Protein AF-A0A7C2T8S8-F1 (afdb_monomer_lite)

Foldseek 3Di:
DFKAPLQLFDQQQLLVQLLVVLVVVQWDWDWDDDPFKIKIWIDDPDPDTFIWIWGDDPNMIDIDGDQDPVSQVSSLVSVCVRGPDNVSRDRPVRRVVVVVVVVVVVVVVVVVVVPPPQPQAPDQADPPPRHGFDQPDPFGFQWGQDQPFRDIDGSGPVDDDFAEWEFDFADDPLLVLQLVVQCPADPRHSVNSVVWDKDWDAFAFFKKKWWKKWKWDKWKFWDWDWDDDPPDIDTDTDIDMDTGTDMFGAIAGQDPPDPDGFPRVQDDDPCVRIDHDDDDPRYDGGRHDPVRRNVVRQVVVLVVVVVVDDGTPDDDMGMDIDDGMYIYTFGKIKMWTDDPNDIWIWIAGSNPRDTRDIDYDRDDDPCVVVVPPPPD

Radius of gyration: 30.34 Å; chains: 1; bounding box: 67×81×68 Å

Sequence (376 aa):
MVRYQGVGIDHAHVGKILADKLAQNGYKTELETSKITSIVHWKKGLFKKGSVVLSSENDDLIVQGYVEDEIIPFLDEALYETFSDKSKFIPYKEKLNLENIKKKEEEKAKAEQQTQAPQRIKLEKCKNCGAPLNIGGETLPWLIICEYCGFVNNADASKPIPQIGILNASDIDAFKIAEDFIAKGIFVTRGAAKSANMRVVQDNYVPIWHIVVSLNGYVETLRYVTETIGKQVITRQIRQRFQIAETYEVPIIARANSEFQPDFEKYKLPLSSKQPLKYVPNMLSVELDEKEASSIAISKALEHVKKRYSNIVTFNVNGNIVGSPELIYVPIVVVKYNWDKKEYFVAIDKSSGNVIAGTRPLVKFNISSIFKKSEE

pLDDT: mean 85.34, std 12.42, range [38.28, 98.0]

Structure (mmCIF, N/CA/C/O backbone):
data_AF-A0A7C2T8S8-F1
#
_entry.id   AF-A0A7C2T8S8-F1
#
loop_
_atom_site.group_PDB
_atom_site.id
_atom_site.type_symbol
_atom_site.label_atom_id
_atom_site.label_alt_id
_atom_site.label_comp_id
_atom_site.label_asym_id
_atom_site.label_entity_id
_atom_site.label_seq_id
_atom_site.pdbx_PDB_ins_code
_atom_site.Cartn_x
_atom_site.Cartn_y
_atom_site.Cartn_z
_atom_site.occupancy
_atom_site.B_iso_or_equiv
_atom_site.auth_seq_id
_atom_site.auth_comp_id
_atom_site.auth_asym_id
_atom_site.auth_atom_id
_atom_site.pdbx_PDB_model_num
ATOM 1 N N . MET A 1 1 ? -10.726 18.538 21.917 1.00 80.62 1 MET A N 1
ATOM 2 C CA . MET A 1 1 ? -9.716 18.907 22.929 1.00 80.62 1 MET A CA 1
ATOM 3 C C . MET A 1 1 ? -9.667 20.413 22.923 1.00 80.62 1 MET A C 1
ATOM 5 O O . MET A 1 1 ? -9.771 20.950 21.834 1.00 80.62 1 MET A O 1
ATOM 9 N N . VAL A 1 2 ? -9.608 21.038 24.092 1.00 84.88 2 VAL A N 1
ATOM 10 C CA . VAL A 1 2 ? -9.445 22.486 24.257 1.00 84.88 2 VAL A CA 1
ATOM 11 C C . VAL A 1 2 ? -8.306 22.709 25.240 1.00 84.88 2 VAL A C 1
ATOM 13 O O . VAL A 1 2 ? -8.276 22.048 26.278 1.00 84.88 2 VAL A O 1
ATOM 16 N N . ARG A 1 3 ? -7.370 23.602 24.923 1.00 87.69 3 ARG A N 1
ATOM 17 C CA . ARG A 1 3 ? -6.200 23.927 25.743 1.00 87.69 3 ARG A CA 1
ATOM 18 C C . ARG A 1 3 ? -6.242 25.388 26.188 1.00 87.69 3 ARG A C 1
ATOM 20 O O . ARG A 1 3 ? -6.245 26.323 25.382 1.00 87.69 3 ARG A O 1
ATOM 27 N N . TYR A 1 4 ? -6.225 25.586 27.497 1.00 85.00 4 TYR A N 1
ATOM 28 C CA . TYR A 1 4 ? -6.098 26.885 28.143 1.00 85.00 4 TYR A CA 1
ATOM 29 C C . TYR A 1 4 ? -4.646 27.089 28.559 1.00 85.00 4 TYR A C 1
ATOM 31 O O . TYR A 1 4 ? -4.149 26.351 29.402 1.00 85.00 4 TYR A O 1
ATOM 39 N N . GLN A 1 5 ? -3.965 28.046 27.924 1.00 81.75 5 GLN A N 1
ATOM 40 C CA . GLN A 1 5 ? -2.518 28.217 28.052 1.00 81.75 5 GLN A CA 1
ATOM 41 C C . GLN A 1 5 ? -2.124 29.183 29.168 1.00 81.75 5 GLN A C 1
ATOM 43 O O . GLN A 1 5 ? -2.711 30.263 29.261 1.00 81.75 5 GLN A O 1
ATOM 48 N N . GLY A 1 6 ? -1.100 28.825 29.947 1.00 68.25 6 GLY A N 1
ATOM 49 C CA . GLY A 1 6 ? -0.489 29.678 30.969 1.00 68.25 6 GLY A CA 1
ATOM 50 C C . GLY A 1 6 ? -1.479 30.127 32.038 1.00 68.25 6 GLY A C 1
ATOM 51 O O . GLY A 1 6 ? -1.417 31.264 32.506 1.00 68.25 6 GLY A O 1
ATOM 52 N N . VAL A 1 7 ? -2.446 29.267 32.356 1.00 71.69 7 VAL A N 1
ATOM 53 C CA . VAL A 1 7 ? -3.527 29.588 33.290 1.00 71.69 7 VAL A CA 1
ATOM 54 C C . VAL A 1 7 ? -3.203 29.156 34.717 1.00 71.69 7 VAL A C 1
ATOM 56 O O . VAL A 1 7 ? -3.804 29.691 35.642 1.00 71.69 7 VAL A O 1
ATOM 59 N N . GLY A 1 8 ? -2.258 28.224 34.910 1.00 68.25 8 GLY A N 1
ATOM 60 C CA . GLY A 1 8 ? -1.838 27.757 36.237 1.00 68.25 8 GLY A CA 1
ATOM 61 C C . GLY A 1 8 ? -2.968 27.091 37.030 1.00 68.25 8 GLY A C 1
ATOM 62 O O . GLY A 1 8 ? -2.958 27.096 38.258 1.00 68.25 8 GLY A O 1
ATOM 63 N N . ILE A 1 9 ? -3.980 26.570 36.329 1.00 77.62 9 ILE A N 1
ATOM 64 C CA . ILE A 1 9 ? -5.201 26.042 36.935 1.00 77.62 9 ILE A CA 1
ATOM 65 C C . ILE A 1 9 ? -5.013 24.570 37.298 1.00 77.62 9 ILE A C 1
ATOM 67 O O . ILE A 1 9 ? -4.640 23.738 36.465 1.00 77.62 9 ILE A O 1
ATOM 71 N N . ASP A 1 10 ? -5.344 24.248 38.545 1.00 85.31 10 ASP A N 1
ATOM 72 C CA . ASP A 1 10 ? -5.379 22.882 39.050 1.00 85.31 10 ASP A CA 1
ATOM 73 C C . ASP A 1 10 ? -6.602 22.122 38.505 1.00 85.31 10 ASP A C 1
ATOM 75 O O . ASP A 1 10 ? -7.758 22.449 38.803 1.00 85.31 10 ASP A O 1
ATOM 79 N N . HIS A 1 11 ? -6.346 21.069 37.725 1.00 88.50 11 HIS A N 1
ATOM 80 C CA . HIS A 1 11 ? -7.375 20.185 37.181 1.00 88.50 11 HIS A CA 1
ATOM 81 C C . HIS A 1 11 ? -8.257 19.546 38.270 1.00 88.50 11 HIS A C 1
ATOM 83 O O . HIS A 1 11 ? -9.431 19.253 38.020 1.00 88.50 11 HIS A O 1
ATOM 89 N N . ALA A 1 12 ? -7.731 19.310 39.478 1.00 88.94 12 ALA A N 1
ATOM 90 C CA . ALA A 1 12 ? -8.493 18.769 40.604 1.00 88.94 12 ALA A CA 1
ATOM 91 C C . ALA A 1 12 ? -9.519 19.778 41.122 1.00 88.94 12 ALA A C 1
ATOM 93 O O . ALA A 1 12 ? -10.680 19.421 41.344 1.00 88.94 12 ALA A O 1
ATOM 94 N N . HIS A 1 13 ? -9.120 21.045 41.233 1.00 91.06 13 HIS A N 1
ATOM 95 C CA . HIS A 1 13 ? -9.996 22.131 41.655 1.00 91.06 13 HIS A CA 1
ATOM 96 C C . HIS A 1 13 ? -11.156 22.333 40.669 1.00 91.06 13 HIS A C 1
ATOM 98 O O . HIS A 1 13 ? -12.320 22.319 41.073 1.00 91.06 13 HIS A O 1
ATOM 104 N N . VAL A 1 14 ? -10.860 22.432 39.369 1.00 91.31 14 VAL A N 1
ATOM 105 C CA . VAL A 1 14 ? -11.890 22.584 38.323 1.00 91.31 14 VAL A CA 1
ATOM 106 C C . VAL A 1 14 ? -12.851 21.400 38.326 1.00 91.31 14 VAL A C 1
ATOM 108 O O . VAL A 1 14 ? -14.067 21.584 38.274 1.00 91.31 14 VAL A O 1
ATOM 111 N N . GLY A 1 15 ? -12.314 20.179 38.423 1.00 91.38 15 GLY A N 1
ATOM 112 C CA . GLY A 1 15 ? -13.117 18.959 38.448 1.00 91.38 15 GLY A CA 1
ATOM 113 C C . GLY A 1 15 ? -14.091 18.927 39.621 1.00 91.38 15 GLY A C 1
ATOM 114 O O . GLY A 1 15 ? -15.249 18.549 39.446 1.00 91.38 15 GLY A O 1
ATOM 115 N N . LYS A 1 16 ? -13.652 19.388 40.796 1.00 94.00 16 LYS A N 1
ATOM 116 C CA . LYS A 1 16 ? -14.496 19.486 41.987 1.00 94.00 16 LYS A CA 1
ATOM 117 C C . LYS A 1 16 ? -15.642 20.482 41.802 1.00 94.00 16 LYS A C 1
ATOM 119 O O . LYS A 1 16 ? -16.793 20.101 41.990 1.00 94.00 16 LYS A O 1
ATOM 124 N N . ILE A 1 17 ? -15.350 21.712 41.370 1.00 94.06 17 ILE A N 1
ATOM 125 C CA . ILE A 1 17 ? -16.385 22.742 41.162 1.00 94.06 17 ILE A CA 1
ATOM 126 C C . ILE A 1 17 ? -17.408 22.281 40.119 1.00 94.06 17 ILE A C 1
ATOM 128 O O . ILE A 1 17 ? -18.614 22.422 40.321 1.00 94.06 17 ILE A O 1
ATOM 132 N N . LEU A 1 18 ? -16.942 21.677 39.023 1.00 93.62 18 LEU A N 1
ATOM 133 C CA . LEU A 1 18 ? -17.821 21.143 37.988 1.00 93.62 18 LEU A CA 1
ATOM 134 C C . LEU A 1 18 ? -18.737 20.035 38.531 1.00 93.62 18 LEU A C 1
ATOM 136 O O . LEU A 1 18 ? -19.942 20.051 38.274 1.00 93.62 18 LEU A O 1
ATOM 140 N N . ALA A 1 19 ? -18.186 19.083 39.290 1.00 93.25 19 ALA A N 1
ATOM 141 C CA . ALA A 1 19 ? -18.962 18.004 39.897 1.00 93.25 19 ALA A CA 1
ATOM 142 C C . ALA A 1 19 ? -20.016 18.535 40.885 1.00 93.25 19 ALA A C 1
ATOM 144 O O . ALA A 1 19 ? -21.154 18.056 40.867 1.00 93.25 19 ALA A O 1
ATOM 145 N N . ASP A 1 20 ? -19.664 19.542 41.689 1.00 94.56 20 ASP A N 1
ATOM 146 C CA . ASP A 1 20 ? -20.554 20.165 42.673 1.00 94.56 20 ASP A CA 1
ATOM 147 C C . ASP A 1 20 ? -21.707 20.922 41.994 1.00 94.56 20 ASP A C 1
ATOM 149 O O . ASP A 1 20 ? -22.874 20.724 42.342 1.00 94.56 20 ASP A O 1
ATOM 153 N N . LYS A 1 21 ? -21.414 21.736 40.970 1.00 92.94 21 LYS A N 1
ATOM 154 C CA . LYS A 1 21 ? -22.442 22.476 40.214 1.00 92.94 21 LYS A CA 1
ATOM 155 C C . LYS A 1 21 ? -23.403 21.538 39.488 1.00 92.94 21 LYS A C 1
ATOM 157 O O . LYS A 1 21 ? -24.616 21.758 39.500 1.00 92.94 21 LYS A O 1
ATOM 162 N N . LEU A 1 22 ? -22.890 20.464 38.892 1.00 91.94 22 LEU A N 1
ATOM 163 C CA . LEU A 1 22 ? -23.727 19.443 38.265 1.00 91.94 22 LEU A CA 1
ATOM 164 C C . LEU A 1 22 ? -24.615 18.736 39.303 1.00 91.94 22 LEU A C 1
ATOM 166 O O . LEU A 1 22 ? -25.815 18.581 39.072 1.00 91.94 22 LEU A O 1
ATOM 170 N N . ALA A 1 23 ? -24.077 18.373 40.470 1.00 92.25 23 ALA A N 1
ATOM 171 C CA . ALA A 1 23 ? -24.862 17.760 41.543 1.00 92.25 23 ALA A CA 1
ATOM 172 C C . ALA A 1 23 ? -26.011 18.666 42.022 1.00 92.25 23 ALA A C 1
ATOM 174 O O . ALA A 1 23 ? -27.153 18.212 42.130 1.00 92.25 23 ALA A O 1
ATOM 175 N N . GLN A 1 24 ? -25.745 19.964 42.216 1.00 92.19 24 GLN A N 1
ATOM 176 C CA . GLN A 1 24 ? -26.756 20.962 42.602 1.00 92.19 24 GLN A CA 1
ATOM 177 C C . GLN A 1 24 ? -27.889 21.104 41.573 1.00 92.19 24 GLN A C 1
ATOM 179 O O . GLN A 1 24 ? -29.013 21.446 41.931 1.00 92.19 24 GLN A O 1
ATOM 184 N N . ASN A 1 25 ? -27.617 20.790 40.305 1.00 91.19 25 ASN A N 1
ATOM 185 C CA . ASN A 1 25 ? -28.567 20.890 39.196 1.00 91.19 25 ASN A CA 1
ATOM 186 C C . ASN A 1 25 ? -29.197 19.534 38.809 1.00 91.19 25 ASN A C 1
ATOM 188 O O . ASN A 1 25 ? -29.691 19.354 37.691 1.00 91.19 25 ASN A O 1
ATOM 192 N N . GLY A 1 26 ? -29.197 18.569 39.737 1.00 88.69 26 GLY A N 1
ATOM 193 C CA . GLY A 1 26 ? -29.927 17.303 39.612 1.00 88.69 26 GLY A CA 1
ATOM 194 C C . GLY A 1 26 ? -29.213 16.214 38.808 1.00 88.69 26 GLY A C 1
ATOM 195 O O . GLY A 1 26 ? -29.857 15.260 38.361 1.00 88.69 26 GLY A O 1
ATOM 196 N N . TYR A 1 27 ? -27.899 16.334 38.608 1.00 92.12 27 TYR A N 1
ATOM 197 C CA . TYR A 1 27 ? -27.078 15.275 38.024 1.00 92.12 27 TYR A CA 1
ATOM 198 C C . TYR A 1 27 ? -26.510 14.371 39.118 1.00 92.12 27 TYR A C 1
ATOM 200 O O . TYR A 1 27 ? -26.093 14.832 40.175 1.00 92.12 27 TYR A O 1
ATOM 208 N N . LYS A 1 28 ? -26.420 13.069 38.845 1.00 91.44 28 LYS A N 1
ATOM 209 C CA . LYS A 1 28 ? -25.568 12.176 39.631 1.00 91.44 28 LYS A CA 1
ATOM 210 C C . LYS A 1 28 ? -24.143 12.300 39.102 1.00 91.44 28 LYS A C 1
ATOM 212 O O . LYS A 1 28 ? -23.932 12.019 37.921 1.00 91.44 28 LYS A O 1
ATOM 217 N N . THR A 1 29 ? -23.201 12.699 39.948 1.00 91.62 29 THR A N 1
ATOM 218 C CA . THR A 1 29 ? -21.794 12.904 39.580 1.00 91.62 29 THR A CA 1
ATOM 219 C C . THR A 1 29 ? -20.864 11.940 40.309 1.00 91.62 29 THR A C 1
ATOM 221 O O . THR A 1 29 ? -21.167 11.469 41.404 1.00 91.62 29 THR A O 1
ATOM 224 N N . GLU A 1 30 ? -19.743 11.622 39.672 1.00 91.56 30 GLU A N 1
ATOM 225 C CA . GLU A 1 30 ? -18.643 10.839 40.233 1.00 91.56 30 GLU A CA 1
ATOM 226 C C . GLU A 1 30 ? -17.331 11.462 39.743 1.00 91.56 30 GLU A C 1
ATOM 228 O O . GLU A 1 30 ? -17.155 11.681 38.543 1.00 91.56 30 GLU A O 1
ATOM 233 N N . LEU A 1 31 ? -16.454 11.827 40.679 1.00 92.75 31 LEU A N 1
ATOM 234 C CA . LEU A 1 31 ? -15.180 12.486 40.400 1.00 92.75 31 LEU A CA 1
ATOM 235 C C . LEU A 1 31 ? -14.038 11.507 40.669 1.00 92.75 31 LEU A C 1
ATOM 237 O O . LEU A 1 31 ? -13.843 11.078 41.805 1.00 92.75 31 LEU A O 1
ATOM 241 N N . GLU A 1 32 ? -13.260 11.211 39.635 1.00 90.00 32 GLU A N 1
ATOM 242 C CA . GLU A 1 32 ? -12.021 10.444 39.739 1.00 90.00 32 GLU A CA 1
ATOM 243 C C . GLU A 1 32 ? -10.828 11.385 39.554 1.00 90.00 32 GLU A C 1
ATOM 245 O O . GLU A 1 32 ? -10.664 11.979 38.489 1.00 90.00 32 GLU A O 1
ATOM 250 N N . THR A 1 33 ? -9.977 11.519 40.571 1.00 88.69 33 THR A N 1
ATOM 251 C CA . THR A 1 33 ? -8.807 12.409 40.519 1.00 88.69 33 THR A CA 1
ATOM 252 C C . THR A 1 33 ? -7.515 11.608 40.630 1.00 88.69 33 THR A C 1
ATOM 254 O O . THR A 1 33 ? -7.340 10.798 41.539 1.00 88.69 33 THR A O 1
ATOM 257 N N . SER A 1 34 ? -6.587 11.860 39.710 1.00 86.38 34 SER A N 1
ATOM 258 C CA . SER A 1 34 ? -5.213 11.359 39.703 1.00 86.38 34 SER A CA 1
ATOM 259 C C . SER A 1 34 ? -4.213 12.510 39.908 1.00 86.38 34 SER A C 1
ATOM 261 O O . SER A 1 34 ? -4.606 13.646 40.147 1.00 86.38 34 SER A O 1
ATOM 263 N N . LYS A 1 35 ? -2.904 12.237 39.810 1.00 81.62 35 LYS A N 1
ATOM 264 C CA . LYS A 1 35 ? -1.854 13.270 39.930 1.00 81.62 35 LYS A CA 1
ATOM 265 C C . LYS A 1 35 ? -1.839 14.300 38.795 1.00 81.62 35 LYS A C 1
ATOM 267 O O . LYS A 1 35 ? -1.237 15.349 38.968 1.00 81.62 35 LYS A O 1
ATOM 272 N N . ILE A 1 36 ? -2.382 13.950 37.632 1.00 82.12 36 ILE A N 1
ATOM 273 C CA . ILE A 1 36 ? -2.270 14.756 36.402 1.00 82.12 36 ILE A CA 1
ATOM 274 C C . ILE A 1 36 ? -3.608 14.932 35.682 1.00 82.12 36 ILE A C 1
ATOM 276 O O . ILE A 1 36 ? -3.703 15.709 34.733 1.00 82.12 36 ILE A O 1
ATOM 280 N N . THR A 1 37 ? -4.636 14.189 36.097 1.00 89.38 37 THR A N 1
ATOM 281 C CA . THR A 1 37 ? -5.958 14.207 35.474 1.00 89.38 37 THR A CA 1
ATOM 282 C C . THR A 1 37 ? -7.078 14.178 36.507 1.00 89.38 37 THR A C 1
ATOM 284 O O . THR A 1 37 ? -6.948 13.550 37.553 1.00 89.38 37 THR A O 1
ATOM 287 N N . SER A 1 38 ? -8.200 14.813 36.185 1.00 91.38 38 SER A N 1
ATOM 288 C CA . SER A 1 38 ? -9.483 14.669 36.871 1.00 91.38 38 SER A CA 1
ATOM 289 C C . SER A 1 38 ? -10.547 14.298 35.854 1.00 91.38 38 SER A C 1
ATOM 291 O O . SER A 1 38 ? -10.636 14.922 34.797 1.00 91.38 38 SER A O 1
ATOM 293 N N . ILE A 1 39 ? -11.378 13.315 36.167 1.00 91.56 39 ILE A N 1
ATOM 294 C CA . ILE A 1 39 ? -12.480 12.884 35.315 1.00 91.56 39 ILE A CA 1
ATOM 295 C C . ILE A 1 39 ? -13.781 13.102 36.074 1.00 91.56 39 ILE A C 1
ATOM 297 O O . ILE A 1 39 ? -13.999 12.520 37.133 1.00 91.56 39 ILE A O 1
ATOM 301 N N . VAL A 1 40 ? -14.651 13.945 35.522 1.00 92.00 40 VAL A N 1
ATOM 302 C CA . VAL A 1 40 ? -15.993 14.184 36.059 1.00 92.00 40 VAL A CA 1
ATOM 303 C C . VAL A 1 40 ? -16.982 13.369 35.247 1.00 92.00 40 VAL A C 1
ATOM 305 O O . VAL A 1 40 ? -17.338 13.748 34.129 1.00 92.00 40 VAL A O 1
ATOM 308 N N . HIS A 1 41 ? -17.427 12.251 35.805 1.00 90.56 41 HIS A N 1
ATOM 309 C CA . HIS A 1 41 ? -18.531 11.464 35.278 1.00 90.56 41 HIS A CA 1
ATOM 310 C C . HIS A 1 41 ? -19.856 12.059 35.739 1.00 90.56 41 HIS A C 1
ATOM 312 O O . HIS A 1 41 ? -20.010 12.456 36.894 1.00 90.56 41 HIS A O 1
ATOM 318 N N . TRP A 1 42 ? -20.842 12.098 34.848 1.00 90.88 42 TRP A N 1
ATOM 319 C CA . TRP A 1 42 ? -22.168 12.607 35.178 1.00 90.88 42 TRP A CA 1
ATOM 320 C C . TRP A 1 42 ? -23.272 11.793 34.506 1.00 90.88 42 TRP A C 1
ATOM 322 O O . TRP A 1 42 ? -23.085 11.190 33.444 1.00 90.88 42 TRP A O 1
ATOM 332 N N . LYS A 1 43 ? -24.447 11.770 35.139 1.00 89.25 43 LYS A N 1
ATOM 333 C CA . LYS A 1 43 ? -25.654 11.107 34.640 1.00 89.25 43 LYS A CA 1
ATOM 334 C C . LYS A 1 43 ? -26.914 11.874 35.040 1.00 89.25 43 LYS A C 1
ATOM 336 O O . LYS A 1 43 ? -27.078 12.225 36.205 1.00 89.25 43 LYS A O 1
ATOM 341 N N . LYS A 1 44 ? -27.842 12.058 34.096 1.00 88.69 44 LYS A N 1
ATOM 342 C CA . LYS A 1 44 ? -29.172 12.651 34.315 1.00 88.69 44 LYS A CA 1
ATOM 343 C C . LYS A 1 44 ? -30.250 11.770 33.680 1.00 88.69 44 LYS A C 1
ATOM 345 O O . LYS A 1 44 ? -30.322 11.614 32.462 1.00 88.69 44 LYS A O 1
ATOM 350 N N . GLY A 1 45 ? -31.084 11.149 34.512 1.00 83.38 45 GLY A N 1
ATOM 351 C CA . GLY A 1 45 ? -32.079 10.169 34.056 1.00 83.38 45 GLY A CA 1
ATOM 352 C C . GLY A 1 45 ? -31.461 8.881 33.481 1.00 83.38 45 GLY A C 1
ATOM 353 O O . GLY A 1 45 ? -30.349 8.497 33.846 1.00 83.38 45 GLY A O 1
ATOM 354 N N . LEU A 1 46 ? -32.191 8.175 32.605 1.00 74.50 46 LEU A N 1
ATOM 355 C CA . LEU A 1 46 ? -31.750 6.882 32.047 1.00 74.50 46 LEU A CA 1
ATOM 356 C C . LEU A 1 46 ? -30.792 7.000 30.851 1.00 74.50 46 LEU A C 1
ATOM 358 O O . LEU A 1 46 ? -29.955 6.115 30.672 1.00 74.50 46 LEU A O 1
ATOM 362 N N . PHE A 1 47 ? -30.905 8.064 30.052 1.00 70.62 47 PHE A N 1
ATOM 363 C CA . PHE A 1 47 ? -30.256 8.145 28.736 1.00 70.62 47 PHE A CA 1
ATOM 364 C C . PHE A 1 47 ? -29.101 9.146 28.653 1.00 70.62 47 PHE A C 1
ATOM 366 O O . PHE A 1 47 ? -28.237 8.974 27.799 1.00 70.62 47 PHE A O 1
ATOM 373 N N . LYS A 1 48 ? -29.041 10.156 29.532 1.00 79.56 48 LYS A N 1
ATOM 374 C CA . LYS A 1 48 ? -27.984 11.174 29.486 1.00 79.56 48 LYS A CA 1
ATOM 375 C C . LYS A 1 48 ? -26.865 10.812 30.453 1.00 79.56 48 LYS A C 1
ATOM 377 O O . LYS A 1 48 ? -27.085 10.775 31.666 1.00 79.56 48 LYS A O 1
ATOM 382 N N . LYS A 1 49 ? -25.684 10.512 29.920 1.00 87.06 49 LYS A N 1
ATOM 383 C CA . LYS A 1 49 ? -24.465 10.260 30.691 1.00 87.06 49 LYS A CA 1
ATOM 384 C C . LYS A 1 49 ? -23.247 10.671 29.877 1.00 87.06 49 LYS A C 1
ATOM 386 O O . LYS A 1 49 ? -23.223 10.443 28.671 1.00 87.06 49 LYS A O 1
ATOM 391 N N . GLY A 1 50 ? -22.222 11.171 30.544 1.00 86.56 50 GLY A N 1
ATOM 392 C CA . GLY A 1 50 ? -20.988 11.581 29.890 1.00 86.56 50 GLY A CA 1
ATOM 393 C C . GLY A 1 50 ? -19.844 11.716 30.877 1.00 86.56 50 GLY A C 1
ATOM 394 O O . GLY A 1 50 ? -19.994 11.448 32.072 1.00 86.56 50 GLY A O 1
ATOM 395 N N . SER A 1 51 ? -18.691 12.116 30.357 1.00 89.81 51 SER A N 1
ATOM 396 C CA . SER A 1 51 ? -17.535 12.457 31.172 1.00 89.81 51 SER A CA 1
ATOM 397 C C . SER A 1 51 ? -16.767 13.623 30.571 1.00 89.81 51 SER A C 1
ATOM 399 O O . SER A 1 51 ? -16.629 13.729 29.351 1.00 89.81 51 SER A O 1
ATOM 401 N N . VAL A 1 52 ? -16.255 14.485 31.443 1.00 90.25 52 VAL A N 1
ATOM 402 C CA . VAL A 1 52 ? -15.304 15.541 31.089 1.00 90.25 52 VAL A CA 1
ATOM 403 C C . VAL A 1 52 ? -13.961 15.173 31.696 1.00 90.25 52 VAL A C 1
ATOM 405 O O . VAL A 1 52 ? -13.885 14.889 32.890 1.00 90.25 52 VAL A O 1
ATOM 408 N N . VAL A 1 53 ? -12.916 15.148 30.873 1.00 91.81 53 VAL A N 1
ATOM 409 C CA . VAL A 1 53 ? -11.545 14.882 31.313 1.00 91.81 53 VAL A CA 1
ATOM 410 C C . VAL A 1 53 ? -10.799 16.206 31.374 1.00 91.81 53 VAL A C 1
ATOM 412 O O . VAL A 1 53 ? -10.772 16.954 30.400 1.00 91.81 53 VAL A O 1
ATOM 415 N N . LEU A 1 54 ? -10.194 16.480 32.517 1.00 91.50 54 LEU A N 1
ATOM 416 C CA . LEU A 1 54 ? -9.385 17.656 32.793 1.00 91.50 54 LEU A CA 1
ATOM 417 C C . LEU A 1 54 ? -7.968 17.178 33.079 1.00 91.50 54 LEU A C 1
ATOM 419 O O . LEU A 1 54 ? -7.793 16.236 33.846 1.00 91.50 54 LEU A O 1
ATOM 423 N N . SER A 1 55 ? -6.958 17.800 32.491 1.00 89.75 55 SER A N 1
ATOM 424 C CA . SER A 1 55 ? -5.561 17.467 32.772 1.00 89.75 55 SER A CA 1
ATOM 425 C C . SER A 1 55 ? -4.699 18.713 32.800 1.00 89.75 55 SER A C 1
ATOM 427 O O . SER A 1 55 ? -4.900 19.596 31.967 1.00 89.75 55 SER A O 1
ATOM 429 N N . SER A 1 56 ? -3.731 18.770 33.713 1.00 86.06 56 SER A N 1
ATOM 430 C CA . SER A 1 56 ? -2.773 19.878 33.769 1.00 86.06 56 SER A CA 1
ATOM 431 C C . SER A 1 56 ? -1.433 19.462 33.163 1.00 86.06 56 SER A C 1
ATOM 433 O O . SER A 1 56 ? -0.880 18.422 33.520 1.00 86.06 56 SER A O 1
ATOM 435 N N . GLU A 1 57 ? -0.905 20.273 32.249 1.00 83.75 57 GLU A N 1
ATOM 436 C CA . GLU A 1 57 ? 0.379 20.047 31.579 1.00 83.75 57 GLU A CA 1
ATOM 437 C C . GLU A 1 57 ? 1.110 21.385 31.395 1.00 83.75 57 GLU A C 1
ATOM 439 O O . GLU A 1 57 ? 0.617 22.247 30.679 1.00 83.75 57 GLU A O 1
ATOM 444 N N . ASN A 1 58 ? 2.295 21.556 31.995 1.00 77.62 58 ASN A N 1
ATOM 445 C CA . ASN A 1 58 ? 3.137 22.758 31.840 1.00 77.62 58 ASN A CA 1
ATOM 446 C C . ASN A 1 58 ? 2.368 24.089 32.029 1.00 77.62 58 ASN A C 1
ATOM 448 O O . ASN A 1 58 ? 2.374 24.926 31.133 1.00 77.62 58 ASN A O 1
ATOM 452 N N . ASP A 1 59 ? 1.681 24.257 33.165 1.00 80.25 59 ASP A N 1
ATOM 453 C CA . ASP A 1 59 ? 0.791 25.396 33.493 1.00 80.25 59 ASP A CA 1
ATOM 454 C C . ASP A 1 59 ? -0.460 25.565 32.611 1.00 80.25 59 ASP A C 1
ATOM 456 O O . ASP A 1 59 ? -1.250 26.498 32.808 1.00 80.25 59 ASP A O 1
ATOM 460 N N . ASP A 1 60 ? -0.703 24.634 31.691 1.00 84.56 60 ASP A N 1
ATOM 461 C CA . ASP A 1 60 ? -1.897 24.618 30.860 1.00 84.56 60 ASP A CA 1
ATOM 462 C C . ASP A 1 60 ? -2.951 23.674 31.431 1.00 84.56 60 ASP A C 1
ATOM 464 O O . ASP A 1 60 ? -2.640 22.594 31.936 1.00 84.56 60 ASP A O 1
ATOM 468 N N . LEU A 1 61 ? -4.218 24.050 31.276 1.00 87.62 61 LEU A N 1
ATOM 469 C CA . LEU A 1 61 ? -5.349 23.166 31.528 1.00 87.62 61 LEU A CA 1
ATOM 470 C C . LEU A 1 61 ? -5.892 22.655 30.196 1.00 87.62 61 LEU A C 1
ATOM 472 O O . LEU A 1 61 ? -6.276 23.431 29.318 1.00 87.62 61 LEU A O 1
ATOM 476 N N . ILE A 1 62 ? -5.968 21.340 30.056 1.00 89.25 62 ILE A N 1
ATOM 477 C CA . ILE A 1 62 ? -6.498 20.677 28.872 1.00 89.25 62 ILE A CA 1
ATOM 478 C C . ILE A 1 62 ? -7.834 20.037 29.234 1.00 89.25 62 ILE A C 1
ATOM 480 O O . ILE A 1 62 ? -7.938 19.258 30.179 1.00 89.25 62 ILE A O 1
ATOM 484 N N . VAL A 1 63 ? -8.854 20.347 28.440 1.00 89.75 63 VAL A N 1
ATOM 485 C CA . VAL A 1 63 ? -10.194 19.776 28.548 1.00 89.75 63 VAL A CA 1
ATOM 486 C C . VAL A 1 63 ? -10.431 18.832 27.368 1.00 89.75 63 VAL A C 1
ATOM 488 O O . VAL A 1 63 ? -10.360 19.215 26.193 1.00 89.75 63 VAL A O 1
ATOM 491 N N . GLN A 1 64 ? -10.704 17.568 27.673 1.00 84.81 64 GLN A N 1
ATOM 492 C CA . GLN A 1 64 ? -10.865 16.478 26.715 1.00 84.81 64 GLN A CA 1
ATOM 493 C C . GLN A 1 64 ? -12.177 15.721 26.938 1.00 84.81 64 GLN A C 1
ATOM 495 O O . GLN A 1 64 ? -12.769 15.739 28.015 1.00 84.81 64 GLN A O 1
ATOM 500 N N . GLY A 1 65 ? -12.618 15.027 25.888 1.00 75.31 65 GLY A N 1
ATOM 501 C CA . GLY A 1 65 ? -13.882 14.294 25.869 1.00 75.31 65 GLY A CA 1
ATOM 502 C C . GLY A 1 65 ? -14.985 15.016 25.099 1.00 75.31 65 GLY A C 1
ATOM 503 O O . GLY A 1 65 ? -14.779 16.085 24.522 1.00 75.31 65 GLY A O 1
ATOM 504 N N . TYR A 1 66 ? -16.148 14.374 25.049 1.00 70.12 66 TYR A N 1
ATOM 505 C CA . TYR A 1 66 ? -17.357 14.935 24.461 1.00 70.12 66 TYR A CA 1
ATOM 506 C C . TYR A 1 66 ? -18.102 15.722 25.542 1.00 70.12 66 TYR A C 1
ATOM 508 O O . TYR A 1 66 ? -18.659 15.132 26.468 1.00 70.12 66 TYR A O 1
ATOM 516 N N . VAL A 1 67 ? -18.073 17.052 25.439 1.00 79.44 67 VAL A N 1
ATOM 517 C CA . VAL A 1 67 ? -18.804 17.955 26.335 1.00 79.44 67 VAL A CA 1
ATOM 518 C C . VAL A 1 67 ? -20.126 18.312 25.663 1.00 79.44 67 VAL A C 1
ATOM 520 O O . VAL A 1 67 ? -20.137 18.998 24.644 1.00 79.44 67 VAL A O 1
ATOM 523 N N . GLU A 1 68 ? -21.237 17.811 26.199 1.00 80.81 68 GLU A N 1
ATOM 524 C CA . GLU A 1 68 ? -22.574 18.145 25.696 1.00 80.81 68 GLU A CA 1
ATOM 525 C C . GLU A 1 68 ? -22.902 19.626 25.924 1.00 80.81 68 GLU A C 1
ATOM 527 O O . GLU A 1 68 ? -22.522 20.182 26.955 1.00 80.81 68 GLU A O 1
ATOM 532 N N . ASP A 1 69 ? -23.661 20.248 25.009 1.00 83.81 69 ASP A N 1
ATOM 533 C CA . ASP A 1 69 ? -24.060 21.666 25.104 1.00 83.81 69 ASP A CA 1
ATOM 534 C C . ASP A 1 69 ? -24.751 21.999 26.446 1.00 83.81 69 ASP A C 1
ATOM 536 O O . ASP A 1 69 ? -24.596 23.104 26.953 1.00 83.81 69 ASP A O 1
ATOM 540 N N . GLU A 1 70 ? -25.469 21.044 27.056 1.00 85.06 70 GLU A N 1
ATOM 541 C CA . GLU A 1 70 ? -26.120 21.212 28.371 1.00 85.06 70 GLU A CA 1
ATOM 542 C C . GLU A 1 70 ? -25.107 21.325 29.528 1.00 85.06 70 GLU A C 1
ATOM 544 O O . GLU A 1 70 ? -25.423 21.896 30.568 1.00 85.06 70 GLU A O 1
ATOM 549 N N . ILE A 1 71 ? -23.893 20.793 29.359 1.00 88.25 71 ILE A N 1
ATOM 550 C CA . ILE A 1 71 ? -22.833 20.786 30.378 1.00 88.25 71 ILE A CA 1
ATOM 551 C C . ILE A 1 71 ? -21.917 22.009 30.254 1.00 88.25 71 ILE A C 1
ATOM 553 O O . ILE A 1 71 ? -21.321 22.429 31.245 1.00 88.25 71 ILE A O 1
ATOM 557 N N . ILE A 1 72 ? -21.829 22.598 29.055 1.00 88.56 72 ILE A N 1
ATOM 558 C CA . ILE A 1 72 ? -20.945 23.734 28.756 1.00 88.56 72 ILE A CA 1
ATOM 559 C C . ILE A 1 72 ? -21.116 24.899 29.746 1.00 88.56 72 ILE A C 1
ATOM 561 O O . ILE A 1 72 ? -20.091 25.353 30.239 1.00 88.56 72 ILE A O 1
ATOM 565 N N . PRO A 1 73 ? -22.330 25.350 30.126 1.00 91.31 73 PRO A N 1
ATOM 566 C CA . PRO A 1 73 ? -22.472 26.457 31.075 1.00 91.31 73 PRO A CA 1
ATOM 567 C C . PRO A 1 73 ? -21.831 26.174 32.440 1.00 91.31 73 PRO A C 1
ATOM 569 O O . PRO A 1 73 ? -21.157 27.037 32.990 1.00 91.31 73 PRO A O 1
ATOM 572 N N . PHE A 1 74 ? -21.983 24.950 32.961 1.00 91.81 74 PHE A N 1
ATOM 573 C CA . PHE A 1 74 ? -21.388 24.552 34.243 1.00 91.81 74 PHE A CA 1
ATOM 574 C C . PHE A 1 74 ? -19.866 24.434 34.149 1.00 91.81 74 PHE A C 1
ATOM 576 O O . PHE A 1 74 ? -19.155 24.772 35.094 1.00 91.81 74 PHE A O 1
ATOM 583 N N . LEU A 1 75 ? -19.367 23.955 33.006 1.00 90.62 75 LEU A N 1
ATOM 584 C CA . LEU A 1 75 ? -17.939 23.891 32.720 1.00 90.62 75 LEU A CA 1
ATOM 585 C C . LEU A 1 75 ? -17.335 25.292 32.603 1.00 90.62 75 LEU A C 1
ATOM 587 O O . LEU A 1 75 ? -16.307 25.551 33.218 1.00 90.62 75 LEU A O 1
ATOM 591 N N . ASP A 1 76 ? -17.974 26.193 31.860 1.00 91.38 76 ASP A N 1
ATOM 592 C CA . ASP A 1 76 ? -17.520 27.572 31.690 1.00 91.38 76 ASP A CA 1
ATOM 593 C C . ASP A 1 76 ? -17.504 28.319 33.019 1.00 91.38 76 ASP A C 1
ATOM 595 O O . ASP A 1 76 ? -16.557 29.044 33.300 1.00 91.38 76 ASP A O 1
ATOM 599 N N . GLU A 1 77 ? -18.503 28.099 33.871 1.00 89.75 77 GLU A N 1
ATOM 600 C CA . GLU A 1 77 ? -18.543 28.688 35.205 1.00 89.75 77 GLU A CA 1
ATOM 601 C C . GLU A 1 77 ? -17.433 28.130 36.111 1.00 89.75 77 GLU A C 1
ATOM 603 O O . GLU A 1 77 ? -16.726 28.899 36.759 1.00 89.75 77 GLU A O 1
ATOM 608 N N . ALA A 1 78 ? -17.215 26.808 36.111 1.00 90.31 78 ALA A N 1
ATOM 609 C CA . ALA A 1 78 ? -16.137 26.177 36.877 1.00 90.31 78 ALA A CA 1
ATOM 610 C C . ALA A 1 78 ? -14.743 26.639 36.419 1.00 90.31 78 ALA A C 1
ATOM 612 O O . ALA A 1 78 ? -13.844 26.866 37.233 1.00 90.31 78 ALA A O 1
ATOM 613 N N . LEU A 1 79 ? -14.559 26.809 35.111 1.00 89.56 79 LEU A N 1
ATOM 614 C CA . LEU A 1 79 ? -13.349 27.392 34.551 1.00 89.56 79 LEU A CA 1
ATOM 615 C C . LEU A 1 79 ? -13.230 28.860 34.974 1.00 89.56 79 LEU A C 1
ATOM 617 O O . LEU A 1 79 ? -12.246 29.236 35.593 1.00 89.56 79 LEU A O 1
ATOM 621 N N . TYR A 1 80 ? -14.244 29.688 34.748 1.00 88.94 80 TYR A N 1
ATOM 622 C CA . TYR A 1 80 ? -14.203 31.110 35.091 1.00 88.94 80 TYR A CA 1
ATOM 623 C C . TYR A 1 80 ? -13.897 31.382 36.575 1.00 88.94 80 TYR A C 1
ATOM 625 O O . TYR A 1 80 ? -13.180 32.333 36.896 1.00 88.94 80 TYR A O 1
ATOM 633 N N . GLU A 1 81 ? -14.400 30.544 37.486 1.00 86.19 81 GLU A N 1
ATOM 634 C CA . GLU A 1 81 ? -14.117 30.637 38.924 1.00 86.19 81 GLU A CA 1
ATOM 635 C C . GLU A 1 81 ? -12.662 30.306 39.281 1.00 86.19 81 GLU A C 1
ATOM 637 O O . GLU A 1 81 ? -12.136 30.838 40.258 1.00 86.19 81 GLU A O 1
ATOM 642 N N . THR A 1 82 ? -12.002 29.463 38.487 1.00 85.69 82 THR A N 1
ATOM 643 C CA . THR A 1 82 ? -10.631 28.994 38.742 1.00 85.69 82 THR A CA 1
ATOM 644 C C . THR A 1 82 ? -9.562 29.785 37.993 1.00 85.69 82 THR A C 1
ATOM 646 O O . THR A 1 82 ? -8.390 29.726 38.364 1.00 85.69 82 THR A O 1
ATOM 649 N N . PHE A 1 83 ? -9.938 30.564 36.975 1.00 83.00 83 PHE A N 1
ATOM 650 C CA . PHE A 1 83 ? -9.018 31.444 36.259 1.00 83.00 83 PHE A CA 1
ATOM 651 C C . PHE A 1 83 ? -8.427 32.510 37.188 1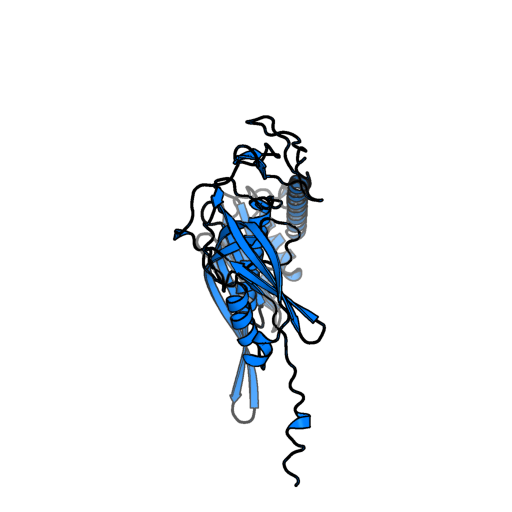.00 83.00 83 PHE A C 1
ATOM 653 O O . PHE A 1 83 ? -9.142 33.362 37.717 1.00 83.00 83 PHE A O 1
ATOM 660 N N . SER A 1 84 ? -7.095 32.520 37.315 1.00 78.19 84 SER A N 1
ATOM 661 C CA . SER A 1 84 ? -6.385 33.562 38.071 1.00 78.19 84 SER A CA 1
ATOM 662 C C . SER A 1 84 ? -6.550 34.950 37.443 1.00 78.19 84 SER A C 1
ATOM 664 O O . SER A 1 84 ? -6.586 35.952 38.152 1.00 78.19 84 SER A O 1
ATOM 666 N N . ASP A 1 85 ? -6.690 35.011 36.116 1.00 81.25 85 ASP A N 1
ATOM 667 C CA . ASP A 1 85 ? -6.934 36.236 35.356 1.00 81.25 85 ASP A CA 1
ATOM 668 C C . ASP A 1 85 ? -8.205 36.088 34.512 1.00 81.25 85 ASP A C 1
ATOM 670 O O . ASP A 1 85 ? -8.194 35.551 33.401 1.00 81.25 85 ASP A O 1
ATOM 674 N N . LYS A 1 86 ? -9.319 36.583 35.057 1.00 83.06 86 LYS A N 1
ATOM 675 C CA . LYS A 1 86 ? -10.647 36.508 34.429 1.00 83.06 86 LYS A CA 1
ATOM 676 C C . LYS A 1 86 ? -10.715 37.218 33.077 1.00 83.06 86 LYS A C 1
ATOM 678 O O . LYS A 1 86 ? -11.545 36.850 32.254 1.00 83.06 86 LYS A O 1
ATOM 683 N N . SER A 1 87 ? -9.837 38.193 32.818 1.00 79.88 87 SER A N 1
ATOM 684 C CA . SER A 1 87 ? -9.802 38.910 31.535 1.00 79.88 87 SER A CA 1
ATOM 685 C C . SER A 1 87 ? -9.313 38.039 30.371 1.00 79.88 87 SER A C 1
ATOM 687 O O . SER A 1 87 ? -9.580 38.351 29.213 1.00 79.88 87 SER A O 1
ATOM 689 N N . LYS A 1 88 ? -8.635 36.924 30.673 1.00 78.50 88 LYS A N 1
ATOM 690 C CA . LYS A 1 88 ? -8.123 35.953 29.694 1.00 78.50 88 LYS A CA 1
ATOM 691 C C . LYS A 1 88 ? -9.046 34.753 29.494 1.00 78.50 88 LYS A C 1
ATOM 693 O O . LYS A 1 88 ? -8.716 33.856 28.713 1.00 78.50 88 LYS A O 1
ATOM 698 N N . PHE A 1 89 ? -10.172 34.702 30.205 1.00 86.75 89 PHE A N 1
ATOM 699 C CA . PHE A 1 89 ? -11.121 33.612 30.059 1.00 86.75 89 PHE A CA 1
ATOM 700 C C . PHE A 1 89 ? -11.854 33.717 28.720 1.00 86.75 89 PHE A C 1
ATOM 702 O O . PHE A 1 89 ? -12.432 34.749 28.388 1.00 86.75 89 PHE A O 1
ATOM 709 N N . ILE A 1 90 ? -11.840 32.620 27.967 1.00 87.19 90 ILE A N 1
ATOM 710 C CA . ILE A 1 90 ? -12.611 32.456 26.736 1.00 87.19 90 ILE A CA 1
ATOM 711 C C . ILE A 1 90 ? -13.544 31.259 26.958 1.00 87.19 90 ILE A C 1
ATOM 713 O O . ILE A 1 90 ? -13.037 30.177 27.286 1.00 87.19 90 ILE A O 1
ATOM 717 N N . PRO A 1 91 ? -14.867 31.410 26.760 1.00 91.00 91 PRO A N 1
ATOM 718 C CA . PRO A 1 91 ? -15.817 30.310 26.881 1.00 91.00 91 PRO A CA 1
ATOM 719 C C . PRO A 1 91 ? -15.409 29.096 26.043 1.00 91.00 91 PRO A C 1
ATOM 721 O O . PRO A 1 91 ? -14.882 29.226 24.933 1.00 91.00 91 PRO A O 1
ATOM 724 N N . TYR A 1 92 ? -15.681 27.897 26.548 1.00 87.25 92 TYR A N 1
ATOM 725 C CA . TYR A 1 92 ? -15.245 26.629 25.969 1.00 87.25 92 TYR A CA 1
ATOM 726 C C . TYR A 1 92 ? -15.638 26.491 24.499 1.00 87.25 92 TYR A C 1
ATOM 728 O O . TYR A 1 92 ? -14.820 26.095 23.670 1.00 87.25 92 TYR A O 1
ATOM 736 N N . LYS A 1 93 ? -16.872 26.868 24.144 1.00 85.69 93 LYS A N 1
ATOM 737 C CA . LYS A 1 93 ? -17.382 26.774 22.767 1.00 85.69 93 LYS A CA 1
ATOM 738 C C . LYS A 1 93 ? -16.646 27.707 21.804 1.00 85.69 93 LYS A C 1
ATOM 740 O O . LYS A 1 93 ? -16.341 27.318 20.677 1.00 85.69 93 LYS A O 1
ATOM 745 N N . GLU A 1 94 ? -16.332 28.916 22.256 1.00 86.88 94 GLU A N 1
ATOM 746 C CA . GLU A 1 94 ? -15.568 29.893 21.483 1.00 86.88 94 GLU A CA 1
ATOM 747 C C . GLU A 1 94 ? -14.112 29.443 21.330 1.00 86.88 94 GLU A C 1
ATOM 749 O O . GLU A 1 94 ? -13.577 29.425 20.220 1.00 86.88 94 GLU A O 1
ATOM 754 N N . LYS A 1 95 ? -13.497 28.956 22.411 1.00 87.25 95 LYS A N 1
ATOM 755 C CA . LYS A 1 95 ? -12.136 28.415 22.389 1.00 87.25 95 LYS A CA 1
ATOM 756 C C . LYS A 1 95 ? -12.015 27.187 21.482 1.00 87.25 95 LYS A C 1
ATOM 758 O O . LYS A 1 95 ? -11.077 27.103 20.692 1.00 87.25 95 LYS A O 1
ATOM 763 N N . LEU A 1 96 ? -12.989 26.277 21.534 1.00 85.44 96 LEU A N 1
ATOM 764 C CA . LEU A 1 96 ? -13.075 25.115 20.650 1.00 85.44 96 LEU A CA 1
ATOM 765 C C . LEU A 1 96 ? -13.179 25.540 19.181 1.00 85.44 96 LEU A C 1
ATOM 767 O O . LEU A 1 96 ? -12.539 24.941 18.320 1.00 85.44 96 LEU A O 1
ATOM 771 N N . ASN A 1 97 ? -13.956 26.585 18.881 1.00 86.50 97 ASN A N 1
ATOM 772 C CA . ASN A 1 97 ? -14.044 27.121 17.527 1.00 86.50 97 ASN A CA 1
ATOM 773 C C . ASN A 1 97 ? -12.700 27.702 17.062 1.00 86.50 97 ASN A C 1
ATOM 775 O O . ASN A 1 97 ? -12.248 27.382 15.966 1.00 86.50 97 ASN A O 1
ATOM 779 N N . LEU A 1 98 ? -12.021 28.482 17.908 1.00 86.62 98 LEU A N 1
ATOM 780 C CA . LEU A 1 98 ? -10.696 29.034 17.608 1.00 86.62 98 LEU A CA 1
ATOM 781 C C . LEU A 1 98 ? -9.653 27.937 17.356 1.00 86.62 98 LEU A C 1
ATOM 783 O O . LEU A 1 98 ? -8.858 28.054 16.427 1.00 86.62 98 LEU A O 1
ATOM 787 N N . GLU A 1 99 ? -9.663 26.852 18.131 1.00 83.88 99 GLU A N 1
ATOM 788 C CA . GLU A 1 99 ? -8.774 25.709 17.892 1.00 83.88 99 GLU A CA 1
ATOM 789 C C . GLU A 1 99 ? -9.123 24.952 16.612 1.00 83.88 99 GLU A C 1
ATOM 791 O O . GLU A 1 99 ? -8.226 24.558 15.872 1.00 83.88 99 GLU A O 1
ATOM 796 N N . ASN A 1 100 ? -10.411 24.801 16.298 1.00 83.88 100 ASN A N 1
ATOM 797 C CA . ASN A 1 100 ? -10.842 24.206 15.036 1.00 83.88 100 ASN A CA 1
ATOM 798 C C . ASN A 1 100 ? -10.443 25.070 13.829 1.00 83.88 100 ASN A C 1
ATOM 800 O O . ASN A 1 100 ? -10.072 24.519 12.795 1.00 83.88 100 ASN A O 1
ATOM 804 N N . ILE A 1 101 ? -10.501 26.402 13.946 1.00 86.94 101 ILE A N 1
ATOM 805 C CA . ILE A 1 101 ? -10.039 27.338 12.910 1.00 86.94 101 ILE A CA 1
ATOM 806 C C . ILE A 1 101 ? -8.525 27.219 12.742 1.00 86.94 101 ILE A C 1
ATOM 808 O O . ILE A 1 101 ? -8.079 26.952 11.632 1.00 86.94 101 ILE A O 1
ATOM 812 N N . LYS A 1 102 ? -7.749 27.299 13.831 1.00 86.06 102 LYS A N 1
ATOM 813 C CA . LYS A 1 102 ? -6.289 27.119 13.788 1.00 86.06 102 LYS A CA 1
ATOM 814 C C . LYS A 1 102 ? -5.897 25.781 13.175 1.00 86.06 102 LYS A C 1
ATOM 816 O O . LYS A 1 102 ? -5.034 25.732 12.312 1.00 86.06 102 LYS A O 1
ATOM 821 N N . LYS A 1 103 ? -6.576 24.698 13.558 1.00 83.00 103 LYS A N 1
ATOM 822 C CA . LYS A 1 103 ? -6.331 23.370 12.994 1.00 83.00 103 LYS A CA 1
ATOM 823 C C . LYS A 1 103 ? -6.632 23.328 11.496 1.00 83.00 103 LYS A C 1
ATOM 825 O O . LYS A 1 103 ? -5.836 22.780 10.745 1.00 83.00 103 LYS A O 1
ATOM 830 N N . LYS A 1 104 ? -7.729 23.946 11.046 1.00 83.12 104 LYS A N 1
ATOM 831 C CA . LYS A 1 104 ? -8.047 24.080 9.614 1.00 83.12 104 LYS A CA 1
ATOM 832 C C . LYS A 1 104 ? -7.022 24.932 8.870 1.00 83.12 104 LYS A C 1
ATOM 834 O O . LYS A 1 104 ? -6.706 24.617 7.731 1.00 83.12 104 LYS A O 1
ATOM 839 N N . GLU A 1 105 ? -6.508 25.993 9.482 1.00 83.38 105 GLU A N 1
ATOM 840 C CA . GLU A 1 105 ? -5.464 26.845 8.904 1.00 83.38 105 GLU A CA 1
ATOM 841 C C . GLU A 1 105 ? -4.117 26.122 8.830 1.00 83.38 105 GLU A C 1
ATOM 843 O O . GLU A 1 105 ? -3.448 26.206 7.809 1.00 83.38 105 GLU A O 1
ATOM 848 N N . GLU A 1 106 ? -3.744 25.347 9.848 1.00 77.25 106 GLU A N 1
ATOM 849 C CA . GLU A 1 106 ? -2.557 24.485 9.834 1.00 77.25 106 GLU A CA 1
ATOM 850 C C . GLU A 1 106 ? -2.690 23.345 8.819 1.00 77.25 106 GLU A C 1
ATOM 852 O O . GLU A 1 106 ? -1.730 23.021 8.126 1.00 77.25 106 GLU A O 1
ATOM 857 N N . GLU A 1 107 ? -3.874 22.740 8.705 1.00 75.88 107 GLU A N 1
ATOM 858 C CA . GLU A 1 107 ? -4.193 21.745 7.677 1.00 75.88 107 GLU A CA 1
ATOM 859 C C . GLU A 1 107 ? -4.139 22.371 6.282 1.00 75.88 107 GLU A C 1
ATOM 861 O O . GLU A 1 107 ? -3.567 21.771 5.377 1.00 75.88 107 GLU A O 1
ATOM 866 N N . LYS A 1 108 ? -4.650 23.595 6.113 1.00 73.81 108 LYS A N 1
ATOM 867 C CA . LYS A 1 108 ? -4.582 24.350 4.859 1.00 73.81 108 LYS A CA 1
ATOM 868 C C . LYS A 1 108 ? -3.148 24.758 4.520 1.00 73.81 108 LYS A C 1
ATOM 870 O O . LYS A 1 108 ? -2.741 24.568 3.386 1.00 73.81 108 LYS A O 1
ATOM 875 N N . ALA A 1 109 ? -2.354 25.215 5.485 1.00 68.75 109 ALA A N 1
ATOM 876 C CA . ALA A 1 109 ? -0.947 25.556 5.290 1.00 68.75 109 ALA A CA 1
ATOM 877 C C . ALA A 1 109 ? -0.095 24.313 4.980 1.00 68.75 109 ALA A C 1
ATOM 879 O O . ALA A 1 109 ? 0.772 24.359 4.110 1.00 68.75 109 ALA A O 1
ATOM 880 N N . LYS A 1 110 ? -0.368 23.172 5.630 1.00 63.94 110 LYS A N 1
ATOM 881 C CA . LYS A 1 110 ? 0.252 21.877 5.299 1.00 63.94 110 LYS A CA 1
ATOM 882 C C . LYS A 1 110 ? -0.185 21.377 3.925 1.00 63.94 110 LYS A C 1
ATOM 884 O O . LYS A 1 110 ? 0.649 20.861 3.187 1.00 63.94 110 LYS A O 1
ATOM 889 N N . ALA A 1 111 ? -1.454 21.555 3.566 1.00 56.00 111 ALA A N 1
ATOM 890 C CA . ALA A 1 111 ? -1.962 21.228 2.241 1.00 56.00 111 ALA A CA 1
ATOM 891 C C . ALA A 1 111 ? -1.320 22.126 1.175 1.00 56.00 111 ALA A C 1
ATOM 893 O O . ALA A 1 111 ? -0.849 21.617 0.169 1.00 56.00 111 ALA A O 1
ATOM 894 N N . GLU A 1 112 ? -1.192 23.432 1.406 1.00 54.66 112 GLU A N 1
ATOM 895 C CA . GLU A 1 112 ? -0.543 24.383 0.493 1.00 54.66 112 GLU A CA 1
ATOM 896 C C . GLU A 1 112 ? 0.961 24.101 0.340 1.00 54.66 112 GLU A C 1
ATOM 898 O O . GLU A 1 112 ? 1.478 24.131 -0.777 1.00 54.66 112 GLU A O 1
ATOM 903 N N . GLN A 1 113 ? 1.651 23.707 1.417 1.00 52.09 113 GLN A N 1
ATOM 904 C CA . GLN A 1 113 ? 3.036 23.214 1.361 1.00 52.09 113 GLN A CA 1
ATOM 905 C C . GLN A 1 113 ? 3.168 21.862 0.635 1.00 52.09 113 GLN A C 1
ATOM 907 O O . GLN A 1 113 ? 4.227 21.566 0.089 1.00 52.09 113 GLN A O 1
ATOM 912 N N . GLN A 1 114 ? 2.103 21.057 0.578 1.00 52.19 114 GLN A N 1
ATOM 913 C CA . GLN A 1 114 ? 2.020 19.839 -0.240 1.00 52.19 114 GLN A CA 1
ATOM 914 C C . GLN A 1 114 ? 1.526 20.103 -1.676 1.00 52.19 114 GLN A C 1
ATOM 916 O O . GLN A 1 114 ? 1.684 19.240 -2.535 1.00 52.19 114 GLN A O 1
ATOM 921 N N . THR A 1 115 ? 0.964 21.286 -1.962 1.00 41.72 115 THR A N 1
ATOM 922 C CA . THR A 1 115 ? 0.369 21.642 -3.268 1.00 41.72 115 THR A CA 1
ATOM 923 C C . THR A 1 115 ? 1.325 22.426 -4.171 1.00 41.72 115 THR A C 1
ATOM 925 O O . THR A 1 115 ? 1.035 22.612 -5.353 1.00 41.72 115 THR A O 1
ATOM 928 N N . GLN A 1 116 ? 2.506 22.836 -3.693 1.00 43.47 116 GLN A N 1
ATOM 929 C CA . GLN A 1 116 ? 3.593 23.159 -4.620 1.00 43.47 116 GLN A CA 1
ATOM 930 C C . GLN A 1 116 ? 4.062 21.853 -5.264 1.00 43.47 116 GLN A C 1
ATOM 932 O O . GLN A 1 116 ? 4.944 21.169 -4.748 1.00 43.47 116 GLN A O 1
ATOM 937 N N . ALA A 1 117 ? 3.419 21.485 -6.377 1.00 44.50 117 ALA A N 1
ATOM 938 C CA . ALA A 1 117 ? 3.858 20.386 -7.217 1.00 44.50 117 ALA A CA 1
ATOM 939 C C . ALA A 1 117 ? 5.364 20.572 -7.470 1.00 44.50 117 ALA A C 1
ATOM 941 O O . ALA A 1 117 ? 5.758 21.652 -7.929 1.00 44.50 117 ALA A O 1
ATOM 942 N N . PRO A 1 118 ? 6.216 19.583 -7.142 1.00 51.03 118 PRO A N 1
ATOM 943 C CA . PRO A 1 118 ? 7.641 19.704 -7.394 1.00 51.03 118 PRO A CA 1
ATOM 944 C C . PRO A 1 118 ? 7.823 20.029 -8.874 1.00 51.03 118 PRO A C 1
ATOM 946 O O . PRO A 1 118 ? 7.300 19.315 -9.734 1.00 51.03 118 PRO A O 1
ATOM 949 N N . GLN A 1 119 ? 8.517 21.128 -9.172 1.00 54.22 119 GLN A N 1
ATOM 950 C CA . GLN A 1 119 ? 8.876 21.482 -10.541 1.00 54.22 119 GLN A CA 1
ATOM 951 C C . GLN A 1 119 ? 9.878 20.434 -11.036 1.00 54.22 119 GLN A C 1
ATOM 953 O O . GLN A 1 119 ? 11.089 20.611 -10.920 1.00 54.22 119 GLN A O 1
ATOM 958 N N . ARG A 1 120 ? 9.372 19.294 -11.523 1.00 62.84 120 ARG A N 1
ATOM 959 C CA . ARG A 1 120 ? 10.193 18.216 -12.079 1.00 62.84 120 ARG A CA 1
ATOM 960 C C . ARG A 1 120 ? 10.894 18.791 -13.309 1.00 62.84 120 ARG A C 1
ATOM 962 O O . ARG A 1 120 ? 10.246 19.150 -14.291 1.00 62.84 120 ARG A O 1
ATOM 969 N N . ILE A 1 121 ? 12.214 18.940 -13.236 1.00 65.00 121 ILE A N 1
ATOM 970 C CA . ILE A 1 121 ? 12.996 19.513 -14.331 1.00 65.00 121 ILE A CA 1
ATOM 971 C C . ILE A 1 121 ? 13.089 18.458 -15.429 1.00 65.00 121 ILE A C 1
ATOM 973 O O . ILE A 1 121 ? 13.497 17.323 -15.181 1.00 65.00 121 ILE A O 1
ATOM 977 N N . LYS A 1 122 ? 12.751 18.826 -16.665 1.00 70.12 122 LYS A N 1
ATOM 978 C CA . LYS A 1 122 ? 12.940 17.940 -17.814 1.00 70.12 122 LYS A CA 1
ATOM 979 C C . LYS A 1 122 ? 14.439 17.814 -18.112 1.00 70.12 122 LYS A C 1
ATOM 981 O O . LYS A 1 122 ? 15.043 18.701 -18.707 1.00 70.12 122 LYS A O 1
ATOM 986 N N . LEU A 1 123 ? 15.054 16.724 -17.656 1.00 76.50 123 LEU A N 1
ATOM 987 C CA . LEU A 1 123 ? 16.457 16.414 -17.932 1.00 76.50 123 LEU A CA 1
ATOM 988 C C . LEU A 1 123 ? 16.598 15.726 -19.292 1.00 76.50 123 LEU A C 1
ATOM 990 O O . LEU A 1 123 ? 16.334 14.539 -19.418 1.00 76.50 123 LEU A O 1
ATOM 994 N N . GLU A 1 124 ? 17.057 16.449 -20.309 1.00 83.25 124 GLU A N 1
ATOM 995 C CA . GLU A 1 124 ? 17.216 15.881 -21.660 1.00 83.25 124 GLU A CA 1
ATOM 996 C C . GLU A 1 124 ? 18.544 15.130 -21.856 1.00 83.25 124 GLU A C 1
ATOM 998 O O . GLU A 1 124 ? 18.664 14.302 -22.758 1.00 83.25 124 GLU A O 1
ATOM 1003 N N . LYS A 1 125 ? 19.548 15.395 -21.008 1.00 89.56 125 LYS A N 1
ATOM 1004 C CA . LYS A 1 125 ? 20.890 14.799 -21.090 1.00 89.56 125 LYS A CA 1
ATOM 1005 C C . LYS A 1 125 ? 21.379 14.318 -19.728 1.00 89.56 125 LYS A C 1
ATOM 1007 O O . LYS A 1 125 ? 21.091 14.927 -18.698 1.00 89.56 125 LYS A O 1
ATOM 1012 N N . CYS A 1 126 ? 22.155 13.239 -19.735 1.00 90.31 126 CYS A N 1
ATOM 1013 C CA . CYS A 1 126 ? 22.770 12.666 -18.547 1.00 90.31 126 CYS A CA 1
ATOM 1014 C C . CYS A 1 126 ? 23.812 13.624 -17.953 1.00 90.31 126 CYS A C 1
ATOM 1016 O O . CYS A 1 126 ? 24.723 14.062 -18.657 1.00 90.31 126 CYS A O 1
ATOM 1018 N N . LYS A 1 127 ? 23.732 13.879 -16.642 1.00 90.38 127 LYS A N 1
ATOM 1019 C CA . LYS A 1 127 ? 24.674 14.741 -15.904 1.00 90.38 127 LYS A CA 1
ATOM 1020 C C . LYS A 1 127 ? 26.096 14.168 -15.824 1.00 90.38 127 LYS A C 1
ATOM 1022 O O . LYS A 1 127 ? 27.020 14.920 -15.551 1.00 90.38 127 LYS A O 1
ATOM 1027 N N . ASN A 1 128 ? 26.266 12.863 -16.054 1.00 93.12 128 ASN A N 1
ATOM 1028 C CA . ASN A 1 128 ? 27.565 12.187 -15.991 1.00 93.12 128 ASN A CA 1
ATOM 1029 C C . ASN A 1 128 ? 28.248 12.052 -17.364 1.00 93.12 128 ASN A C 1
ATOM 1031 O O . ASN A 1 128 ? 29.395 12.446 -17.522 1.00 93.12 128 ASN A O 1
ATOM 1035 N N . CYS A 1 129 ? 27.555 11.517 -18.377 1.00 94.00 129 CYS A N 1
ATOM 1036 C CA . CYS A 1 129 ? 28.161 11.230 -19.689 1.00 94.00 129 CYS A CA 1
ATOM 1037 C C . CYS A 1 129 ? 27.630 12.086 -20.851 1.00 94.00 129 CYS A C 1
ATOM 1039 O O . CYS A 1 129 ? 28.065 11.901 -21.982 1.00 94.00 129 CYS A O 1
ATOM 1041 N N . GLY A 1 130 ? 26.654 12.971 -20.618 1.00 91.25 130 GLY A N 1
ATOM 1042 C CA . GLY A 1 130 ? 26.077 13.841 -21.652 1.00 91.25 130 GLY A CA 1
ATOM 1043 C C . GLY A 1 130 ? 25.149 13.157 -22.665 1.00 91.25 130 GLY A C 1
ATOM 1044 O O . GLY A 1 130 ? 24.568 13.844 -23.505 1.00 91.25 130 GLY A O 1
ATOM 1045 N N . ALA A 1 131 ? 24.979 11.834 -22.586 1.00 91.38 131 ALA A N 1
ATOM 1046 C CA . ALA A 1 131 ? 24.098 11.074 -23.470 1.00 91.38 131 ALA A CA 1
ATOM 1047 C C . ALA A 1 131 ? 22.616 11.475 -23.296 1.00 91.38 131 ALA A C 1
ATOM 1049 O O . ALA A 1 131 ? 22.232 11.882 -22.192 1.00 91.38 131 ALA A O 1
ATOM 1050 N N . PRO A 1 132 ? 21.781 11.377 -24.348 1.00 88.81 132 PRO A N 1
ATOM 1051 C CA . PRO A 1 132 ? 20.362 11.708 -24.251 1.00 88.81 132 PRO A CA 1
ATOM 1052 C C . PRO A 1 132 ? 19.647 10.781 -23.259 1.00 88.81 132 PRO A C 1
ATOM 1054 O O . PRO A 1 132 ? 19.930 9.586 -23.201 1.00 88.81 132 PRO A O 1
ATOM 1057 N N . LEU A 1 133 ? 18.729 11.334 -22.465 1.00 83.31 133 LEU A N 1
ATOM 1058 C CA . LEU A 1 133 ? 17.903 10.560 -21.537 1.00 83.31 133 LEU A CA 1
ATOM 1059 C C . LEU A 1 133 ? 16.542 10.264 -22.165 1.00 83.31 133 LEU A C 1
ATOM 1061 O O . LEU A 1 133 ? 15.848 11.173 -22.621 1.00 83.31 133 LEU A O 1
ATOM 1065 N N . ASN A 1 134 ? 16.146 8.993 -22.155 1.00 73.56 134 ASN A N 1
ATOM 1066 C CA . ASN A 1 134 ? 14.847 8.573 -22.660 1.00 73.56 134 ASN A CA 1
ATOM 1067 C C . ASN A 1 134 ? 13.773 8.763 -21.577 1.00 73.56 134 ASN A C 1
ATOM 1069 O O . ASN A 1 134 ? 13.601 7.935 -20.684 1.00 73.56 134 ASN A O 1
ATOM 1073 N N . ILE A 1 135 ? 13.066 9.892 -21.625 1.00 69.69 135 ILE A N 1
ATOM 1074 C CA . ILE A 1 135 ? 11.942 10.183 -20.729 1.00 69.69 135 ILE A CA 1
ATOM 1075 C C . ILE A 1 135 ? 10.661 9.652 -21.387 1.00 69.69 135 ILE A C 1
ATOM 1077 O O . ILE A 1 135 ? 9.895 10.401 -21.989 1.00 69.69 135 ILE A O 1
ATOM 1081 N N . GLY A 1 136 ? 10.453 8.336 -21.330 1.00 53.16 136 GLY A N 1
ATOM 1082 C CA . GLY A 1 136 ? 9.244 7.698 -21.851 1.00 53.16 136 GLY A CA 1
ATOM 1083 C C . GLY A 1 136 ? 8.077 7.810 -20.867 1.00 53.16 136 GLY A C 1
ATOM 1084 O O . GLY A 1 136 ? 8.018 7.045 -19.909 1.00 53.16 136 GLY A O 1
ATOM 1085 N N . GLY A 1 137 ? 7.144 8.741 -21.088 1.00 56.81 137 GLY A N 1
ATOM 1086 C CA . GLY A 1 137 ? 5.883 8.800 -20.338 1.00 56.81 137 GLY A CA 1
ATOM 1087 C C . GLY A 1 137 ? 5.216 10.178 -20.296 1.00 56.81 137 GLY A C 1
ATOM 1088 O O . GLY A 1 137 ? 5.854 11.198 -20.538 1.00 56.81 137 GLY A O 1
ATOM 1089 N N . GLU A 1 138 ? 3.922 10.199 -19.957 1.00 51.75 138 GLU A N 1
ATOM 1090 C CA . GLU A 1 138 ? 3.147 11.432 -19.713 1.00 51.75 138 GLU A CA 1
ATOM 1091 C C . GLU A 1 138 ? 3.517 12.097 -18.374 1.00 51.75 138 GLU A C 1
ATOM 1093 O O . GLU A 1 138 ? 3.413 13.312 -18.225 1.00 51.75 138 GLU A O 1
ATOM 1098 N N . THR A 1 139 ? 3.981 11.308 -17.396 1.00 56.47 139 THR A N 1
ATOM 1099 C CA . THR A 1 139 ? 4.433 11.796 -16.085 1.00 56.47 139 THR A CA 1
ATOM 1100 C C . THR A 1 139 ? 5.953 11.906 -16.068 1.00 56.47 139 THR A C 1
ATOM 1102 O O . THR A 1 139 ? 6.650 10.936 -16.356 1.00 56.47 139 THR A O 1
ATOM 1105 N N . LEU A 1 140 ? 6.479 13.077 -15.697 1.00 60.97 140 LEU A N 1
ATOM 1106 C CA . LEU A 1 140 ? 7.923 13.288 -15.574 1.00 60.97 140 LEU A CA 1
ATOM 1107 C C . LEU A 1 140 ? 8.477 12.415 -14.436 1.00 60.97 140 LEU A C 1
ATOM 1109 O O . LEU A 1 140 ? 8.068 12.622 -13.299 1.00 60.97 140 LEU A O 1
ATOM 1113 N N . PRO A 1 141 ? 9.387 11.463 -14.676 1.00 73.88 141 PRO A N 1
ATOM 1114 C CA . PRO A 1 141 ? 9.989 10.667 -13.614 1.00 73.88 141 PRO A CA 1
ATOM 1115 C C . PRO A 1 141 ? 10.914 11.526 -12.746 1.00 73.88 141 PRO A C 1
ATOM 1117 O O . PRO A 1 141 ? 11.553 12.458 -13.234 1.00 73.88 141 PRO A O 1
ATOM 1120 N N . TRP A 1 142 ? 10.992 11.220 -11.451 1.00 75.44 142 TRP A N 1
ATOM 1121 C CA . TRP A 1 142 ? 11.862 11.962 -10.528 1.00 75.44 142 TRP A CA 1
ATOM 1122 C C . TRP A 1 142 ? 13.292 11.386 -10.492 1.00 75.44 142 TRP A C 1
ATOM 1124 O O . TRP A 1 142 ? 14.252 12.144 -10.343 1.00 75.44 142 TRP A O 1
ATOM 1134 N N . LEU A 1 143 ? 13.441 10.073 -10.728 1.00 85.62 143 LEU A N 1
ATOM 1135 C CA . LEU A 1 143 ? 14.720 9.400 -10.990 1.00 85.62 143 LEU A CA 1
ATOM 1136 C C . LEU A 1 143 ? 14.757 8.826 -12.404 1.00 85.62 143 LEU A C 1
ATOM 1138 O O . LEU A 1 143 ? 13.837 8.122 -12.822 1.00 85.62 143 LEU A O 1
ATOM 1142 N N . ILE A 1 144 ? 15.868 9.066 -13.102 1.00 85.31 144 ILE A N 1
ATOM 1143 C CA . ILE A 1 144 ? 16.130 8.546 -14.446 1.00 85.31 144 ILE A CA 1
ATOM 1144 C C . ILE A 1 144 ? 17.484 7.838 -14.449 1.00 85.31 144 ILE A C 1
ATOM 1146 O O . ILE A 1 144 ? 18.514 8.455 -14.179 1.00 85.31 144 ILE A O 1
ATOM 1150 N N . ILE A 1 145 ? 17.511 6.552 -14.789 1.00 87.25 145 ILE A N 1
ATOM 1151 C CA . ILE A 1 145 ? 18.766 5.808 -14.946 1.00 87.25 145 ILE A CA 1
ATOM 1152 C C . ILE A 1 145 ? 19.256 5.994 -16.383 1.00 87.25 145 ILE A C 1
ATOM 1154 O O . ILE A 1 145 ? 18.527 5.728 -17.333 1.00 87.25 145 ILE A O 1
ATOM 1158 N N . CYS A 1 146 ? 20.488 6.474 -16.549 1.00 87.38 146 CYS A N 1
ATOM 1159 C CA . CYS A 1 146 ? 21.094 6.628 -17.867 1.00 87.38 146 CYS A CA 1
ATOM 1160 C C . CYS A 1 146 ? 21.333 5.259 -18.515 1.00 87.38 146 CYS A C 1
ATOM 1162 O O . CYS A 1 146 ? 22.092 4.455 -17.977 1.00 87.38 146 CYS A O 1
ATOM 1164 N N . GLU A 1 147 ? 20.780 5.042 -19.706 1.00 87.75 147 GLU A N 1
ATOM 1165 C CA . GLU A 1 147 ? 20.939 3.790 -20.458 1.00 87.75 147 GLU A CA 1
ATOM 1166 C C . GLU A 1 147 ? 22.378 3.536 -20.934 1.00 87.75 147 GLU A C 1
ATOM 1168 O O . GLU A 1 147 ? 22.779 2.401 -21.168 1.00 87.75 147 GLU A O 1
ATOM 1173 N N . TYR A 1 148 ? 23.183 4.596 -21.040 1.00 88.56 148 TYR A N 1
ATOM 1174 C CA . TYR A 1 148 ? 24.541 4.522 -21.579 1.00 88.56 148 TYR A CA 1
ATOM 1175 C C . TYR A 1 148 ? 25.599 4.238 -20.511 1.00 88.56 148 TYR A C 1
ATOM 1177 O O . TYR A 1 148 ? 26.544 3.497 -20.759 1.00 88.56 148 TYR A O 1
ATOM 1185 N N . CYS A 1 149 ? 25.478 4.853 -19.332 1.00 89.31 149 CYS A N 1
ATOM 1186 C CA . CYS A 1 149 ? 26.499 4.763 -18.278 1.00 89.31 149 CYS A CA 1
ATOM 1187 C C . CYS A 1 149 ? 25.963 4.292 -16.921 1.00 89.31 149 CYS A C 1
ATOM 1189 O O . CYS A 1 149 ? 26.724 4.226 -15.961 1.00 89.31 149 CYS A O 1
ATOM 1191 N N . GLY A 1 150 ? 24.660 4.019 -16.805 1.00 86.19 150 GLY A N 1
ATOM 1192 C CA . GLY A 1 150 ? 24.011 3.579 -15.567 1.00 86.19 150 GLY A CA 1
ATOM 1193 C C . GLY A 1 150 ? 23.921 4.623 -14.455 1.00 86.19 150 GLY A C 1
ATOM 1194 O O . GLY A 1 150 ? 23.459 4.309 -13.361 1.00 86.19 150 GLY A O 1
ATOM 1195 N N . PHE A 1 151 ? 24.327 5.868 -14.713 1.00 89.25 151 PHE A N 1
ATOM 1196 C CA . PHE A 1 151 ? 24.246 6.942 -13.729 1.00 89.25 151 PHE A CA 1
ATOM 1197 C C . PHE A 1 151 ? 22.792 7.306 -13.406 1.00 89.25 151 PHE A C 1
ATOM 1199 O O . PHE A 1 151 ? 21.973 7.499 -14.310 1.00 89.25 151 PHE A O 1
ATOM 1206 N N . VAL A 1 152 ? 22.491 7.451 -12.116 1.00 89.56 152 VAL A N 1
ATOM 1207 C CA . VAL A 1 152 ? 21.172 7.854 -11.621 1.00 89.56 152 VAL A CA 1
ATOM 1208 C C . VAL A 1 152 ? 21.063 9.376 -11.666 1.00 89.56 152 VAL A C 1
ATOM 1210 O O . VAL A 1 152 ? 21.689 10.096 -10.892 1.00 89.56 152 VAL A O 1
ATOM 1213 N N . ASN A 1 153 ? 20.253 9.879 -12.588 1.00 87.69 153 ASN A N 1
ATOM 1214 C CA . ASN A 1 153 ? 19.960 11.294 -12.732 1.00 87.69 153 ASN A CA 1
ATOM 1215 C C . ASN A 1 153 ? 18.760 11.659 -11.861 1.00 87.69 153 ASN A C 1
ATOM 1217 O O . ASN A 1 153 ? 17.664 11.130 -12.038 1.00 87.69 153 ASN A O 1
ATOM 1221 N N . ASN A 1 154 ? 18.974 12.603 -10.949 1.00 87.12 154 ASN A N 1
ATOM 1222 C CA . ASN A 1 154 ? 17.912 13.195 -10.152 1.00 87.12 154 ASN A CA 1
ATOM 1223 C C . ASN A 1 154 ? 17.355 14.448 -10.851 1.00 87.12 154 ASN A C 1
ATOM 1225 O O . ASN A 1 154 ? 18.101 15.421 -11.059 1.00 87.12 154 ASN A O 1
ATOM 1229 N N . ALA A 1 155 ? 16.072 14.391 -11.221 1.00 81.81 155 ALA A N 1
ATOM 1230 C CA . ALA A 1 155 ? 15.309 15.468 -11.860 1.00 81.81 155 ALA A CA 1
ATOM 1231 C C . ALA A 1 155 ? 14.702 16.464 -10.855 1.00 81.81 155 ALA A C 1
ATOM 1233 O O . ALA A 1 155 ? 14.224 17.525 -11.258 1.00 81.81 155 ALA A O 1
ATOM 1234 N N . ASP A 1 156 ? 14.751 16.147 -9.560 1.00 80.69 156 ASP A N 1
ATOM 1235 C CA . ASP A 1 156 ? 14.240 16.971 -8.469 1.00 80.69 156 ASP A CA 1
ATOM 1236 C C . ASP A 1 156 ? 15.293 17.093 -7.357 1.00 80.69 156 ASP A C 1
ATOM 1238 O O . ASP A 1 156 ? 15.423 16.244 -6.474 1.00 80.69 156 ASP A O 1
ATOM 1242 N N . ALA A 1 157 ? 16.056 18.188 -7.392 1.00 73.25 157 ALA A N 1
ATOM 1243 C CA . ALA A 1 157 ? 17.137 18.435 -6.440 1.00 73.25 157 ALA A CA 1
ATOM 1244 C C . ALA A 1 157 ? 16.663 18.564 -4.978 1.00 73.25 157 ALA A C 1
ATOM 1246 O O . ALA A 1 157 ? 17.492 18.476 -4.075 1.00 73.25 157 ALA A O 1
ATOM 1247 N N . SER A 1 158 ? 15.360 18.752 -4.729 1.00 77.12 158 SER A N 1
ATOM 1248 C CA . SER A 1 158 ? 14.806 18.795 -3.369 1.00 77.12 158 SER A CA 1
ATOM 1249 C C . SER A 1 158 ? 14.709 17.412 -2.714 1.00 77.12 158 SER A C 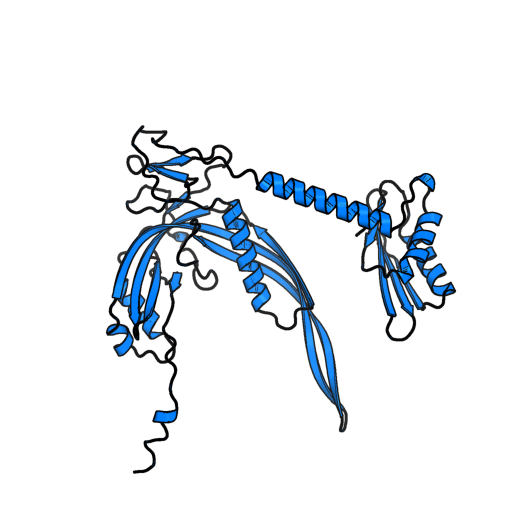1
ATOM 1251 O O . SER A 1 158 ? 14.536 17.316 -1.497 1.00 77.12 158 SER A O 1
ATOM 1253 N N . LYS A 1 159 ? 14.834 16.337 -3.503 1.00 76.31 159 LYS A N 1
ATOM 1254 C CA . LYS A 1 159 ? 14.680 14.954 -3.048 1.00 76.31 159 LYS A CA 1
ATOM 1255 C C . LYS A 1 159 ? 16.031 14.241 -3.028 1.00 76.31 159 LYS A C 1
ATOM 1257 O O . LYS A 1 159 ? 16.723 14.239 -4.048 1.00 76.31 159 LYS A O 1
ATOM 1262 N N . PRO A 1 160 ? 16.429 13.617 -1.908 1.00 82.56 160 PRO A N 1
ATOM 1263 C CA . PRO A 1 160 ? 17.622 12.783 -1.886 1.00 82.56 160 PRO A CA 1
ATOM 1264 C C . PRO A 1 160 ? 17.425 11.537 -2.759 1.00 82.56 160 PRO A C 1
ATOM 1266 O O . PRO A 1 160 ? 16.311 11.039 -2.924 1.00 82.56 160 PRO A O 1
ATOM 1269 N N . ILE A 1 161 ? 18.522 11.021 -3.315 1.00 85.31 161 ILE A N 1
ATOM 1270 C CA . ILE A 1 161 ? 18.509 9.724 -3.998 1.00 85.31 161 ILE A CA 1
ATOM 1271 C C . ILE A 1 161 ? 18.410 8.637 -2.909 1.00 85.31 161 ILE A C 1
ATOM 1273 O O . ILE A 1 161 ? 19.234 8.643 -1.992 1.00 85.31 161 ILE A O 1
ATOM 1277 N N . PRO A 1 162 ? 17.423 7.729 -2.977 1.00 89.62 162 PRO A N 1
ATOM 1278 C CA . PRO A 1 162 ? 17.213 6.687 -1.982 1.00 89.62 162 PRO A CA 1
ATOM 1279 C C . PRO A 1 162 ? 18.255 5.581 -2.150 1.00 89.62 162 PRO A C 1
ATOM 1281 O O . PRO A 1 162 ? 19.037 5.569 -3.104 1.00 89.62 162 PRO A O 1
ATOM 1284 N N . GLN A 1 163 ? 18.233 4.595 -1.257 1.00 90.81 163 GLN A N 1
ATOM 1285 C CA . GLN A 1 163 ? 18.954 3.354 -1.519 1.00 90.81 163 GLN A CA 1
ATOM 1286 C C . GLN A 1 163 ? 18.283 2.616 -2.678 1.00 90.81 163 GLN A C 1
ATOM 1288 O O . GLN A 1 163 ? 17.077 2.369 -2.637 1.00 90.81 163 GLN A O 1
ATOM 1293 N N . ILE A 1 164 ? 19.065 2.284 -3.711 1.00 93.38 164 ILE A N 1
ATOM 1294 C CA . ILE A 1 164 ? 18.567 1.601 -4.907 1.00 93.38 164 ILE A CA 1
ATOM 1295 C C . ILE A 1 164 ? 19.255 0.248 -5.071 1.00 93.38 164 ILE A C 1
ATOM 1297 O O . ILE A 1 164 ? 20.484 0.160 -5.108 1.00 93.38 164 ILE A O 1
ATOM 1301 N N . GLY A 1 165 ? 18.448 -0.799 -5.211 1.00 94.62 165 GLY A N 1
ATOM 1302 C CA . GLY A 1 165 ? 18.889 -2.155 -5.513 1.00 94.62 165 GLY A CA 1
ATOM 1303 C C . GLY A 1 165 ? 18.218 -2.726 -6.758 1.00 94.62 165 GLY A C 1
ATOM 1304 O O . GLY A 1 165 ? 17.268 -2.165 -7.303 1.00 94.62 165 GLY A O 1
ATOM 1305 N N . ILE A 1 166 ? 18.712 -3.875 -7.200 1.00 95.88 166 ILE A N 1
ATOM 1306 C CA . ILE A 1 166 ? 18.152 -4.651 -8.309 1.00 95.88 166 ILE A CA 1
ATOM 1307 C C . ILE A 1 166 ? 18.167 -6.140 -7.958 1.00 95.88 166 ILE A C 1
ATOM 1309 O O . ILE A 1 166 ? 19.087 -6.613 -7.289 1.00 95.88 166 ILE A O 1
ATOM 1313 N N . LEU A 1 167 ? 17.158 -6.886 -8.406 1.00 95.94 167 LEU A N 1
ATOM 1314 C CA . LEU A 1 167 ? 17.115 -8.346 -8.302 1.00 95.94 167 LEU A CA 1
ATOM 1315 C C . LEU A 1 167 ? 17.576 -8.991 -9.613 1.00 95.94 167 LEU A C 1
ATOM 1317 O O . LEU A 1 167 ? 17.263 -8.505 -10.697 1.00 95.94 167 LEU A O 1
ATOM 1321 N N . ASN A 1 168 ? 18.304 -10.104 -9.549 1.00 91.94 168 ASN A N 1
ATOM 1322 C CA . ASN A 1 168 ? 18.664 -10.831 -10.768 1.00 91.94 168 ASN A CA 1
ATOM 1323 C C . ASN A 1 168 ? 17.465 -11.614 -11.304 1.00 91.94 168 ASN A C 1
ATOM 1325 O O . ASN A 1 168 ? 16.772 -12.286 -10.545 1.00 91.94 168 ASN A O 1
ATOM 1329 N N . ALA A 1 169 ? 17.242 -11.556 -12.616 1.00 90.38 169 ALA A N 1
ATOM 1330 C CA . ALA A 1 169 ? 16.267 -12.420 -13.264 1.00 90.38 169 ALA A CA 1
ATOM 1331 C C . ALA A 1 169 ? 16.801 -13.857 -13.302 1.00 90.38 169 ALA A C 1
ATOM 1333 O O . ALA A 1 169 ? 17.959 -14.077 -13.663 1.00 90.38 169 ALA A O 1
ATOM 1334 N N . SER A 1 170 ? 15.949 -14.817 -12.958 1.00 88.50 170 SER A N 1
ATOM 1335 C CA . SER A 1 170 ? 16.192 -16.239 -13.180 1.00 88.50 170 SER A CA 1
ATOM 1336 C C . SER A 1 170 ? 15.539 -16.663 -14.494 1.00 88.50 170 SER A C 1
ATOM 1338 O O . SER A 1 170 ? 14.587 -16.030 -14.964 1.00 88.50 170 SER A O 1
ATOM 1340 N N . ASP A 1 171 ? 16.043 -17.742 -15.089 1.00 89.12 171 ASP A N 1
ATOM 1341 C CA . ASP A 1 171 ? 15.385 -18.369 -16.232 1.00 89.12 171 ASP A CA 1
ATOM 1342 C C . ASP A 1 171 ? 14.157 -19.141 -15.729 1.00 89.12 171 ASP A C 1
ATOM 1344 O O . ASP A 1 171 ? 14.282 -20.165 -15.052 1.00 89.12 171 ASP A O 1
ATOM 1348 N N . ILE A 1 172 ? 12.968 -18.582 -15.965 1.00 92.75 172 ILE A N 1
ATOM 1349 C CA . ILE A 1 172 ? 11.695 -19.138 -15.505 1.00 92.75 172 ILE A CA 1
ATOM 1350 C C . ILE A 1 172 ? 10.762 -19.405 -16.682 1.00 92.75 172 ILE A C 1
ATOM 1352 O O . ILE A 1 172 ? 10.630 -18.596 -17.600 1.00 92.75 172 ILE A O 1
ATOM 1356 N N . ASP A 1 173 ? 10.027 -20.511 -16.603 1.00 94.44 173 ASP A N 1
ATOM 1357 C CA . ASP A 1 173 ? 8.936 -20.800 -17.530 1.00 94.44 173 ASP A CA 1
ATOM 1358 C C . ASP A 1 173 ? 7.674 -20.034 -17.100 1.00 94.44 173 ASP A C 1
ATOM 1360 O O . ASP A 1 173 ? 6.836 -20.516 -16.328 1.00 94.44 173 ASP A O 1
ATOM 1364 N N . ALA A 1 174 ? 7.570 -18.790 -17.572 1.00 93.75 174 ALA A N 1
ATOM 1365 C CA . ALA A 1 174 ? 6.471 -17.890 -17.240 1.00 93.75 174 ALA A CA 1
ATOM 1366 C C . ALA A 1 174 ? 5.101 -18.440 -17.672 1.00 93.75 174 ALA A C 1
ATOM 1368 O O . ALA A 1 174 ? 4.111 -18.223 -16.971 1.00 93.75 174 ALA A O 1
ATOM 1369 N N . PHE A 1 175 ? 5.035 -19.174 -18.789 1.00 93.81 175 PHE A N 1
ATOM 1370 C CA . PHE A 1 175 ? 3.789 -19.781 -19.260 1.00 93.81 175 PHE A CA 1
ATOM 1371 C C . PHE A 1 175 ? 3.344 -20.901 -18.332 1.00 93.81 175 PHE A C 1
ATOM 1373 O O . PHE A 1 175 ? 2.190 -20.919 -17.915 1.00 93.81 175 PHE A O 1
ATOM 1380 N N . LYS A 1 176 ? 4.261 -21.773 -17.907 1.00 93.81 176 LYS A N 1
ATOM 1381 C CA . LYS A 1 176 ? 3.940 -22.823 -16.937 1.00 93.81 176 LYS A CA 1
ATOM 1382 C C . LYS A 1 176 ? 3.484 -22.261 -15.589 1.00 93.81 176 LYS A C 1
ATOM 1384 O O . LYS A 1 176 ? 2.506 -22.742 -15.021 1.00 93.81 176 LYS A O 1
ATOM 1389 N N . ILE A 1 177 ? 4.140 -21.211 -15.088 1.00 94.69 177 ILE A N 1
ATOM 1390 C CA . ILE A 1 177 ? 3.713 -20.533 -13.851 1.00 94.69 177 ILE A CA 1
ATOM 1391 C C . ILE A 1 177 ? 2.318 -19.913 -14.030 1.00 94.69 177 ILE A C 1
ATOM 1393 O O . ILE A 1 177 ? 1.482 -20.000 -13.126 1.00 94.69 177 ILE A O 1
ATOM 1397 N N . ALA A 1 178 ? 2.037 -19.321 -15.195 1.00 92.38 178 ALA A N 1
ATOM 1398 C CA . ALA A 1 178 ? 0.720 -18.789 -15.524 1.00 92.38 178 ALA A CA 1
ATOM 1399 C C . ALA A 1 178 ? -0.353 -19.890 -15.591 1.00 92.38 178 ALA A C 1
ATOM 1401 O O . ALA A 1 178 ? -1.418 -19.734 -14.994 1.00 92.38 178 ALA A O 1
ATOM 1402 N N . GLU A 1 179 ? -0.069 -21.025 -16.234 1.00 91.56 179 GLU A N 1
ATOM 1403 C CA . GLU A 1 179 ? -0.946 -22.202 -16.264 1.00 91.56 179 GLU A CA 1
ATOM 1404 C C . GLU A 1 179 ? -1.276 -22.696 -14.851 1.00 91.56 179 GLU A C 1
ATOM 1406 O O . GLU A 1 179 ? -2.450 -22.870 -14.508 1.00 91.56 179 GLU A O 1
ATOM 1411 N N . ASP A 1 180 ? -0.258 -22.865 -14.003 1.00 92.62 180 ASP A N 1
ATOM 1412 C CA . ASP A 1 180 ? -0.425 -23.293 -12.614 1.00 92.62 180 ASP A CA 1
ATOM 1413 C C . ASP A 1 180 ? -1.210 -22.264 -11.790 1.00 92.62 180 ASP A C 1
ATOM 1415 O O . ASP A 1 180 ? -2.007 -22.622 -10.914 1.00 92.62 180 ASP A O 1
ATOM 1419 N N . PHE A 1 181 ? -1.024 -20.972 -12.069 1.00 92.06 181 PHE A N 1
ATOM 1420 C CA . PHE A 1 181 ? -1.812 -19.913 -11.455 1.00 92.06 181 PHE A CA 1
ATOM 1421 C C . PHE A 1 181 ? -3.286 -20.015 -11.857 1.00 92.06 181 PHE A C 1
ATOM 1423 O O . PHE A 1 181 ? -4.144 -19.952 -10.972 1.00 92.06 181 PHE A O 1
ATOM 1430 N N . ILE A 1 182 ? -3.584 -20.200 -13.145 1.00 89.56 182 ILE A N 1
ATOM 1431 C CA . ILE A 1 182 ? -4.944 -20.312 -13.693 1.00 89.56 182 ILE A CA 1
ATOM 1432 C C . ILE A 1 182 ? -5.646 -21.563 -13.159 1.00 89.56 182 ILE A C 1
ATOM 1434 O O . ILE A 1 182 ? -6.796 -21.480 -12.728 1.00 89.56 182 ILE A O 1
ATOM 1438 N N . ALA A 1 183 ? -4.945 -22.698 -13.101 1.00 88.38 183 ALA A N 1
ATOM 1439 C CA . ALA A 1 183 ? -5.478 -23.975 -12.624 1.00 88.38 183 ALA A CA 1
ATOM 1440 C C . ALA A 1 183 ? -5.906 -23.961 -11.145 1.00 88.38 183 ALA A C 1
ATOM 1442 O O . ALA A 1 183 ? -6.683 -24.811 -10.723 1.00 88.38 183 ALA A O 1
ATOM 1443 N N . LYS A 1 184 ? -5.431 -22.992 -10.351 1.00 88.88 184 LYS A N 1
ATOM 1444 C CA . LYS A 1 184 ? -5.899 -22.749 -8.971 1.00 88.88 184 LYS A CA 1
ATOM 1445 C C . LYS A 1 184 ? -7.220 -21.962 -8.913 1.00 88.88 184 LYS A C 1
ATOM 1447 O O . LYS A 1 184 ? -7.687 -21.636 -7.824 1.00 88.88 184 LYS A O 1
ATOM 1452 N N . GLY A 1 185 ? -7.795 -21.595 -10.059 1.00 82.38 185 GLY A N 1
ATOM 1453 C CA . GLY A 1 185 ? -9.085 -20.919 -10.158 1.00 82.38 185 GLY A CA 1
ATOM 1454 C C . GLY A 1 185 ? -10.256 -21.814 -9.764 1.00 82.38 185 GLY A C 1
ATOM 1455 O O . GLY A 1 185 ? -10.231 -23.031 -9.942 1.00 82.38 185 GLY A O 1
ATOM 1456 N N . ILE A 1 186 ? -11.310 -21.197 -9.232 1.00 77.44 186 ILE A N 1
ATOM 1457 C CA . ILE A 1 186 ? -12.518 -21.913 -8.817 1.00 77.44 186 ILE A CA 1
ATOM 1458 C C . ILE A 1 186 ? -13.177 -22.516 -10.068 1.00 77.44 186 ILE A C 1
ATOM 1460 O O . ILE A 1 186 ? -13.510 -21.789 -11.003 1.00 77.44 186 ILE A O 1
ATOM 1464 N N . PHE A 1 187 ? -13.346 -23.843 -10.076 1.00 75.75 187 PHE A N 1
ATOM 1465 C CA . PHE A 1 187 ? -13.896 -24.631 -11.192 1.00 75.75 187 PHE A CA 1
ATOM 1466 C C . PHE A 1 187 ? -13.107 -24.555 -12.513 1.00 75.75 187 PHE A C 1
ATOM 1468 O O . PHE A 1 187 ? -13.651 -24.839 -13.580 1.00 75.75 187 PHE A O 1
ATOM 1475 N N . VAL A 1 188 ? -11.817 -24.224 -12.456 1.00 78.94 188 VAL A N 1
ATOM 1476 C CA . VAL A 1 188 ? -10.919 -24.287 -13.615 1.00 78.94 188 VAL A CA 1
ATOM 1477 C C . VAL A 1 188 ? -10.177 -25.624 -13.608 1.00 78.94 188 VAL A C 1
ATOM 1479 O O . VAL A 1 188 ? -9.499 -25.958 -12.641 1.00 78.94 188 VAL A O 1
ATOM 1482 N N . THR A 1 189 ? -10.284 -26.412 -14.683 1.00 79.00 189 THR A N 1
ATOM 1483 C CA . THR A 1 189 ? -9.506 -27.656 -14.812 1.00 79.00 189 THR A CA 1
ATOM 1484 C C . THR A 1 189 ? -8.101 -27.368 -15.345 1.00 79.00 189 THR A C 1
ATOM 1486 O O . THR A 1 189 ? -7.896 -26.423 -16.109 1.00 79.00 189 THR A O 1
ATOM 1489 N N . ARG A 1 190 ? -7.121 -28.223 -15.012 1.00 79.31 190 ARG A N 1
ATOM 1490 C CA . ARG A 1 190 ? -5.758 -28.128 -15.577 1.00 79.31 190 ARG A CA 1
ATOM 1491 C C . ARG A 1 190 ? -5.746 -28.178 -17.108 1.00 79.31 190 ARG A C 1
ATOM 1493 O O . ARG A 1 190 ? -4.971 -27.461 -17.726 1.00 79.31 190 ARG A O 1
ATOM 1500 N N . GLY A 1 191 ? -6.597 -29.006 -17.718 1.00 77.94 191 GLY A N 1
ATOM 1501 C CA . GLY A 1 191 ? -6.705 -29.088 -19.178 1.00 77.94 191 GLY A CA 1
ATOM 1502 C C . GLY A 1 191 ? -7.203 -27.781 -19.792 1.00 77.94 191 GLY A C 1
ATOM 1503 O O . GLY A 1 191 ? -6.642 -27.306 -20.774 1.00 77.94 191 GLY A O 1
ATOM 1504 N N . ALA A 1 192 ? -8.199 -27.154 -19.164 1.00 76.88 192 ALA A N 1
ATOM 1505 C CA . ALA A 1 192 ? -8.723 -25.880 -19.627 1.00 76.88 192 ALA A CA 1
ATOM 1506 C C . ALA A 1 192 ? -7.700 -24.740 -19.435 1.00 76.88 192 ALA A C 1
ATOM 1508 O O . ALA A 1 192 ? -7.522 -23.932 -20.343 1.00 76.88 192 ALA A O 1
ATOM 1509 N N . ALA A 1 193 ? -6.945 -24.730 -18.327 1.00 81.19 193 ALA A N 1
ATOM 1510 C CA . ALA A 1 193 ? -5.839 -23.790 -18.106 1.00 81.19 193 ALA A CA 1
ATOM 1511 C C . ALA A 1 193 ? -4.781 -23.837 -19.228 1.00 81.19 193 ALA A C 1
ATOM 1513 O O . ALA A 1 193 ? -4.401 -22.790 -19.743 1.00 81.19 193 ALA A O 1
ATOM 1514 N N . LYS A 1 194 ? -4.381 -25.041 -19.661 1.00 81.88 194 LYS A N 1
ATOM 1515 C CA . LYS A 1 194 ? -3.431 -25.255 -20.772 1.00 81.88 194 LYS A CA 1
ATOM 1516 C C . LYS A 1 194 ? -3.949 -24.805 -22.135 1.00 81.88 194 LYS A C 1
ATOM 1518 O O . LYS A 1 194 ? -3.172 -24.480 -23.020 1.00 81.88 194 LYS A O 1
ATOM 1523 N N . SER A 1 195 ? -5.267 -24.825 -22.324 1.00 77.88 195 SER A N 1
ATOM 1524 C CA . SER A 1 195 ? -5.896 -24.394 -23.577 1.00 77.88 195 SER A CA 1
ATOM 1525 C C . SER A 1 195 ? -6.052 -22.875 -23.690 1.00 77.88 195 SER A C 1
ATOM 1527 O O . SER A 1 195 ? -6.472 -22.380 -24.736 1.00 77.88 195 SER A O 1
ATOM 1529 N N . ALA A 1 196 ? -5.745 -22.126 -22.624 1.00 81.56 196 ALA A N 1
ATOM 1530 C CA . ALA A 1 196 ? -5.831 -20.676 -22.645 1.00 81.56 196 ALA A CA 1
ATOM 1531 C C . ALA A 1 196 ? -4.795 -20.106 -23.621 1.00 81.56 196 ALA A C 1
ATOM 1533 O O . ALA A 1 196 ? -3.614 -20.435 -23.569 1.00 81.56 196 ALA A O 1
ATOM 1534 N N . ASN A 1 197 ? -5.238 -19.216 -24.507 1.00 86.81 197 ASN A N 1
ATOM 1535 C CA . ASN A 1 197 ? -4.329 -18.498 -25.389 1.00 86.81 197 ASN A CA 1
ATOM 1536 C C . ASN A 1 197 ? -3.582 -17.443 -24.560 1.00 86.81 197 ASN A C 1
ATOM 1538 O O . ASN A 1 197 ? -4.207 -16.484 -24.096 1.00 86.81 197 ASN A O 1
ATOM 1542 N N . MET A 1 198 ? -2.281 -17.658 -24.349 1.00 91.12 198 MET A N 1
ATOM 1543 C CA . MET A 1 198 ? -1.411 -16.810 -23.534 1.00 91.12 198 MET A CA 1
ATOM 1544 C C . MET A 1 198 ? -0.393 -16.060 -24.390 1.00 91.12 198 MET A C 1
ATOM 1546 O O . MET A 1 198 ? 0.113 -16.576 -25.384 1.00 91.12 198 MET A O 1
ATOM 1550 N N . ARG A 1 199 ? -0.024 -14.858 -23.949 1.00 92.62 199 ARG A N 1
ATOM 1551 C CA . ARG A 1 199 ? 1.069 -14.071 -24.528 1.00 92.62 199 ARG A CA 1
ATOM 1552 C C . ARG A 1 199 ? 1.786 -13.266 -23.452 1.00 92.62 199 ARG A C 1
ATOM 1554 O O . ARG A 1 199 ? 1.150 -12.730 -22.543 1.00 92.62 199 ARG A O 1
ATOM 1561 N N . VAL A 1 200 ? 3.102 -13.139 -23.580 1.00 90.69 200 VAL A N 1
ATOM 1562 C CA . VAL A 1 200 ? 3.877 -12.181 -22.784 1.00 90.69 200 VAL A CA 1
ATOM 1563 C C . VAL A 1 200 ? 3.643 -10.789 -23.359 1.00 90.69 200 VAL A C 1
ATOM 1565 O O . VAL A 1 200 ? 3.773 -10.588 -24.565 1.00 90.69 200 VAL A O 1
ATOM 1568 N N . VAL A 1 201 ? 3.265 -9.835 -22.510 1.00 89.50 201 VAL A N 1
ATOM 1569 C CA . VAL A 1 201 ? 3.013 -8.443 -22.927 1.00 89.50 201 VAL A CA 1
ATOM 1570 C C . VAL A 1 201 ? 3.980 -7.441 -22.317 1.00 89.50 201 VAL A C 1
ATOM 1572 O O . VAL A 1 201 ? 4.118 -6.341 -22.842 1.00 89.50 201 VAL A O 1
ATOM 1575 N N . GLN A 1 202 ? 4.638 -7.803 -21.218 1.00 88.50 202 GLN A N 1
ATOM 1576 C CA . GLN A 1 202 ? 5.652 -6.986 -20.561 1.00 88.50 202 GLN A CA 1
ATOM 1577 C C . GLN A 1 202 ? 6.737 -7.913 -20.008 1.00 88.50 202 GLN A C 1
ATOM 1579 O O . GLN A 1 202 ? 6.407 -8.930 -19.401 1.00 88.50 202 GLN A O 1
ATOM 1584 N N . ASP A 1 203 ? 8.003 -7.552 -20.209 1.00 93.00 203 ASP A N 1
ATOM 1585 C CA . ASP A 1 203 ? 9.177 -8.183 -19.591 1.00 93.00 203 ASP A CA 1
ATOM 1586 C C . ASP A 1 203 ? 10.177 -7.071 -19.255 1.00 93.00 203 ASP A C 1
ATOM 1588 O O . ASP A 1 203 ? 11.014 -6.680 -20.072 1.00 93.00 203 ASP A O 1
ATOM 1592 N N . ASN A 1 204 ? 9.976 -6.468 -18.082 1.00 92.94 204 ASN A N 1
ATOM 1593 C CA . ASN A 1 204 ? 10.626 -5.225 -17.684 1.00 92.94 204 ASN A CA 1
ATOM 1594 C C . ASN A 1 204 ? 11.157 -5.319 -16.254 1.00 92.94 204 ASN A C 1
ATOM 1596 O O . ASN A 1 204 ? 10.626 -6.045 -15.413 1.00 92.94 204 ASN A O 1
ATOM 1600 N N . TYR A 1 205 ? 12.147 -4.491 -15.946 1.00 94.12 205 TYR A N 1
ATOM 1601 C CA . TYR A 1 205 ? 12.556 -4.222 -14.575 1.00 94.12 205 TYR A CA 1
ATOM 1602 C C . TYR A 1 205 ? 11.674 -3.122 -13.988 1.00 94.12 205 TYR A C 1
ATOM 1604 O O . TYR A 1 205 ? 11.786 -1.951 -14.349 1.00 94.12 205 TYR A O 1
ATOM 1612 N N . VAL A 1 206 ? 10.780 -3.503 -13.083 1.00 94.25 206 VAL A N 1
ATOM 1613 C CA . VAL A 1 206 ? 9.788 -2.616 -12.477 1.00 94.25 206 VAL A CA 1
ATOM 1614 C C . VAL A 1 206 ? 10.330 -2.066 -11.154 1.00 94.25 206 VAL A C 1
ATOM 1616 O O . VAL A 1 206 ? 10.724 -2.860 -10.296 1.00 94.25 206 VAL A O 1
ATOM 1619 N N . PRO A 1 207 ? 10.345 -0.737 -10.946 1.00 94.62 207 PRO A N 1
ATOM 1620 C CA . PRO A 1 207 ? 10.758 -0.150 -9.680 1.00 94.62 207 PRO A CA 1
ATOM 1621 C C . PRO A 1 207 ? 9.674 -0.361 -8.615 1.00 94.62 207 PRO A C 1
ATOM 1623 O O . PRO A 1 207 ? 8.521 0.041 -8.794 1.00 94.62 207 PRO A O 1
ATOM 1626 N N . ILE A 1 208 ? 10.045 -0.981 -7.497 1.00 96.25 208 ILE A N 1
ATOM 1627 C CA . ILE A 1 208 ? 9.179 -1.245 -6.347 1.00 96.25 208 ILE A CA 1
ATOM 1628 C C . ILE A 1 208 ? 9.824 -0.668 -5.091 1.00 96.25 208 ILE A C 1
ATOM 1630 O O . ILE A 1 208 ? 10.957 -0.994 -4.757 1.00 96.25 208 ILE A O 1
ATOM 1634 N N . TRP A 1 209 ? 9.082 0.158 -4.366 1.00 96.75 209 TRP A N 1
ATOM 1635 C CA . TRP A 1 209 ? 9.439 0.579 -3.021 1.00 96.75 209 TRP A CA 1
ATOM 1636 C C . TRP A 1 209 ? 9.194 -0.558 -2.029 1.00 96.75 209 TRP A C 1
ATOM 1638 O O . TRP A 1 209 ? 8.060 -1.015 -1.878 1.00 96.75 209 TRP A O 1
ATOM 1648 N N . HIS A 1 210 ? 10.243 -1.004 -1.342 1.00 97.12 210 HIS A N 1
ATOM 1649 C CA . HIS A 1 210 ? 10.147 -1.853 -0.159 1.00 97.12 210 HIS A CA 1
ATOM 1650 C C . HIS A 1 210 ? 9.986 -0.961 1.069 1.00 97.12 210 HIS A C 1
ATOM 1652 O O . HIS A 1 210 ? 10.885 -0.200 1.422 1.00 97.12 210 HIS A O 1
ATOM 1658 N N . ILE A 1 211 ? 8.802 -1.016 1.680 1.00 97.38 211 ILE A N 1
ATOM 1659 C CA . ILE A 1 211 ? 8.430 -0.153 2.800 1.00 97.38 211 ILE A CA 1
ATOM 1660 C C . ILE A 1 211 ? 7.991 -1.032 3.961 1.00 97.38 211 ILE A C 1
ATOM 1662 O O . ILE A 1 211 ? 7.112 -1.880 3.807 1.00 97.38 211 ILE A O 1
ATOM 1666 N N . VAL A 1 212 ? 8.574 -0.808 5.135 1.00 97.56 212 VAL A N 1
ATOM 1667 C CA . VAL A 1 212 ? 8.164 -1.478 6.369 1.00 97.56 212 VAL A CA 1
ATOM 1668 C C . VAL A 1 212 ? 7.253 -0.541 7.153 1.00 97.56 212 VAL A C 1
ATOM 1670 O O . VAL A 1 212 ? 7.652 0.559 7.523 1.00 97.56 212 VAL A O 1
ATOM 1673 N N . VAL A 1 213 ? 6.017 -0.966 7.402 1.00 98.00 213 VAL A N 1
ATOM 1674 C CA . VAL A 1 213 ? 4.996 -0.191 8.116 1.00 98.00 213 VAL A CA 1
ATOM 1675 C C . VAL A 1 213 ? 4.698 -0.853 9.455 1.00 98.00 213 VAL A C 1
ATOM 1677 O O . VAL A 1 213 ? 4.252 -1.997 9.486 1.00 98.00 213 VAL A O 1
ATOM 1680 N N . SER A 1 214 ? 4.882 -0.128 10.558 1.00 97.81 214 SER A N 1
ATOM 1681 C CA . SER A 1 214 ? 4.425 -0.533 11.890 1.00 97.81 214 SER A CA 1
ATOM 1682 C C . SER A 1 214 ? 3.095 0.137 12.216 1.00 97.81 214 SER A C 1
ATOM 1684 O O . SER A 1 214 ? 2.973 1.363 12.161 1.00 97.81 214 SER A O 1
ATOM 1686 N N . LEU A 1 215 ? 2.099 -0.672 12.562 1.00 97.12 215 LEU A N 1
ATOM 1687 C CA . LEU A 1 215 ? 0.779 -0.239 12.990 1.00 97.12 215 LEU A CA 1
ATOM 1688 C C . LEU A 1 215 ? 0.629 -0.428 14.495 1.00 97.12 215 LEU A C 1
ATOM 1690 O O . LEU A 1 215 ? 0.805 -1.536 15.002 1.00 97.12 215 LEU A O 1
ATOM 1694 N N . ASN A 1 216 ? 0.243 0.643 15.189 1.00 95.00 216 ASN A N 1
ATOM 1695 C CA . ASN A 1 216 ? 0.017 0.629 16.631 1.00 95.00 216 ASN A CA 1
ATOM 1696 C C . ASN A 1 216 ? -1.294 1.331 16.985 1.00 95.00 216 ASN A C 1
ATOM 1698 O O . ASN A 1 216 ? -1.606 2.399 16.452 1.00 95.00 216 ASN A O 1
ATOM 1702 N N . GLY A 1 217 ? -2.057 0.740 17.901 1.00 94.81 217 GLY A N 1
ATOM 1703 C CA . GLY A 1 217 ? -3.290 1.327 18.410 1.00 94.81 217 GLY A CA 1
ATOM 1704 C C . GLY A 1 217 ? -4.316 0.277 18.812 1.00 94.81 217 GLY A C 1
ATOM 1705 O O . GLY A 1 217 ? -3.967 -0.795 19.296 1.00 94.81 217 GLY A O 1
ATOM 1706 N N . TYR A 1 218 ? -5.596 0.580 18.631 1.00 94.06 218 TYR A N 1
ATOM 1707 C CA . TYR A 1 218 ? -6.681 -0.318 18.993 1.00 94.06 218 TYR A CA 1
ATOM 1708 C C . TYR A 1 218 ? -7.902 -0.183 18.080 1.00 94.06 218 TYR A C 1
ATOM 1710 O O . TYR A 1 218 ? -8.184 0.868 17.499 1.00 94.06 218 TYR A O 1
ATOM 1718 N N . VAL A 1 219 ? -8.672 -1.264 18.014 1.00 94.25 219 VAL A N 1
ATOM 1719 C CA . VAL A 1 219 ? -9.967 -1.323 17.338 1.00 94.25 219 VAL A CA 1
ATOM 1720 C C . VAL A 1 219 ? -11.033 -1.698 18.357 1.00 94.25 219 VAL A C 1
ATOM 1722 O O . VAL A 1 219 ? -10.879 -2.667 19.098 1.00 94.25 219 VAL A O 1
ATOM 1725 N N . GLU A 1 220 ? -12.125 -0.943 18.397 1.00 95.38 220 GLU A N 1
ATOM 1726 C CA . GLU A 1 220 ? -13.313 -1.284 19.177 1.00 95.38 220 GLU A CA 1
ATOM 1727 C C . GLU A 1 220 ? -14.422 -1.755 18.246 1.00 95.38 220 GLU A C 1
ATOM 1729 O O . GLU A 1 220 ? -14.721 -1.109 17.241 1.00 95.38 220 GLU A O 1
ATOM 1734 N N . THR A 1 221 ? -15.061 -2.866 18.595 1.00 93.94 221 THR A N 1
ATOM 1735 C CA . THR A 1 221 ? -16.151 -3.469 17.820 1.00 93.94 221 THR A CA 1
ATOM 1736 C C . THR A 1 221 ? -17.352 -3.771 18.708 1.00 93.94 221 THR A C 1
ATOM 1738 O O . THR A 1 221 ? -17.226 -3.867 19.934 1.00 93.94 221 THR A O 1
ATOM 1741 N N . LEU A 1 222 ? -18.523 -3.937 18.091 1.00 92.50 222 LEU A N 1
ATOM 1742 C CA . LEU A 1 222 ? -19.714 -4.464 18.756 1.00 92.50 222 LEU A CA 1
ATOM 1743 C C . LEU A 1 222 ? -19.898 -5.944 18.442 1.00 92.50 222 LEU A C 1
ATOM 1745 O O . LEU A 1 222 ? -20.028 -6.342 17.281 1.00 92.50 222 LEU A O 1
ATOM 1749 N N . ARG A 1 223 ? -20.016 -6.741 19.502 1.00 89.44 223 ARG A N 1
ATOM 1750 C CA . ARG A 1 223 ? -20.473 -8.125 19.435 1.00 89.44 223 ARG A CA 1
ATOM 1751 C C . ARG A 1 223 ? -21.883 -8.225 19.989 1.00 89.44 223 ARG A C 1
ATOM 1753 O O . ARG A 1 223 ? -22.157 -7.784 21.102 1.00 89.44 223 ARG A O 1
ATOM 1760 N N . TYR A 1 224 ? -22.764 -8.837 19.210 1.00 86.56 224 TYR A N 1
ATOM 1761 C CA . TYR A 1 224 ? -24.115 -9.172 19.636 1.00 86.56 224 TYR A CA 1
ATOM 1762 C C . TYR A 1 224 ? -24.083 -10.553 20.282 1.00 86.56 224 TYR A C 1
ATOM 1764 O O . TYR A 1 224 ? -23.711 -11.535 19.639 1.00 86.56 224 TYR A O 1
ATOM 1772 N N . VAL A 1 225 ? -24.423 -10.623 21.564 1.00 86.00 225 VAL A N 1
ATOM 1773 C CA . VAL A 1 225 ? -24.541 -11.878 22.304 1.00 86.00 225 VAL A CA 1
ATOM 1774 C C . VAL A 1 225 ? -26.012 -12.123 22.563 1.00 86.00 225 VAL A C 1
ATOM 1776 O O . VAL A 1 225 ? -26.695 -11.286 23.148 1.00 86.00 225 VAL A O 1
ATOM 1779 N N . THR A 1 226 ? -26.497 -13.263 22.086 1.00 87.44 226 THR A N 1
ATOM 1780 C CA . THR A 1 226 ? -27.880 -13.679 22.287 1.00 87.44 226 THR A CA 1
ATOM 1781 C C . THR A 1 226 ? -27.911 -14.683 23.428 1.00 87.44 226 THR A C 1
ATOM 1783 O O . THR A 1 226 ? -27.301 -15.744 23.329 1.00 87.44 226 THR A O 1
ATOM 1786 N N . GLU A 1 227 ? -28.599 -14.341 24.510 1.00 85.50 227 GLU A N 1
ATOM 1787 C CA . GLU A 1 227 ? -28.809 -15.213 25.663 1.00 85.50 227 GLU A CA 1
ATOM 1788 C C . GLU A 1 227 ? -30.293 -15.570 25.752 1.00 85.50 227 GLU A C 1
ATOM 1790 O O . GLU A 1 227 ? -31.164 -14.706 25.620 1.00 85.50 227 GLU A O 1
ATOM 1795 N N . THR A 1 228 ? -30.590 -16.850 25.977 1.00 82.88 228 THR A N 1
ATOM 1796 C CA . THR A 1 228 ? -31.962 -17.307 26.230 1.00 82.88 228 THR A CA 1
ATOM 1797 C C . THR A 1 228 ? -32.159 -17.426 27.734 1.00 82.88 228 THR A C 1
ATOM 1799 O O . THR A 1 228 ? -31.500 -18.238 28.380 1.00 82.88 228 THR A O 1
ATOM 1802 N N . ILE A 1 229 ? -33.055 -16.613 28.294 1.00 77.81 229 ILE A N 1
ATOM 1803 C CA . ILE A 1 229 ? -33.415 -16.649 29.714 1.00 77.81 229 ILE A CA 1
ATOM 1804 C C . ILE A 1 229 ? -34.889 -17.060 29.799 1.00 77.81 229 ILE A C 1
ATOM 1806 O O . ILE A 1 229 ? -35.794 -16.296 29.459 1.00 77.81 229 ILE A O 1
ATOM 1810 N N . GLY A 1 230 ? -35.144 -18.307 30.205 1.00 82.25 230 GLY A N 1
ATOM 1811 C CA . GLY A 1 230 ? -36.489 -18.888 30.203 1.00 82.25 230 GLY A CA 1
ATOM 1812 C C . GLY A 1 230 ? -37.053 -19.039 28.783 1.00 82.25 230 GLY A C 1
ATOM 1813 O O . GLY A 1 230 ? -36.460 -19.722 27.955 1.00 82.25 230 GLY A O 1
ATOM 1814 N N . LYS A 1 231 ? -38.204 -18.407 28.499 1.00 79.19 231 LYS A N 1
ATOM 1815 C CA . LYS A 1 231 ? -38.836 -18.371 27.159 1.00 79.19 231 LYS A CA 1
ATOM 1816 C C . LYS A 1 231 ? -38.456 -17.137 26.325 1.00 79.19 231 LYS A C 1
ATOM 1818 O O . LYS A 1 231 ? -38.967 -16.978 25.221 1.00 79.19 231 LYS A O 1
ATOM 1823 N N . GLN A 1 232 ? -37.620 -16.240 26.848 1.00 64.94 232 GLN A N 1
ATOM 1824 C CA . GLN A 1 232 ? -37.258 -14.992 26.176 1.00 64.94 232 GLN A CA 1
ATOM 1825 C C . GLN A 1 232 ? -35.836 -15.054 25.619 1.00 64.94 232 GLN A C 1
ATOM 1827 O O . GLN A 1 232 ? -34.902 -15.483 26.297 1.00 64.94 232 GLN A O 1
ATOM 1832 N N . VAL A 1 233 ? -35.685 -14.583 24.382 1.00 82.62 233 VAL A N 1
ATOM 1833 C CA . VAL A 1 233 ? -34.396 -14.414 23.708 1.00 82.62 233 VAL A CA 1
ATOM 1834 C C . VAL A 1 233 ? -33.990 -12.949 23.834 1.00 82.62 233 VAL A C 1
ATOM 1836 O O . VAL A 1 233 ? -34.668 -12.068 23.310 1.00 82.62 233 VAL A O 1
ATOM 1839 N N . ILE A 1 234 ? -32.896 -12.678 24.543 1.00 84.75 234 ILE A N 1
ATOM 1840 C CA . ILE A 1 234 ? -32.383 -11.325 24.771 1.00 84.75 234 ILE A CA 1
ATOM 1841 C C . ILE A 1 234 ? -31.083 -11.170 23.987 1.00 84.75 234 ILE A C 1
ATOM 1843 O O . ILE A 1 234 ? -30.145 -11.943 24.165 1.00 84.75 234 ILE A O 1
ATOM 1847 N N . THR A 1 235 ? -31.004 -10.145 23.140 1.00 85.19 235 THR A N 1
ATOM 1848 C CA . THR A 1 235 ? -29.758 -9.772 22.456 1.00 85.19 235 THR A CA 1
ATOM 1849 C C . THR A 1 235 ? -29.103 -8.612 23.197 1.00 85.19 235 THR A C 1
ATOM 1851 O O . THR A 1 235 ? -29.698 -7.545 23.338 1.00 85.19 235 THR A O 1
ATOM 1854 N N . ARG A 1 236 ? -27.867 -8.800 23.663 1.00 85.06 236 ARG A N 1
ATOM 1855 C CA . ARG A 1 236 ? -27.042 -7.760 24.289 1.00 85.06 236 ARG A CA 1
ATOM 1856 C C . ARG A 1 236 ? -25.915 -7.339 23.355 1.00 85.06 236 ARG A C 1
ATOM 1858 O O . ARG A 1 236 ? -25.303 -8.169 22.689 1.00 85.06 236 ARG A O 1
ATOM 1865 N N . GLN A 1 237 ? -25.615 -6.045 23.345 1.00 88.62 237 GLN A N 1
ATOM 1866 C CA . GLN A 1 237 ? -24.443 -5.496 22.668 1.00 88.62 237 GLN A CA 1
ATOM 1867 C C . GLN A 1 237 ? -23.280 -5.393 23.654 1.00 88.62 237 GLN A C 1
ATOM 1869 O O . GLN A 1 237 ? -23.381 -4.713 24.674 1.00 88.62 237 GLN A O 1
ATOM 1874 N N . ILE A 1 238 ? -22.167 -6.044 23.334 1.00 90.25 238 ILE A N 1
ATOM 1875 C CA . ILE A 1 238 ? -20.934 -6.009 24.118 1.00 90.25 238 ILE A CA 1
ATOM 1876 C C . ILE A 1 238 ? -19.865 -5.305 23.288 1.00 90.25 238 ILE A C 1
ATOM 1878 O O . ILE A 1 238 ? -19.611 -5.683 22.142 1.00 90.25 238 ILE A O 1
ATOM 1882 N N . ARG A 1 239 ? -19.229 -4.279 23.863 1.00 92.81 239 ARG A N 1
ATOM 1883 C CA . ARG A 1 239 ? -18.050 -3.650 23.259 1.00 92.81 239 ARG A CA 1
ATOM 1884 C C . ARG A 1 239 ? -16.831 -4.534 23.489 1.00 92.81 239 ARG A C 1
ATOM 1886 O O . ARG A 1 239 ? -16.550 -4.913 24.622 1.00 92.81 239 ARG A O 1
ATOM 1893 N N . GLN A 1 240 ? -16.101 -4.831 22.422 1.00 93.56 240 GLN A N 1
ATOM 1894 C CA . GLN A 1 240 ? -14.826 -5.539 22.484 1.00 93.56 240 GLN A CA 1
ATOM 1895 C C . GLN A 1 240 ? -13.721 -4.645 21.944 1.00 93.56 240 GLN A C 1
ATOM 1897 O O . GLN A 1 240 ? -13.870 -4.074 20.864 1.00 93.56 240 GLN A O 1
ATOM 1902 N N . ARG A 1 241 ? -12.615 -4.548 22.682 1.00 93.94 241 ARG A N 1
ATOM 1903 C CA . ARG A 1 241 ? -11.432 -3.783 22.289 1.00 93.94 241 ARG A CA 1
ATOM 1904 C C . ARG A 1 241 ? -10.284 -4.733 21.971 1.00 93.94 241 ARG A C 1
ATOM 1906 O O . ARG A 1 241 ? -9.954 -5.592 22.783 1.00 93.94 241 ARG A O 1
ATOM 1913 N N . PHE A 1 242 ? -9.671 -4.543 20.812 1.00 95.12 242 PHE A N 1
ATOM 1914 C CA . PHE A 1 242 ? -8.524 -5.298 20.323 1.00 95.12 242 PHE A CA 1
ATOM 1915 C C . PHE A 1 242 ? -7.326 -4.363 20.210 1.00 95.12 242 PHE A C 1
ATOM 1917 O O . PHE A 1 242 ? -7.451 -3.287 19.628 1.00 95.12 242 PHE A O 1
ATOM 1924 N N . GLN A 1 243 ? -6.186 -4.756 20.770 1.00 96.00 243 GLN A N 1
ATOM 1925 C CA . GLN A 1 243 ? -4.928 -4.032 20.584 1.00 96.00 243 GLN A CA 1
ATOM 1926 C C . GLN A 1 243 ? -4.290 -4.452 19.259 1.00 96.00 243 GLN A C 1
ATOM 1928 O O . GLN A 1 243 ? -4.327 -5.629 18.907 1.00 96.00 243 GLN A O 1
ATOM 1933 N N . ILE A 1 244 ? -3.710 -3.489 18.549 1.00 96.81 244 ILE A N 1
ATOM 1934 C CA . ILE A 1 244 ? -2.971 -3.687 17.303 1.00 96.81 244 ILE A CA 1
ATOM 1935 C C . ILE A 1 244 ? -1.529 -3.256 17.550 1.00 96.81 244 ILE A C 1
ATOM 1937 O O . ILE A 1 244 ? -1.289 -2.118 17.952 1.00 96.81 244 ILE A O 1
ATOM 1941 N N . ALA A 1 245 ? -0.595 -4.169 17.307 1.00 96.19 245 ALA A N 1
ATOM 1942 C CA . ALA A 1 245 ? 0.846 -3.944 17.353 1.00 96.19 245 ALA A CA 1
ATOM 1943 C C . ALA A 1 245 ? 1.487 -4.880 16.320 1.00 96.19 245 ALA A C 1
ATOM 1945 O O . ALA A 1 245 ? 1.927 -5.983 16.637 1.00 96.19 245 ALA A O 1
ATOM 1946 N N . GLU A 1 246 ? 1.420 -4.487 15.051 1.00 95.69 246 GLU A N 1
ATOM 1947 C CA . GLU A 1 246 ? 1.769 -5.345 13.915 1.00 95.69 246 GLU A CA 1
ATOM 1948 C C . GLU A 1 246 ? 2.691 -4.606 12.954 1.00 95.69 246 GLU A C 1
ATOM 1950 O O . GLU A 1 246 ? 2.645 -3.383 12.849 1.00 95.69 246 GLU A O 1
ATOM 1955 N N . THR A 1 247 ? 3.542 -5.346 12.248 1.00 96.88 247 THR A N 1
ATOM 1956 C CA . THR A 1 247 ? 4.476 -4.779 11.270 1.00 96.88 247 THR A CA 1
ATOM 1957 C C . THR A 1 247 ? 4.334 -5.510 9.945 1.00 96.88 247 THR A C 1
ATOM 1959 O O . THR A 1 247 ? 4.282 -6.739 9.915 1.00 96.88 247 THR A O 1
ATOM 1962 N N . TYR A 1 248 ? 4.275 -4.752 8.854 1.00 96.75 248 TYR A N 1
ATOM 1963 C CA . TYR A 1 248 ? 4.070 -5.265 7.508 1.00 96.75 248 TYR A CA 1
ATOM 1964 C C . TYR A 1 248 ? 5.146 -4.752 6.559 1.00 96.75 248 TYR A C 1
ATOM 1966 O O . TYR A 1 248 ? 5.422 -3.559 6.503 1.00 96.75 248 TYR A O 1
ATOM 1974 N N . GLU A 1 249 ? 5.695 -5.653 5.753 1.00 96.56 249 GLU A N 1
ATOM 1975 C CA . GLU A 1 249 ? 6.443 -5.288 4.552 1.00 96.56 249 GLU A CA 1
ATOM 1976 C C . GLU A 1 249 ? 5.466 -5.095 3.396 1.00 96.56 249 GLU A C 1
ATOM 1978 O O . GLU A 1 249 ? 4.787 -6.049 3.003 1.00 96.56 249 GLU A O 1
ATOM 1983 N N . VAL A 1 250 ? 5.393 -3.870 2.880 1.00 97.19 250 VAL A N 1
ATOM 1984 C CA . VAL A 1 250 ? 4.411 -3.424 1.893 1.00 97.19 250 VAL A CA 1
ATOM 1985 C C . VAL A 1 250 ? 5.132 -2.962 0.618 1.00 97.19 250 VAL A C 1
ATOM 1987 O O . VAL A 1 250 ? 5.524 -1.800 0.521 1.00 97.19 250 VAL A O 1
ATOM 1990 N N . PRO A 1 251 ? 5.333 -3.853 -0.371 1.00 96.88 251 PRO A N 1
ATOM 1991 C CA . PRO A 1 251 ? 5.851 -3.481 -1.684 1.00 96.88 251 PRO A CA 1
ATOM 1992 C C . PRO A 1 251 ? 4.869 -2.591 -2.460 1.00 96.88 251 PRO A C 1
ATOM 1994 O O . PRO A 1 251 ? 3.723 -2.982 -2.691 1.00 96.88 251 PRO A O 1
ATOM 1997 N N . ILE A 1 252 ? 5.335 -1.425 -2.914 1.00 96.44 252 ILE A N 1
ATOM 1998 C CA . ILE A 1 252 ? 4.569 -0.477 -3.741 1.00 96.44 252 ILE A CA 1
ATOM 1999 C C . ILE A 1 252 ? 5.275 -0.269 -5.077 1.00 96.44 252 ILE A C 1
ATOM 2001 O O . ILE A 1 252 ? 6.414 0.186 -5.107 1.00 96.44 252 ILE A O 1
ATOM 2005 N N . ILE A 1 253 ? 4.607 -0.550 -6.199 1.00 95.50 253 ILE A N 1
ATOM 2006 C CA . ILE A 1 253 ? 5.156 -0.213 -7.520 1.00 95.50 253 ILE A CA 1
ATOM 2007 C C . ILE A 1 253 ? 5.253 1.306 -7.635 1.00 95.50 253 ILE A C 1
ATOM 2009 O O . ILE A 1 253 ? 4.254 2.004 -7.469 1.00 95.50 253 ILE A O 1
ATOM 2013 N N . ALA A 1 254 ? 6.446 1.806 -7.957 1.00 93.31 254 ALA A N 1
ATOM 2014 C CA . ALA A 1 254 ? 6.784 3.226 -7.988 1.00 93.31 254 ALA A CA 1
ATOM 2015 C C . ALA A 1 254 ? 6.313 3.938 -9.272 1.00 93.31 254 ALA A C 1
ATOM 2017 O O . ALA A 1 254 ? 6.988 4.834 -9.783 1.00 93.31 254 ALA A O 1
ATOM 2018 N N . ARG A 1 255 ? 5.163 3.524 -9.811 1.00 88.88 255 ARG A N 1
ATOM 2019 C CA . ARG A 1 255 ? 4.544 4.066 -11.026 1.00 88.88 255 ARG A CA 1
ATOM 2020 C C . ARG A 1 255 ? 3.101 4.461 -10.747 1.00 88.88 255 ARG A C 1
ATOM 2022 O O . ARG A 1 255 ? 2.378 3.695 -10.111 1.00 88.88 255 ARG A O 1
ATOM 2029 N N . ALA A 1 256 ? 2.686 5.629 -11.232 1.00 80.31 256 ALA A N 1
ATOM 2030 C CA . ALA A 1 256 ? 1.377 6.202 -10.926 1.00 80.31 256 ALA A CA 1
ATOM 2031 C C . ALA A 1 256 ? 0.235 5.390 -11.557 1.00 80.31 256 ALA A C 1
ATOM 2033 O O . ALA A 1 256 ? -0.759 5.099 -10.898 1.00 80.31 256 ALA A O 1
ATOM 2034 N N . ASN A 1 257 ? 0.423 4.948 -12.805 1.00 77.81 257 ASN A N 1
ATOM 2035 C CA . ASN A 1 257 ? -0.588 4.232 -13.591 1.00 77.81 257 ASN A CA 1
ATOM 2036 C C . ASN A 1 257 ? -0.242 2.747 -13.783 1.00 77.81 257 ASN A C 1
ATOM 2038 O O . ASN A 1 257 ? -0.371 2.200 -14.877 1.00 77.81 257 ASN A O 1
ATOM 2042 N N . SER A 1 258 ? 0.251 2.085 -12.732 1.00 83.50 258 SER A N 1
ATOM 2043 C CA . SER A 1 258 ? 0.512 0.643 -12.790 1.00 83.50 258 SER A CA 1
ATOM 2044 C C . SER A 1 258 ? -0.794 -0.152 -12.933 1.00 83.50 258 SER A C 1
ATOM 2046 O O . SER A 1 258 ? -1.731 0.060 -12.165 1.00 83.50 258 SER A O 1
ATOM 2048 N N . GLU A 1 259 ? -0.843 -1.112 -13.867 1.00 80.56 259 GLU A N 1
ATOM 2049 C CA . GLU A 1 259 ? -2.012 -1.992 -14.083 1.00 80.56 259 GLU A CA 1
ATOM 2050 C C . GLU A 1 259 ? -2.339 -2.862 -12.855 1.00 80.56 259 GLU A C 1
ATOM 2052 O O . GLU A 1 259 ? -3.458 -3.351 -12.699 1.00 80.56 259 GLU A O 1
ATOM 2057 N N . PHE A 1 260 ? -1.359 -3.068 -11.975 1.00 86.56 260 PHE A N 1
ATOM 2058 C CA . PHE A 1 260 ? -1.506 -3.837 -10.748 1.00 86.56 260 PHE A CA 1
ATOM 2059 C C . PHE A 1 260 ? -0.645 -3.259 -9.624 1.00 86.56 260 PHE A C 1
ATOM 2061 O O . PHE A 1 260 ? 0.277 -2.478 -9.851 1.00 86.56 260 PHE A O 1
ATOM 2068 N N . GLN A 1 261 ? -0.939 -3.676 -8.395 1.00 90.12 261 GLN A N 1
ATOM 2069 C CA . GLN A 1 261 ? -0.077 -3.490 -7.231 1.00 90.12 261 GLN A CA 1
ATOM 2070 C C . GLN A 1 261 ? 0.133 -4.856 -6.571 1.00 90.12 261 GLN A C 1
ATOM 2072 O O . GLN A 1 261 ? -0.820 -5.643 -6.545 1.00 90.12 261 GLN A O 1
ATOM 2077 N N . PRO A 1 262 ? 1.333 -5.157 -6.048 1.00 91.31 262 PRO A N 1
ATOM 2078 C CA . PRO A 1 262 ? 1.573 -6.403 -5.341 1.00 91.31 262 PRO A CA 1
ATOM 2079 C C . PRO A 1 262 ? 0.611 -6.570 -4.165 1.00 91.31 262 PRO A C 1
ATOM 2081 O O . PRO A 1 262 ? 0.330 -5.626 -3.419 1.00 91.31 262 PRO A O 1
ATOM 2084 N N . ASP A 1 263 ? 0.114 -7.789 -3.991 1.00 89.12 263 ASP A N 1
ATOM 2085 C CA . ASP A 1 263 ? -0.589 -8.169 -2.773 1.00 89.12 263 ASP A CA 1
ATOM 2086 C C . ASP A 1 263 ? 0.458 -8.472 -1.696 1.00 89.12 263 ASP A C 1
ATOM 2088 O O . ASP A 1 263 ? 1.059 -9.546 -1.686 1.00 89.12 263 ASP A O 1
ATOM 2092 N N . PHE A 1 264 ? 0.710 -7.507 -0.811 1.00 92.00 264 PHE A N 1
ATOM 2093 C CA . PHE A 1 264 ? 1.769 -7.594 0.198 1.00 92.00 264 PHE A CA 1
ATOM 2094 C C . PHE A 1 264 ? 1.566 -8.713 1.233 1.00 92.00 264 PHE A C 1
ATOM 2096 O O . PHE A 1 264 ? 2.501 -9.059 1.962 1.00 92.00 264 PHE A O 1
ATOM 2103 N N . GLU A 1 265 ? 0.363 -9.288 1.317 1.00 89.56 265 GLU A N 1
ATOM 2104 C CA . GLU A 1 265 ? 0.091 -10.467 2.143 1.00 89.56 265 GLU A CA 1
ATOM 2105 C C . GLU A 1 265 ? 0.684 -11.730 1.513 1.00 89.56 265 GLU A C 1
ATOM 2107 O O . GLU A 1 265 ? 1.157 -12.621 2.216 1.00 89.56 265 GLU A O 1
ATOM 2112 N N . LYS A 1 266 ? 0.663 -11.802 0.178 1.00 89.38 266 LYS A N 1
ATOM 2113 C CA . LYS A 1 266 ? 1.056 -12.988 -0.595 1.00 89.38 266 LYS A CA 1
ATOM 2114 C C . LYS A 1 266 ? 2.458 -12.887 -1.173 1.00 89.38 266 LYS A C 1
ATOM 2116 O O . LYS A 1 266 ? 3.111 -13.910 -1.359 1.00 89.38 266 LYS A O 1
ATOM 2121 N N . TYR A 1 267 ? 2.907 -11.675 -1.474 1.00 91.75 267 TYR A N 1
ATOM 2122 C CA . TYR A 1 267 ? 4.191 -11.415 -2.097 1.00 91.75 267 TYR A CA 1
ATOM 2123 C C . TYR A 1 267 ? 5.141 -10.728 -1.119 1.00 91.75 267 TYR A C 1
ATOM 2125 O O . TYR A 1 267 ? 4.848 -9.654 -0.591 1.00 91.75 267 TYR A O 1
ATOM 2133 N N . LYS A 1 268 ? 6.304 -11.351 -0.916 1.00 91.94 268 LYS A N 1
ATOM 2134 C CA . LYS A 1 268 ? 7.444 -10.784 -0.196 1.00 91.94 268 LYS A CA 1
ATOM 2135 C C . LYS A 1 268 ? 8.601 -10.624 -1.165 1.00 91.94 268 LYS A C 1
ATOM 2137 O O . LYS A 1 268 ? 8.901 -11.545 -1.925 1.00 91.94 268 LYS A O 1
ATOM 2142 N N . LEU A 1 269 ? 9.234 -9.455 -1.132 1.00 92.94 269 LEU A N 1
ATOM 2143 C CA . LEU A 1 269 ? 10.393 -9.177 -1.970 1.00 92.94 269 LEU A CA 1
ATOM 2144 C C . LEU A 1 269 ? 11.555 -10.093 -1.549 1.00 92.94 269 LEU A C 1
ATOM 2146 O O . LEU A 1 269 ? 11.872 -10.156 -0.360 1.00 92.94 269 LEU A O 1
ATOM 2150 N N . PRO A 1 270 ? 12.215 -10.799 -2.482 1.00 92.44 270 PRO A N 1
ATOM 2151 C CA . PRO A 1 270 ? 13.312 -11.708 -2.159 1.00 92.44 270 PRO A CA 1
ATOM 2152 C C . PRO A 1 270 ? 14.625 -10.934 -1.944 1.00 92.44 270 PRO A C 1
ATOM 2154 O O . PRO A 1 270 ? 15.578 -11.043 -2.720 1.00 92.44 270 PRO A O 1
ATOM 2157 N N . LEU A 1 271 ? 14.680 -10.146 -0.865 1.00 90.88 271 LEU A N 1
ATOM 2158 C CA . LEU A 1 271 ? 15.787 -9.231 -0.546 1.00 90.88 271 LEU A CA 1
ATOM 2159 C C . LEU A 1 271 ? 17.145 -9.925 -0.392 1.00 90.88 271 LEU A C 1
ATOM 2161 O O . LEU A 1 271 ? 18.176 -9.295 -0.607 1.00 90.88 271 LEU A O 1
ATOM 2165 N N . SER A 1 272 ? 17.166 -11.221 -0.072 1.00 87.94 272 SER A N 1
ATOM 2166 C CA . SER A 1 272 ? 18.396 -12.024 -0.006 1.00 87.94 272 SER A CA 1
ATOM 2167 C C . SER A 1 272 ? 19.155 -12.079 -1.337 1.00 87.94 272 SER A C 1
ATOM 2169 O O . SER A 1 272 ? 20.359 -12.311 -1.344 1.00 87.94 272 SER A O 1
ATOM 2171 N N . SER A 1 273 ? 18.463 -11.842 -2.456 1.00 86.44 273 SER A N 1
ATOM 2172 C CA . SER A 1 273 ? 19.036 -11.800 -3.807 1.00 86.44 273 SER A CA 1
ATOM 2173 C C . SER A 1 273 ? 19.303 -10.377 -4.325 1.00 86.44 273 SER A C 1
ATOM 2175 O O . SER A 1 273 ? 19.679 -10.208 -5.488 1.00 86.44 273 SER A O 1
ATOM 2177 N N . LYS A 1 274 ? 19.125 -9.351 -3.477 1.00 94.50 274 LYS A N 1
ATOM 2178 C CA . LYS A 1 274 ? 19.363 -7.940 -3.814 1.00 94.50 274 LYS A CA 1
ATOM 2179 C C . LYS A 1 274 ? 20.832 -7.696 -4.146 1.00 94.50 274 LYS A C 1
ATOM 2181 O O . LYS A 1 274 ? 21.725 -8.022 -3.368 1.00 94.50 274 LYS A O 1
ATOM 2186 N N . GLN A 1 275 ? 21.070 -7.052 -5.282 1.00 93.50 275 GLN A N 1
ATOM 2187 C CA . GLN A 1 275 ? 22.374 -6.550 -5.700 1.00 93.50 275 GLN A CA 1
ATOM 2188 C C . G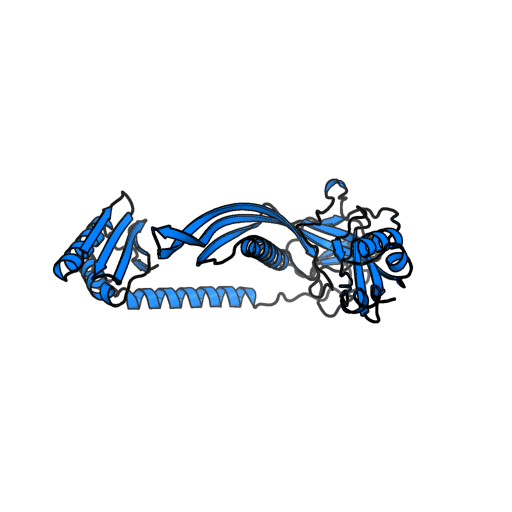LN A 1 275 ? 22.377 -5.017 -5.753 1.00 93.50 275 GLN A C 1
ATOM 2190 O O . GLN A 1 275 ? 21.310 -4.405 -5.883 1.00 93.50 275 GLN A O 1
ATOM 2195 N N . PRO A 1 276 ? 23.562 -4.380 -5.688 1.00 93.00 276 PRO A N 1
ATOM 2196 C CA . PRO A 1 276 ? 23.703 -2.968 -6.025 1.00 93.00 276 PRO A CA 1
ATOM 2197 C C . PRO A 1 276 ? 23.147 -2.674 -7.420 1.00 93.00 276 PRO A C 1
ATOM 2199 O O . PRO A 1 276 ? 23.265 -3.505 -8.326 1.00 93.00 276 PRO A O 1
ATOM 2202 N N . LEU A 1 277 ? 22.553 -1.492 -7.595 1.00 91.19 277 LEU A N 1
ATOM 2203 C CA . LEU A 1 277 ? 21.996 -1.084 -8.878 1.00 91.19 277 LEU A CA 1
ATOM 2204 C C . LEU A 1 277 ? 23.058 -1.149 -9.991 1.00 91.19 277 LEU A C 1
ATOM 2206 O O . LEU A 1 277 ? 24.122 -0.541 -9.901 1.00 91.19 277 LEU A O 1
ATOM 2210 N N . LYS A 1 278 ? 22.707 -1.839 -11.074 1.00 89.19 278 LYS A N 1
ATOM 2211 C CA . LYS A 1 278 ? 23.375 -1.788 -12.377 1.00 89.19 278 LYS A CA 1
ATOM 2212 C C . LYS A 1 278 ? 22.312 -1.510 -13.430 1.00 89.19 278 LYS A C 1
ATOM 2214 O O . LYS A 1 278 ? 21.183 -1.975 -13.280 1.00 89.19 278 LYS A O 1
ATOM 2219 N N . TYR A 1 279 ? 22.658 -0.769 -14.477 1.00 88.56 279 TYR A N 1
ATOM 2220 C CA . TYR A 1 279 ? 21.733 -0.591 -15.590 1.00 88.56 279 TYR A CA 1
ATOM 2221 C C . TYR A 1 279 ? 21.470 -1.930 -16.281 1.00 88.56 279 TYR A C 1
ATOM 2223 O O . TYR A 1 279 ? 22.394 -2.712 -16.516 1.00 88.56 279 TYR A O 1
ATOM 2231 N N . VAL A 1 280 ? 20.203 -2.171 -16.603 1.00 87.81 280 VAL A N 1
ATOM 2232 C CA . VAL A 1 280 ? 19.746 -3.300 -17.411 1.00 87.81 280 VAL A CA 1
ATOM 2233 C C . VAL A 1 280 ? 18.721 -2.759 -18.413 1.00 87.81 280 VAL A C 1
ATOM 2235 O O . VAL A 1 280 ? 17.951 -1.863 -18.052 1.00 87.81 280 VAL A O 1
ATOM 2238 N N . PRO A 1 281 ? 18.683 -3.269 -19.657 1.00 86.75 281 PRO A N 1
ATOM 2239 C CA . PRO A 1 281 ? 17.623 -2.922 -20.595 1.00 86.75 281 PRO A CA 1
ATOM 2240 C C . PRO A 1 281 ? 16.229 -3.142 -19.994 1.00 86.75 281 PRO A C 1
ATOM 2242 O O . PRO A 1 281 ? 16.041 -3.998 -19.127 1.00 86.75 281 PRO A O 1
ATOM 2245 N N . ASN A 1 282 ? 15.246 -2.386 -20.483 1.00 87.25 282 ASN A N 1
ATOM 2246 C CA . ASN A 1 282 ? 13.842 -2.475 -20.063 1.00 87.25 282 ASN A CA 1
ATOM 2247 C C . ASN A 1 282 ? 13.584 -2.103 -18.588 1.00 87.25 282 ASN A C 1
ATOM 2249 O O . ASN A 1 282 ? 12.596 -2.539 -17.993 1.00 87.25 282 ASN A O 1
ATOM 2253 N N . MET A 1 283 ? 14.451 -1.295 -17.974 1.00 89.06 283 MET A N 1
ATOM 2254 C CA . MET A 1 283 ? 14.156 -0.646 -16.695 1.00 89.06 283 MET A CA 1
ATOM 2255 C C . MET A 1 283 ? 13.085 0.427 -16.860 1.00 89.06 283 MET A C 1
ATOM 2257 O O . MET A 1 283 ? 13.224 1.335 -17.674 1.00 89.06 283 MET A O 1
ATOM 2261 N N . LEU A 1 284 ? 12.021 0.336 -16.065 1.00 88.25 284 LEU A N 1
ATOM 2262 C CA . LEU A 1 284 ? 10.967 1.342 -16.056 1.00 88.25 284 LEU A CA 1
ATOM 2263 C C . LEU A 1 284 ? 11.341 2.522 -15.162 1.00 88.25 284 LEU A C 1
ATOM 2265 O O . LEU A 1 284 ? 11.928 2.356 -14.096 1.00 88.25 284 LEU A O 1
ATOM 2269 N N . SER A 1 285 ? 10.933 3.717 -15.569 1.00 85.62 285 SER A N 1
ATOM 2270 C CA . SER A 1 285 ? 11.175 4.944 -14.816 1.00 85.62 285 SER A CA 1
ATOM 2271 C C . SER A 1 285 ? 10.397 4.999 -13.496 1.00 85.62 285 SER A C 1
ATOM 2273 O O . SER A 1 285 ? 9.320 4.413 -13.357 1.00 85.62 285 SER A O 1
ATOM 2275 N N . VAL A 1 286 ? 10.932 5.755 -12.532 1.00 88.56 286 VAL A N 1
ATOM 2276 C CA . VAL A 1 286 ? 10.326 5.957 -11.209 1.00 88.56 286 VAL A CA 1
ATOM 2277 C C . VAL A 1 286 ? 9.476 7.226 -11.226 1.00 88.56 286 VAL A C 1
ATOM 2279 O O . VAL A 1 286 ? 9.988 8.331 -11.418 1.00 88.56 286 VAL A O 1
ATOM 2282 N N . GLU A 1 287 ? 8.171 7.085 -11.017 1.00 86.88 287 GLU A N 1
ATOM 2283 C CA . GLU A 1 287 ? 7.204 8.190 -11.087 1.00 86.88 287 GLU A CA 1
ATOM 2284 C C . GLU A 1 287 ? 6.720 8.627 -9.699 1.00 86.88 287 GLU A C 1
ATOM 2286 O O . GLU A 1 287 ? 6.429 9.813 -9.521 1.00 86.88 287 GLU A O 1
ATOM 2291 N N . LEU A 1 288 ? 6.677 7.692 -8.740 1.00 88.62 288 LEU A N 1
ATOM 2292 C CA . LEU A 1 288 ? 6.298 7.939 -7.346 1.00 88.62 288 LEU A CA 1
ATOM 2293 C C . LEU A 1 288 ? 7.531 8.122 -6.463 1.00 88.62 288 LEU A C 1
ATOM 2295 O O . LEU A 1 288 ? 8.444 7.287 -6.487 1.00 88.62 288 LEU A O 1
ATOM 2299 N N . ASP A 1 289 ? 7.541 9.185 -5.667 1.00 88.69 289 ASP A N 1
ATOM 2300 C CA . ASP A 1 289 ? 8.579 9.410 -4.664 1.00 88.69 289 ASP A CA 1
ATOM 2301 C C . ASP A 1 289 ? 8.346 8.604 -3.372 1.00 88.69 289 ASP A C 1
ATOM 2303 O O . ASP A 1 289 ? 7.342 7.906 -3.205 1.00 88.69 289 ASP A O 1
ATOM 2307 N N . GLU A 1 290 ? 9.309 8.683 -2.451 1.00 90.12 290 GLU A N 1
ATOM 2308 C CA . GLU A 1 290 ? 9.272 7.970 -1.171 1.00 90.12 290 GLU A CA 1
ATOM 2309 C C . GLU A 1 290 ? 8.060 8.356 -0.310 1.00 90.12 290 GLU A C 1
ATOM 2311 O O . GLU A 1 290 ? 7.454 7.492 0.327 1.00 90.12 290 GLU A O 1
ATOM 2316 N N . LYS A 1 291 ? 7.682 9.640 -0.285 1.00 90.31 291 LYS A N 1
ATOM 2317 C CA . LYS A 1 291 ? 6.579 10.142 0.547 1.00 90.31 291 LYS A CA 1
ATOM 2318 C C . LYS A 1 291 ? 5.239 9.669 -0.003 1.00 90.31 291 LYS A C 1
ATOM 2320 O O . LYS A 1 291 ? 4.400 9.189 0.760 1.00 90.31 291 LYS A O 1
ATOM 2325 N N . GLU A 1 292 ? 5.058 9.767 -1.318 1.00 91.06 292 GLU A N 1
ATOM 2326 C CA . GLU A 1 292 ? 3.887 9.266 -2.040 1.00 91.06 292 GLU A CA 1
ATOM 2327 C C . GLU A 1 292 ? 3.726 7.757 -1.808 1.00 91.06 292 GLU A C 1
ATOM 2329 O O . GLU A 1 292 ? 2.669 7.302 -1.361 1.00 91.06 292 GLU A O 1
ATOM 2334 N N . ALA A 1 293 ? 4.793 6.979 -2.015 1.00 93.44 293 ALA A N 1
ATOM 2335 C CA . ALA A 1 293 ? 4.777 5.533 -1.812 1.00 93.44 293 ALA A CA 1
ATOM 2336 C C . ALA A 1 293 ? 4.527 5.142 -0.344 1.00 93.44 293 ALA A C 1
ATOM 2338 O O . ALA A 1 293 ? 3.747 4.226 -0.082 1.00 93.44 293 ALA A O 1
ATOM 2339 N N . SER A 1 294 ? 5.115 5.863 0.616 1.00 95.25 294 SER A N 1
ATOM 2340 C CA . SER A 1 294 ? 4.903 5.646 2.056 1.00 95.25 294 SER A CA 1
ATOM 2341 C C . SER A 1 294 ? 3.459 5.896 2.476 1.00 95.25 294 SER A C 1
ATOM 2343 O O . SER A 1 294 ? 2.887 5.103 3.225 1.00 95.25 294 SER A O 1
ATOM 2345 N N . SER A 1 295 ? 2.833 6.951 1.949 1.00 95.00 295 SER A N 1
ATOM 2346 C CA . SER A 1 295 ? 1.416 7.237 2.192 1.00 95.00 295 SER A CA 1
ATOM 2347 C C . SER A 1 295 ? 0.513 6.110 1.669 1.00 95.00 295 SER A C 1
ATOM 2349 O O . SER A 1 295 ? -0.390 5.639 2.373 1.00 95.00 295 SER A O 1
ATOM 2351 N N . ILE A 1 296 ? 0.804 5.602 0.464 1.00 94.62 296 ILE A N 1
ATOM 2352 C CA . ILE A 1 296 ? 0.083 4.465 -0.129 1.00 94.62 296 ILE A CA 1
ATOM 2353 C C . ILE A 1 296 ? 0.294 3.192 0.708 1.00 94.62 296 ILE A C 1
ATOM 2355 O O . ILE A 1 296 ? -0.668 2.466 0.971 1.00 94.62 296 ILE A O 1
ATOM 2359 N N . ALA A 1 297 ? 1.524 2.926 1.155 1.00 96.62 297 ALA A N 1
ATOM 2360 C CA . ALA A 1 297 ? 1.862 1.759 1.967 1.00 96.62 297 ALA A CA 1
ATOM 2361 C C . ALA A 1 297 ? 1.128 1.753 3.316 1.00 96.62 297 ALA A C 1
ATOM 2363 O O . ALA A 1 297 ? 0.499 0.751 3.666 1.00 96.62 297 ALA A O 1
ATOM 2364 N N . ILE A 1 298 ? 1.140 2.880 4.039 1.00 96.62 298 ILE A N 1
ATOM 2365 C CA . ILE A 1 298 ? 0.406 3.039 5.304 1.00 96.62 298 ILE A CA 1
ATOM 2366 C C . ILE A 1 298 ? -1.091 2.821 5.078 1.00 96.62 298 ILE A C 1
ATOM 2368 O O . ILE A 1 298 ? -1.722 2.062 5.814 1.00 96.62 298 ILE A O 1
ATOM 2372 N N . SER A 1 299 ? -1.652 3.432 4.032 1.00 95.06 299 SER A N 1
ATOM 2373 C CA . SER A 1 299 ? -3.075 3.299 3.705 1.00 95.06 299 SER A CA 1
ATOM 2374 C C . SER A 1 299 ? -3.465 1.842 3.438 1.00 95.06 299 SER A C 1
ATOM 2376 O O . SER A 1 299 ? -4.452 1.361 3.996 1.00 95.06 299 SER A O 1
ATOM 2378 N N . LYS A 1 300 ? -2.659 1.108 2.659 1.00 95.25 300 LYS A N 1
ATOM 2379 C CA . LYS A 1 300 ? -2.865 -0.324 2.383 1.00 95.25 300 LYS A CA 1
ATOM 2380 C C . LYS A 1 300 ? -2.784 -1.182 3.646 1.00 95.25 300 LYS A C 1
ATOM 2382 O O . LYS A 1 300 ? -3.631 -2.054 3.838 1.00 95.25 300 LYS A O 1
ATOM 2387 N N . ALA A 1 301 ? -1.805 -0.932 4.514 1.00 96.56 301 ALA A N 1
ATOM 2388 C CA . ALA A 1 301 ? -1.659 -1.663 5.772 1.00 96.56 301 ALA A CA 1
ATOM 2389 C C . ALA A 1 301 ? -2.854 -1.415 6.714 1.00 96.56 301 ALA A C 1
ATOM 2391 O O . ALA A 1 301 ? -3.415 -2.357 7.277 1.00 96.56 301 ALA A O 1
ATOM 2392 N N . LEU A 1 302 ? -3.300 -0.159 6.845 1.00 95.75 302 LEU A N 1
ATOM 2393 C CA . LEU A 1 302 ? -4.479 0.192 7.643 1.00 95.75 302 LEU A CA 1
ATOM 2394 C C . LEU A 1 302 ? -5.756 -0.442 7.080 1.00 95.75 302 LEU A C 1
ATOM 2396 O O . LEU A 1 302 ? -6.566 -0.972 7.841 1.00 95.75 302 LEU A O 1
ATOM 2400 N N . GLU A 1 303 ? -5.932 -0.423 5.757 1.00 94.75 303 GLU A N 1
ATOM 2401 C CA . GLU A 1 303 ? -7.072 -1.051 5.087 1.00 94.75 303 GLU A CA 1
ATOM 2402 C C . GLU A 1 303 ? -7.105 -2.566 5.337 1.00 94.75 303 GLU A C 1
ATOM 2404 O O . GLU A 1 303 ? -8.165 -3.114 5.648 1.00 94.75 303 GLU A O 1
ATOM 2409 N N . HIS A 1 304 ? -5.951 -3.235 5.265 1.00 94.94 304 HIS A N 1
ATOM 2410 C CA . HIS A 1 304 ? -5.821 -4.657 5.585 1.00 94.94 304 HIS A CA 1
ATOM 2411 C C . HIS A 1 304 ? -6.273 -4.965 7.015 1.00 94.94 304 HIS A C 1
ATOM 2413 O O . HIS A 1 304 ? -7.140 -5.816 7.221 1.00 94.94 304 HIS A O 1
ATOM 2419 N N . VAL A 1 305 ? -5.773 -4.219 8.007 1.00 95.12 305 VAL A N 1
ATOM 2420 C CA . VAL A 1 305 ? -6.192 -4.408 9.403 1.00 95.12 305 VAL A CA 1
ATOM 2421 C C . VAL A 1 305 ? -7.685 -4.153 9.573 1.00 95.12 305 VAL A C 1
ATOM 2423 O O . VAL A 1 305 ? -8.367 -4.935 10.236 1.00 95.12 305 VAL A O 1
ATOM 2426 N N . LYS A 1 306 ? -8.210 -3.094 8.951 1.00 94.44 306 LYS A N 1
ATOM 2427 C CA . LYS A 1 306 ? -9.624 -2.719 9.035 1.00 94.44 306 LYS A CA 1
ATOM 2428 C C . LYS A 1 306 ? -10.545 -3.815 8.492 1.00 94.44 306 LYS A C 1
ATOM 2430 O O . LYS A 1 306 ? -11.581 -4.071 9.098 1.00 94.44 306 LYS A O 1
ATOM 2435 N N . LYS A 1 307 ? -10.159 -4.503 7.411 1.00 94.75 307 LYS A N 1
ATOM 2436 C CA . LYS A 1 307 ? -10.932 -5.609 6.809 1.00 94.75 307 LYS A CA 1
ATOM 2437 C C . LYS A 1 307 ? -11.119 -6.818 7.731 1.00 94.75 307 LYS A C 1
ATOM 2439 O O . LYS A 1 307 ? -12.061 -7.577 7.523 1.00 94.75 307 LYS A O 1
ATOM 2444 N N . ARG A 1 308 ? -10.272 -7.000 8.753 1.00 93.44 308 ARG A N 1
ATOM 2445 C CA . ARG A 1 308 ? -10.381 -8.120 9.710 1.00 93.44 308 ARG A CA 1
ATOM 2446 C C . ARG A 1 308 ? -11.552 -7.984 10.686 1.00 93.44 308 ARG A C 1
ATOM 2448 O O . ARG A 1 308 ? -11.923 -8.968 11.319 1.00 93.44 308 ARG A O 1
ATOM 2455 N N . TYR A 1 309 ? -12.130 -6.789 10.821 1.00 91.56 309 TYR A N 1
ATOM 2456 C CA . TYR A 1 309 ? -13.147 -6.500 11.827 1.00 91.56 309 TYR A CA 1
ATOM 2457 C C . TYR A 1 309 ? -14.486 -6.112 11.198 1.00 91.56 309 TYR A C 1
ATOM 2459 O O . TYR A 1 309 ? -14.567 -5.260 10.316 1.00 91.56 309 TYR A O 1
ATOM 2467 N N . SER A 1 310 ? -15.562 -6.694 11.721 1.00 89.38 310 SER A N 1
ATOM 2468 C CA . SER A 1 310 ? -16.943 -6.281 11.459 1.00 89.38 310 SER A CA 1
ATOM 2469 C C . SER A 1 310 ? -17.470 -5.406 12.598 1.00 89.38 310 SER A C 1
ATOM 2471 O O . SER A 1 310 ? -17.034 -5.555 13.738 1.00 89.38 310 SER A O 1
ATOM 2473 N N . ASN A 1 311 ? -18.464 -4.553 12.325 1.00 90.75 311 ASN A N 1
ATOM 2474 C CA . ASN A 1 311 ? -19.137 -3.725 13.341 1.00 90.75 311 ASN A CA 1
ATOM 2475 C C . ASN A 1 311 ? -18.177 -2.827 14.143 1.00 90.75 311 ASN A C 1
ATOM 2477 O O . ASN A 1 311 ? -18.259 -2.747 15.372 1.00 90.75 311 ASN A O 1
ATOM 2481 N N . ILE A 1 312 ? -17.240 -2.183 13.447 1.00 91.31 312 ILE A N 1
ATOM 2482 C CA . ILE A 1 312 ? -16.256 -1.278 14.045 1.00 91.31 312 ILE A CA 1
ATOM 2483 C C . ILE A 1 312 ? -16.968 -0.035 14.600 1.00 91.31 312 ILE A C 1
ATOM 2485 O O . ILE A 1 312 ? -17.683 0.647 13.871 1.00 91.31 312 ILE A O 1
ATOM 2489 N N . VAL A 1 313 ? -16.739 0.264 15.879 1.00 91.81 313 VAL A N 1
ATOM 2490 C CA . VAL A 1 313 ? -17.164 1.506 16.550 1.00 91.81 313 VAL A CA 1
ATOM 2491 C C . VAL A 1 313 ? -16.055 2.544 16.473 1.00 91.81 313 VAL A C 1
ATOM 2493 O O . VAL A 1 313 ? -16.291 3.682 16.083 1.00 91.81 313 VAL A O 1
ATOM 2496 N N . THR A 1 314 ? -14.838 2.122 16.812 1.00 93.00 314 THR A N 1
ATOM 2497 C CA . THR A 1 314 ? -13.658 2.982 16.867 1.00 93.00 314 THR A CA 1
ATOM 2498 C C . THR A 1 314 ? -12.515 2.279 16.153 1.00 93.00 314 THR A C 1
ATOM 2500 O O . THR A 1 314 ? -12.211 1.125 16.451 1.00 93.00 314 THR A O 1
ATOM 2503 N N . PHE A 1 315 ? -11.855 2.977 15.234 1.00 92.94 315 PHE A N 1
ATOM 2504 C CA . PHE A 1 315 ? -10.616 2.522 14.610 1.00 92.94 315 PHE A CA 1
ATOM 2505 C C . PHE A 1 315 ? -9.530 3.553 14.902 1.00 92.94 315 PHE A C 1
ATOM 2507 O O . PHE A 1 315 ? -9.429 4.565 14.213 1.00 92.94 315 PHE A O 1
ATOM 2514 N N . ASN A 1 316 ? -8.766 3.328 15.968 1.00 93.31 316 ASN A N 1
ATOM 2515 C CA . ASN A 1 316 ? -7.688 4.211 16.395 1.00 93.31 316 ASN A CA 1
ATOM 2516 C C . ASN A 1 316 ? -6.370 3.461 16.222 1.00 93.31 316 ASN A C 1
ATOM 2518 O O . ASN A 1 316 ? -5.809 2.939 17.178 1.00 93.31 316 ASN A O 1
ATOM 2522 N N . VAL A 1 317 ? -5.936 3.328 14.972 1.00 90.56 317 VAL A N 1
ATOM 2523 C CA . VAL A 1 317 ? -4.686 2.662 14.602 1.00 90.56 317 VAL A CA 1
ATOM 2524 C C . VAL A 1 317 ? -3.891 3.639 13.756 1.00 90.56 317 VAL A C 1
ATOM 2526 O O . VAL A 1 317 ? -4.392 4.122 12.742 1.00 90.56 317 VAL A O 1
ATOM 2529 N N . ASN A 1 318 ? -2.664 3.922 14.177 1.00 89.06 318 ASN A N 1
ATOM 2530 C CA . ASN A 1 318 ? -1.744 4.794 13.459 1.00 89.06 318 ASN A CA 1
ATOM 2531 C C . ASN A 1 318 ? -0.659 3.949 12.797 1.00 89.06 318 ASN A C 1
ATOM 2533 O O . ASN A 1 318 ? -0.216 2.951 13.370 1.00 89.06 318 ASN A O 1
ATOM 2537 N N . GLY A 1 319 ? -0.233 4.357 11.603 1.00 92.19 319 GLY A N 1
ATOM 2538 C CA . GLY A 1 319 ? 0.867 3.723 10.886 1.00 92.19 319 GLY A CA 1
ATOM 2539 C C . GLY A 1 319 ? 2.096 4.612 10.832 1.00 92.19 319 GLY A C 1
ATOM 2540 O O . GLY A 1 319 ? 1.982 5.802 10.554 1.00 92.19 319 GLY A O 1
ATOM 2541 N N . ASN A 1 320 ? 3.259 4.017 11.075 1.00 93.62 320 ASN A N 1
ATOM 2542 C CA . ASN A 1 320 ? 4.561 4.667 10.971 1.00 93.62 320 ASN A CA 1
ATOM 2543 C C . ASN A 1 320 ? 5.483 3.834 10.080 1.00 93.62 320 ASN A C 1
ATOM 2545 O O . ASN A 1 320 ? 5.407 2.604 10.086 1.00 93.62 320 ASN A O 1
ATOM 2549 N N . ILE A 1 321 ? 6.372 4.498 9.343 1.00 96.00 321 ILE A N 1
ATOM 2550 C CA . ILE A 1 321 ? 7.422 3.819 8.582 1.00 96.00 321 ILE A CA 1
ATOM 2551 C C . ILE A 1 321 ? 8.550 3.418 9.534 1.00 96.00 321 ILE A C 1
ATOM 2553 O O . ILE A 1 321 ? 8.958 4.203 10.389 1.00 96.00 321 ILE A O 1
ATOM 2557 N N . VAL A 1 322 ? 9.033 2.186 9.396 1.00 95.00 322 VAL A N 1
ATOM 2558 C CA . VAL A 1 322 ? 10.170 1.657 10.150 1.00 95.00 322 VAL A CA 1
ATOM 2559 C C . VAL A 1 322 ? 11.391 1.643 9.242 1.00 95.00 322 VAL A C 1
ATOM 2561 O O . VAL A 1 322 ? 11.376 1.019 8.184 1.00 95.00 322 VAL A O 1
ATOM 2564 N N . GLY A 1 323 ? 12.463 2.302 9.680 1.00 91.31 323 GLY A N 1
ATOM 2565 C CA . GLY A 1 323 ? 13.683 2.431 8.886 1.00 91.31 323 GLY A CA 1
ATOM 2566 C C . GLY A 1 323 ? 13.502 3.328 7.659 1.00 91.31 323 GLY A C 1
ATOM 2567 O O . GLY A 1 323 ? 12.586 4.148 7.598 1.00 91.31 323 GLY A O 1
ATOM 2568 N N . SER A 1 324 ? 14.411 3.184 6.697 1.00 90.69 324 SER A N 1
ATOM 2569 C CA . SER A 1 324 ? 14.386 3.928 5.436 1.00 90.69 324 SER A CA 1
ATOM 2570 C C . SER A 1 324 ? 13.824 3.047 4.319 1.00 90.69 324 SER A C 1
ATOM 2572 O O . SER A 1 324 ? 14.345 1.948 4.124 1.00 90.69 324 SER A O 1
ATOM 2574 N N . PRO A 1 325 ? 12.802 3.505 3.576 1.00 95.19 325 PRO A N 1
ATOM 2575 C CA . PRO A 1 325 ? 12.351 2.838 2.362 1.00 95.19 325 PRO A CA 1
ATOM 2576 C C . PRO A 1 325 ? 13.484 2.602 1.361 1.00 95.19 325 PRO A C 1
ATOM 2578 O O . PRO A 1 325 ? 14.322 3.475 1.123 1.00 95.19 325 PRO A O 1
ATOM 2581 N N . GLU A 1 326 ? 13.475 1.435 0.725 1.00 95.00 326 GLU A N 1
ATOM 2582 C CA . GLU A 1 326 ? 14.425 1.089 -0.332 1.00 95.00 326 GLU A CA 1
ATOM 2583 C C . GLU A 1 326 ? 13.711 0.971 -1.677 1.00 95.00 326 GLU A C 1
ATOM 2585 O O . GLU A 1 326 ? 12.621 0.404 -1.768 1.00 95.00 326 GLU A O 1
ATOM 2590 N N . LEU A 1 327 ? 14.334 1.464 -2.747 1.00 95.75 327 LEU A N 1
ATOM 2591 C CA . LEU A 1 327 ? 13.831 1.294 -4.104 1.00 95.75 327 LEU A CA 1
ATOM 2592 C C . LEU A 1 327 ? 14.498 0.079 -4.755 1.00 95.75 327 LEU A C 1
ATOM 2594 O O . LEU A 1 327 ? 15.714 0.038 -4.922 1.00 95.75 327 LEU A O 1
ATOM 2598 N N . ILE A 1 328 ? 13.714 -0.910 -5.164 1.00 96.38 328 ILE A N 1
ATOM 2599 C CA . ILE A 1 328 ? 14.218 -2.173 -5.703 1.00 96.38 328 ILE A CA 1
ATOM 2600 C C . ILE A 1 328 ? 13.651 -2.398 -7.099 1.00 96.38 328 ILE A C 1
ATOM 2602 O O . ILE A 1 328 ? 12.439 -2.453 -7.292 1.00 96.38 328 ILE A O 1
ATOM 2606 N N . TYR A 1 329 ? 14.531 -2.561 -8.082 1.00 95.56 329 TYR A N 1
ATOM 2607 C CA . TYR A 1 329 ? 14.150 -2.966 -9.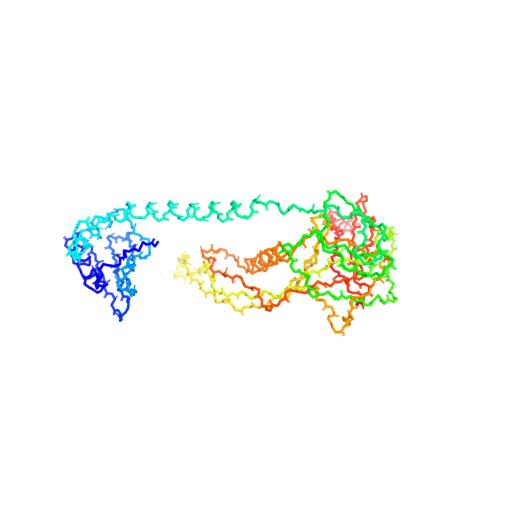431 1.00 95.56 329 TYR A CA 1
ATOM 2608 C C . TYR A 1 329 ? 13.959 -4.481 -9.494 1.00 95.56 329 TYR A C 1
ATOM 2610 O O . TYR A 1 329 ? 14.908 -5.250 -9.322 1.00 95.56 329 TYR A O 1
ATOM 2618 N N . VAL A 1 330 ? 12.725 -4.899 -9.763 1.00 96.31 330 VAL A N 1
ATOM 2619 C CA . VAL A 1 330 ? 12.307 -6.303 -9.814 1.00 96.31 330 VAL A CA 1
ATOM 2620 C C . VAL A 1 330 ? 12.061 -6.707 -11.268 1.00 96.31 330 VAL A C 1
ATOM 2622 O O . VAL A 1 330 ? 11.314 -6.009 -11.954 1.00 96.31 330 VAL A O 1
ATOM 2625 N N . PRO A 1 331 ? 12.650 -7.806 -11.769 1.00 96.00 331 PRO A N 1
ATOM 2626 C CA . PRO A 1 331 ? 12.362 -8.294 -13.112 1.00 96.00 331 PRO A CA 1
ATOM 2627 C C . PRO A 1 331 ? 10.970 -8.934 -13.131 1.00 96.00 331 PRO A C 1
ATOM 2629 O O . PRO A 1 331 ? 10.773 -10.017 -12.586 1.00 96.00 331 PRO A O 1
ATOM 2632 N N . ILE A 1 332 ? 9.996 -8.268 -13.747 1.00 95.56 332 ILE A N 1
ATOM 2633 C CA . ILE A 1 332 ? 8.612 -8.739 -13.807 1.00 95.56 332 ILE A CA 1
ATOM 2634 C C . ILE A 1 332 ? 8.241 -9.076 -15.242 1.00 95.56 332 ILE A C 1
ATOM 2636 O O . ILE A 1 332 ? 8.374 -8.251 -16.148 1.00 95.56 332 ILE A O 1
ATOM 2640 N N . VAL A 1 333 ? 7.680 -10.271 -15.412 1.00 95.81 333 VAL A N 1
ATOM 2641 C CA . VAL A 1 333 ? 6.994 -10.668 -16.638 1.00 95.81 333 VAL A CA 1
ATOM 2642 C C . VAL A 1 333 ? 5.485 -10.651 -16.417 1.00 95.81 333 VAL A C 1
ATOM 2644 O O . VAL A 1 333 ? 4.981 -11.190 -15.430 1.00 95.81 333 VAL A O 1
ATOM 2647 N N . VAL A 1 3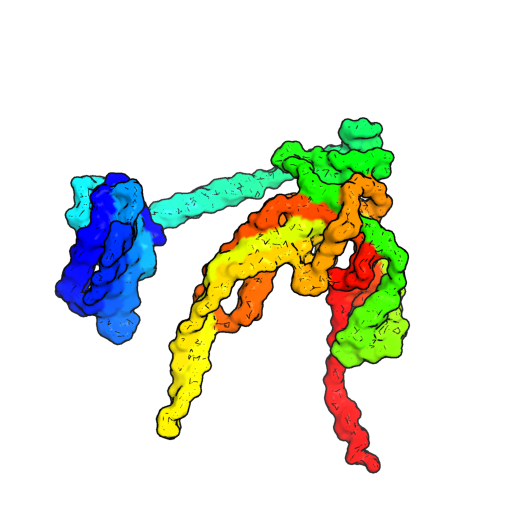34 ? 4.750 -10.028 -17.336 1.00 95.25 334 VAL A N 1
ATOM 2648 C CA . VAL A 1 334 ? 3.284 -10.038 -17.345 1.00 95.25 334 VAL A CA 1
ATOM 2649 C C . VAL A 1 334 ? 2.806 -10.899 -18.501 1.00 95.25 334 VAL A C 1
ATOM 2651 O O . VAL A 1 334 ? 3.042 -10.590 -19.673 1.00 95.25 334 VAL A O 1
ATOM 2654 N N . VAL A 1 335 ? 2.103 -11.974 -18.158 1.00 95.19 335 VAL A N 1
ATOM 2655 C CA . VAL A 1 335 ? 1.443 -12.866 -19.109 1.00 95.19 335 VAL A CA 1
ATOM 2656 C C . VAL A 1 335 ? -0.038 -12.513 -19.133 1.00 95.19 335 VAL A C 1
ATOM 2658 O O . VAL A 1 335 ? -0.715 -12.567 -18.104 1.00 95.19 335 VAL A O 1
ATOM 2661 N N . LYS A 1 336 ? -0.552 -12.156 -20.309 1.00 94.25 336 LYS A N 1
ATOM 2662 C CA . LYS A 1 336 ? -1.986 -11.978 -20.547 1.00 94.25 336 LYS A CA 1
ATOM 2663 C C . LYS A 1 336 ? -2.560 -13.224 -21.194 1.00 94.25 336 LYS A C 1
ATOM 2665 O O . LYS A 1 336 ? -1.902 -13.852 -22.022 1.00 94.25 336 LYS A O 1
ATOM 2670 N N . TYR A 1 337 ? -3.785 -13.569 -20.823 1.00 91.06 337 TYR A N 1
ATOM 2671 C CA . TYR A 1 337 ? -4.469 -14.736 -21.357 1.00 91.06 337 TYR A CA 1
ATOM 2672 C C . TYR A 1 337 ? -5.959 -14.474 -21.554 1.00 91.06 337 TYR A C 1
ATOM 2674 O O . TYR A 1 337 ? -6.581 -13.731 -20.795 1.00 91.06 337 TYR A O 1
ATOM 2682 N N . ASN A 1 338 ? -6.532 -15.097 -22.582 1.00 87.56 338 ASN A N 1
ATOM 2683 C CA . ASN A 1 338 ? -7.956 -14.982 -22.882 1.00 87.56 338 ASN A CA 1
ATOM 2684 C C . ASN A 1 338 ? -8.731 -16.182 -22.338 1.00 87.56 338 ASN A C 1
ATOM 2686 O O . ASN A 1 338 ? -8.367 -17.333 -22.583 1.00 87.56 338 ASN A O 1
ATOM 2690 N N . TRP A 1 339 ? -9.838 -15.905 -21.653 1.00 81.81 339 TRP A N 1
ATOM 2691 C CA . TRP A 1 339 ? -10.770 -16.911 -21.158 1.00 81.81 339 TRP A CA 1
ATOM 2692 C C . TRP A 1 339 ? -12.206 -16.428 -21.328 1.00 81.81 339 TRP A C 1
ATOM 2694 O O . TRP A 1 339 ? -12.556 -15.357 -20.841 1.00 81.81 339 TRP A O 1
ATOM 2704 N N . ASP A 1 340 ? -13.041 -17.210 -22.017 1.00 79.56 340 ASP A N 1
ATOM 2705 C CA . ASP A 1 340 ? -14.457 -16.883 -22.259 1.00 79.56 340 ASP A CA 1
ATOM 2706 C C . ASP A 1 340 ? -14.672 -15.427 -22.736 1.00 79.56 340 ASP A C 1
ATOM 2708 O O . ASP A 1 340 ? -15.422 -14.642 -22.156 1.00 79.56 340 ASP A O 1
ATOM 2712 N N . LYS A 1 341 ? -13.922 -15.039 -23.782 1.00 81.81 341 LYS A N 1
ATOM 2713 C CA . LYS A 1 341 ? -13.914 -13.694 -24.399 1.00 81.81 341 LYS A CA 1
ATOM 2714 C C . LYS A 1 341 ? -13.495 -12.539 -23.474 1.00 81.81 341 LYS A C 1
ATOM 2716 O O . LYS A 1 341 ? -13.669 -11.380 -23.844 1.00 81.81 341 LYS A O 1
ATOM 2721 N N . LYS A 1 342 ? -12.930 -12.823 -22.299 1.00 86.19 342 LYS A N 1
ATOM 2722 C CA . LYS A 1 342 ? -12.357 -11.823 -21.388 1.00 86.19 342 LYS A CA 1
ATOM 2723 C C . LYS A 1 342 ? -10.844 -11.984 -21.302 1.00 86.19 342 LYS A C 1
ATOM 2725 O O . LYS A 1 342 ? -10.342 -13.107 -21.281 1.00 86.19 342 LYS A O 1
ATOM 2730 N N . GLU A 1 343 ? -10.136 -10.860 -21.243 1.00 88.44 343 GLU A N 1
ATOM 2731 C CA . GLU A 1 343 ? -8.688 -10.831 -21.024 1.00 88.44 343 GLU A CA 1
ATOM 2732 C C . GLU A 1 343 ? -8.403 -10.805 -19.516 1.00 88.44 343 GLU A C 1
ATOM 2734 O O . GLU A 1 343 ? -9.020 -10.060 -18.751 1.00 88.44 343 GLU A O 1
ATOM 2739 N N . TYR A 1 344 ? -7.459 -11.635 -19.098 1.00 91.69 344 TYR A N 1
ATOM 2740 C CA . TYR A 1 344 ? -6.942 -11.735 -17.741 1.00 91.69 344 TYR A CA 1
ATOM 2741 C C . TYR A 1 344 ? -5.418 -11.611 -17.779 1.00 91.69 344 TYR A C 1
ATOM 2743 O O . TYR A 1 344 ? -4.803 -11.692 -18.845 1.00 91.69 344 TYR A O 1
ATOM 2751 N N . PHE A 1 345 ? -4.790 -11.435 -16.618 1.00 93.44 345 PHE A N 1
ATOM 2752 C CA . PHE A 1 345 ? -3.335 -11.356 -16.536 1.00 93.44 345 PHE A CA 1
ATOM 2753 C C . PHE A 1 345 ? -2.782 -12.031 -15.286 1.00 93.44 345 PHE A C 1
ATOM 2755 O O . PHE A 1 345 ? -3.480 -12.218 -14.286 1.00 93.44 345 PHE A O 1
ATOM 2762 N N . VAL A 1 346 ? -1.494 -12.348 -15.345 1.00 94.38 346 VAL A N 1
ATOM 2763 C CA . VAL A 1 346 ? -0.670 -12.731 -14.205 1.00 94.38 346 VAL A CA 1
ATOM 2764 C C . VAL A 1 346 ? 0.679 -12.023 -14.314 1.00 94.38 346 VAL A C 1
ATOM 2766 O O . VAL A 1 346 ? 1.307 -12.023 -15.370 1.00 94.38 346 VAL A O 1
ATOM 2769 N N . ALA A 1 347 ? 1.097 -11.381 -13.228 1.00 95.44 347 ALA A N 1
ATOM 2770 C CA . ALA A 1 347 ? 2.395 -10.741 -13.084 1.00 95.44 347 ALA A CA 1
ATOM 2771 C C . ALA A 1 347 ? 3.292 -11.633 -12.223 1.00 95.44 347 ALA A C 1
ATOM 2773 O O . ALA A 1 347 ? 2.913 -12.016 -11.112 1.00 95.44 347 ALA A O 1
ATOM 2774 N N . ILE A 1 348 ? 4.466 -11.972 -12.742 1.00 96.06 348 ILE A N 1
ATOM 2775 C CA . ILE A 1 348 ? 5.377 -12.954 -12.158 1.00 96.06 348 ILE A CA 1
ATOM 2776 C C . ILE A 1 348 ? 6.726 -12.285 -11.916 1.00 96.06 348 ILE A C 1
ATOM 2778 O O . ILE A 1 348 ? 7.280 -11.646 -12.809 1.00 96.06 348 ILE A O 1
ATOM 2782 N N . ASP A 1 349 ? 7.253 -12.460 -10.711 1.00 95.88 349 ASP A N 1
ATOM 2783 C CA . ASP A 1 349 ? 8.614 -12.088 -10.350 1.00 95.88 349 ASP A CA 1
ATOM 2784 C C . ASP A 1 349 ? 9.595 -13.110 -10.940 1.00 95.88 349 ASP A C 1
ATOM 2786 O O . ASP A 1 349 ? 9.630 -14.260 -10.499 1.00 95.88 349 ASP A O 1
ATOM 2790 N N . LYS A 1 350 ? 10.409 -12.714 -11.922 1.00 95.38 350 LYS A N 1
ATOM 2791 C CA . LYS A 1 350 ? 11.406 -13.601 -12.542 1.00 95.38 350 LYS A CA 1
ATOM 2792 C C . LYS A 1 350 ? 12.562 -13.936 -11.607 1.00 95.38 350 LYS A C 1
ATOM 2794 O O . LYS A 1 350 ? 13.270 -14.894 -11.887 1.00 95.38 350 LYS A O 1
ATOM 2799 N N . SER A 1 351 ? 12.795 -13.191 -10.524 1.00 94.06 351 SER A N 1
ATOM 2800 C CA . SER A 1 351 ? 13.883 -13.533 -9.602 1.00 94.06 351 SER A CA 1
ATOM 2801 C C . SER A 1 351 ? 13.509 -14.705 -8.697 1.00 94.06 351 SER A C 1
ATOM 2803 O O . SER A 1 351 ? 14.370 -15.515 -8.360 1.00 94.06 351 SER A O 1
ATOM 2805 N N . SER A 1 352 ? 12.227 -14.822 -8.330 1.00 93.00 352 SER A N 1
ATOM 2806 C CA . SER A 1 352 ? 11.728 -15.842 -7.396 1.00 93.00 352 SER A CA 1
ATOM 2807 C C . SER A 1 352 ? 10.780 -16.879 -8.009 1.00 93.00 352 SER A C 1
ATOM 2809 O O . SER A 1 352 ? 10.544 -17.917 -7.398 1.00 93.00 352 SER A O 1
ATOM 2811 N N . GLY A 1 353 ? 10.212 -16.616 -9.187 1.00 93.06 353 GLY A N 1
ATOM 2812 C CA . GLY A 1 353 ? 9.134 -17.414 -9.782 1.00 93.06 353 GLY A CA 1
ATOM 2813 C C . GLY A 1 353 ? 7.768 -17.211 -9.111 1.00 93.06 353 GLY A C 1
ATOM 2814 O O . GLY A 1 353 ? 6.801 -17.891 -9.455 1.00 93.06 353 GLY A O 1
ATOM 2815 N N . ASN A 1 354 ? 7.664 -16.285 -8.152 1.00 93.69 354 ASN A N 1
ATOM 2816 C CA . ASN A 1 354 ? 6.426 -16.028 -7.427 1.00 93.69 354 ASN A CA 1
ATOM 2817 C C . ASN A 1 354 ? 5.457 -15.171 -8.244 1.00 93.69 354 ASN A C 1
ATOM 2819 O O . ASN A 1 354 ? 5.843 -14.229 -8.934 1.00 93.69 354 ASN A O 1
ATOM 2823 N N . VAL A 1 355 ? 4.163 -15.451 -8.098 1.00 94.25 355 VAL A N 1
ATOM 2824 C CA . VAL A 1 355 ? 3.113 -14.590 -8.648 1.00 94.25 355 VAL A CA 1
ATOM 2825 C C . VAL A 1 355 ? 2.913 -13.383 -7.734 1.00 94.25 355 VAL A C 1
ATOM 2827 O O . VAL A 1 355 ? 2.562 -13.535 -6.566 1.00 94.25 355 VAL A O 1
ATOM 2830 N N . ILE A 1 356 ? 3.097 -12.190 -8.293 1.00 93.06 356 ILE A N 1
ATOM 2831 C CA . ILE A 1 356 ? 2.994 -10.897 -7.603 1.00 93.06 356 ILE A CA 1
ATOM 2832 C C . ILE A 1 356 ? 1.537 -10.429 -7.552 1.00 93.06 356 ILE A C 1
ATOM 2834 O O . ILE A 1 356 ? 1.049 -9.940 -6.532 1.00 93.06 356 ILE A O 1
ATOM 2838 N N . ALA A 1 357 ? 0.847 -10.569 -8.682 1.00 92.38 357 ALA A N 1
ATOM 2839 C CA . ALA A 1 357 ? -0.543 -10.190 -8.869 1.00 92.38 357 ALA A CA 1
ATOM 2840 C C . ALA A 1 357 ? -1.146 -11.003 -10.017 1.00 92.38 357 ALA A C 1
ATOM 2842 O O . ALA A 1 357 ? -0.435 -11.514 -10.880 1.00 92.38 357 ALA A O 1
ATOM 2843 N N . GLY A 1 358 ? -2.468 -11.108 -10.058 1.00 90.50 358 GLY A N 1
ATOM 2844 C CA . GLY A 1 358 ? -3.144 -11.704 -11.200 1.00 90.50 358 GLY A CA 1
ATOM 2845 C C . GLY A 1 358 ? -4.643 -11.801 -11.000 1.00 90.50 358 GLY A C 1
ATOM 2846 O O . GLY A 1 358 ? -5.138 -11.884 -9.874 1.00 90.50 358 GLY A O 1
ATOM 2847 N N . THR A 1 359 ? -5.366 -11.813 -12.109 1.00 89.38 359 THR A N 1
ATOM 2848 C CA . THR A 1 359 ? -6.814 -12.009 -12.145 1.00 89.38 359 THR A CA 1
ATOM 2849 C C . THR A 1 359 ? -7.118 -13.417 -12.634 1.00 89.38 359 THR A C 1
ATOM 2851 O O . THR A 1 359 ? -6.387 -13.969 -13.454 1.00 89.38 359 THR A O 1
ATOM 2854 N N . ARG A 1 360 ? -8.180 -14.031 -12.101 1.00 87.25 360 ARG A N 1
ATOM 2855 C CA . ARG A 1 360 ? -8.641 -15.371 -12.491 1.00 87.25 360 ARG A CA 1
ATOM 2856 C C . ARG A 1 360 ? -10.076 -15.325 -13.005 1.00 87.25 360 ARG A C 1
ATOM 2858 O O . ARG A 1 360 ? -10.858 -14.507 -12.508 1.00 87.25 360 ARG A O 1
ATOM 2865 N N . PRO A 1 361 ? -10.456 -16.216 -13.933 1.00 80.81 361 PRO A N 1
ATOM 2866 C CA . PRO A 1 361 ? -11.848 -16.372 -14.312 1.00 80.81 361 PRO A CA 1
ATOM 2867 C C . PRO A 1 361 ? -12.664 -16.913 -13.133 1.00 80.81 361 PRO A C 1
ATOM 2869 O O . PRO A 1 361 ? -12.251 -17.838 -12.433 1.00 80.81 361 PRO A O 1
ATOM 2872 N N . LEU A 1 362 ? -13.846 -16.332 -12.923 1.00 73.69 362 LEU A N 1
ATOM 2873 C CA . LEU A 1 362 ? -14.871 -16.891 -12.048 1.00 73.69 362 LEU A CA 1
ATOM 2874 C C . LEU A 1 362 ? -15.823 -17.699 -12.920 1.00 73.69 362 LEU A C 1
ATOM 2876 O O . LEU A 1 362 ? -16.702 -17.137 -13.577 1.00 73.69 362 LEU A O 1
ATOM 2880 N N . VAL A 1 363 ? -15.636 -19.013 -12.950 1.00 63.69 363 VAL A N 1
ATOM 2881 C CA . VAL A 1 363 ? -16.539 -19.897 -13.684 1.00 63.69 363 VAL A CA 1
ATOM 2882 C C . VAL A 1 363 ? -17.798 -20.082 -12.833 1.00 63.69 363 VAL A C 1
ATOM 2884 O O . VAL A 1 363 ? -17.769 -20.722 -11.783 1.00 63.69 363 VAL A O 1
ATOM 2887 N N . L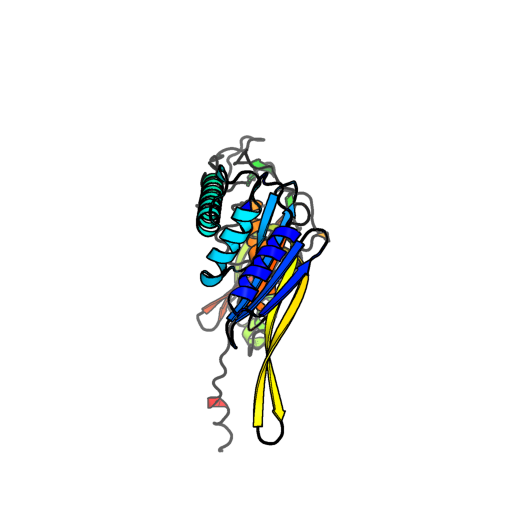YS A 1 364 ? -18.916 -19.474 -13.250 1.00 54.34 364 LYS A N 1
ATOM 2888 C CA . LYS A 1 364 ? -20.221 -19.706 -12.617 1.00 54.34 364 LYS A CA 1
ATOM 2889 C C . LYS A 1 364 ? -20.731 -21.081 -13.050 1.00 54.34 364 LYS A C 1
ATOM 2891 O O . LYS A 1 364 ? -21.036 -21.278 -14.222 1.00 54.34 364 LYS A O 1
ATOM 2896 N N . PHE A 1 365 ? -20.851 -22.016 -12.111 1.00 49.88 365 PHE A N 1
ATOM 2897 C CA . PHE A 1 365 ? -21.568 -23.267 -12.351 1.00 49.88 365 PHE A CA 1
ATOM 2898 C C . PHE A 1 365 ? -23.060 -22.959 -12.528 1.00 49.88 365 PHE A C 1
ATOM 2900 O O . PHE A 1 365 ? -23.695 -22.412 -11.627 1.00 49.88 365 PHE A O 1
ATOM 2907 N N . ASN A 1 366 ? -23.632 -23.307 -13.680 1.00 41.06 366 ASN A N 1
ATOM 2908 C CA . ASN A 1 366 ? -25.079 -23.315 -13.845 1.00 41.06 366 ASN A CA 1
ATOM 2909 C C . ASN A 1 366 ? -25.596 -24.674 -13.349 1.00 41.06 366 ASN A C 1
ATOM 2911 O O . ASN A 1 366 ? -25.500 -25.672 -14.054 1.00 41.06 366 ASN A O 1
ATOM 2915 N N . ILE A 1 367 ? -26.095 -24.720 -12.110 1.00 46.09 367 ILE A N 1
ATOM 2916 C CA . ILE A 1 367 ? -26.548 -25.950 -11.425 1.00 46.09 367 ILE A CA 1
ATOM 2917 C C . ILE A 1 367 ? -27.718 -26.633 -12.170 1.00 46.09 367 ILE A C 1
ATOM 2919 O O . ILE A 1 367 ? -27.972 -27.821 -11.979 1.00 46.09 367 ILE A O 1
ATOM 2923 N N . SER A 1 368 ? -28.392 -25.926 -13.085 1.00 43.22 368 SER A N 1
ATOM 2924 C CA . SER A 1 368 ? -29.497 -26.469 -13.890 1.00 43.22 368 SER A CA 1
ATOM 2925 C C . SER A 1 368 ? -29.115 -27.653 -14.792 1.00 43.22 368 SER A C 1
ATOM 2927 O O . SER A 1 368 ? -29.996 -28.412 -15.188 1.00 43.22 368 SER A O 1
ATOM 2929 N N . SER A 1 369 ? -27.829 -27.864 -15.097 1.00 40.31 369 SER A N 1
ATOM 2930 C CA . SER A 1 369 ? -27.379 -28.995 -15.922 1.00 40.31 369 SER A CA 1
ATOM 2931 C C . SER A 1 369 ? -27.155 -30.298 -15.145 1.00 40.31 369 SER A C 1
ATOM 2933 O O . SER A 1 369 ? -27.065 -31.354 -15.766 1.00 40.31 369 SER A O 1
ATOM 2935 N N . ILE A 1 370 ? -27.097 -30.256 -13.808 1.00 44.16 370 ILE A N 1
ATOM 2936 C CA . ILE A 1 370 ? -26.864 -31.447 -12.970 1.00 44.16 370 ILE A CA 1
ATOM 2937 C C . ILE A 1 370 ? -28.175 -32.209 -12.715 1.00 44.16 370 ILE A C 1
ATOM 2939 O O . ILE A 1 370 ? -28.173 -33.435 -12.670 1.00 44.16 370 ILE A O 1
ATOM 2943 N N . PHE A 1 371 ? -29.312 -31.511 -12.649 1.00 46.09 371 PHE A N 1
ATOM 2944 C CA . PHE A 1 371 ? -30.628 -32.124 -12.412 1.00 46.09 371 PHE A CA 1
ATOM 2945 C C . PHE A 1 371 ? -31.309 -32.682 -13.669 1.00 46.09 371 PHE A C 1
ATOM 2947 O O . PHE A 1 371 ? -32.411 -33.206 -13.580 1.00 46.09 371 PHE A O 1
ATOM 2954 N N . LYS A 1 372 ? -30.671 -32.603 -14.844 1.00 45.19 372 LYS A N 1
ATOM 2955 C CA . LYS A 1 372 ? -31.245 -33.107 -16.103 1.00 45.19 372 LYS A CA 1
ATOM 2956 C C . LYS A 1 372 ? -30.819 -34.535 -16.463 1.00 45.19 372 LYS A C 1
ATOM 2958 O O . LYS A 1 372 ? -31.085 -34.970 -17.575 1.00 45.19 372 LYS A O 1
ATOM 2963 N N . LYS A 1 373 ? -30.123 -35.242 -15.563 1.00 41.69 373 LYS A N 1
ATOM 2964 C CA . LYS A 1 373 ? -29.536 -36.566 -15.841 1.00 41.69 373 LYS A CA 1
ATOM 2965 C C . LYS A 1 373 ? -29.925 -37.665 -14.842 1.00 41.69 373 LYS A C 1
ATOM 2967 O O . LYS A 1 373 ? -29.202 -38.646 -14.719 1.00 41.69 373 LYS A O 1
ATOM 2972 N N . SER A 1 374 ? -31.041 -37.495 -14.131 1.00 41.72 374 SER A N 1
ATOM 2973 C CA . SER A 1 374 ? -31.616 -38.518 -13.239 1.00 41.72 374 SER A CA 1
ATOM 2974 C C . SER A 1 374 ? -33.048 -38.930 -13.610 1.00 41.72 374 SER A C 1
ATOM 2976 O O . SER A 1 374 ? -33.730 -39.531 -12.789 1.00 41.72 374 SER A O 1
ATOM 2978 N N . GLU A 1 375 ? -33.499 -38.607 -14.823 1.00 40.75 375 GLU A N 1
ATOM 2979 C CA . GLU A 1 375 ? -34.765 -39.078 -15.401 1.00 40.75 375 GLU A CA 1
ATOM 2980 C C . GLU A 1 375 ? -34.499 -39.649 -16.803 1.00 40.75 375 GLU A C 1
ATOM 2982 O O . GLU A 1 375 ? -34.950 -39.098 -17.800 1.00 40.75 375 GLU A O 1
ATOM 2987 N N . GLU A 1 376 ? -33.703 -40.716 -16.873 1.00 38.28 376 GLU A N 1
ATOM 2988 C CA . GLU A 1 376 ? -33.766 -41.722 -17.947 1.00 38.28 376 GLU A CA 1
ATOM 2989 C C . GLU A 1 376 ? -33.606 -43.114 -17.339 1.00 38.28 376 GLU A C 1
ATOM 2991 O O . GLU A 1 376 ? -32.666 -43.294 -16.524 1.00 38.28 376 GLU A O 1
#

Secondary structure (DSSP, 8-state):
-EEETT----HHHHHHHHHHHHHHTT-EEEEEE-SSEEEEEEEETTTEEEEEEEEEETTEEEEES---TTTHHHHHHHHHHH-S-GGG---HHHHHHHHHHHHHHHHHHHHHHHHS--------B-TTT-PBP---SSSPPSEEE-TTT--EEES-TTS---EEEEEPPP---HHHHHHHHHHTSTT--HHHHHTSEEEEEEEEEEEEEEEEEEEEEEEEEEEEEEEEETTEEEEEEEEEEEEEEEEEEEEEES-TT-S----TTT----GGGEEE----TTBPPB-S-HHHHHHHHHHHHHHHHHHT-SSEEEEEEEEEE-S--EEEEEEEEEEEEEETTEEEEEEEETTT--EEEE--------GGGTTTSS--